Protein AF-0000000078282775 (afdb_homodimer)

Solvent-accessible surface area (backbone atoms only — not comparable to full-atom values): 37667 Å² total; per-residue (Å²): 130,81,78,76,65,41,61,59,53,50,8,62,72,64,71,45,52,48,65,56,40,49,23,42,75,59,72,38,80,89,58,60,68,70,57,31,50,51,43,51,50,50,29,57,73,66,53,46,66,74,51,34,40,56,46,22,54,73,64,72,47,57,50,21,30,36,29,44,58,39,61,58,73,47,66,60,50,30,30,17,48,50,21,25,38,54,47,23,46,78,71,66,27,41,47,30,62,33,58,57,61,77,54,62,69,51,58,63,60,43,70,53,56,28,39,37,23,70,30,51,65,57,40,41,52,44,59,71,65,48,51,86,80,67,63,55,57,50,23,22,32,27,59,51,87,78,67,81,56,95,53,93,58,30,29,34,25,41,55,35,59,60,54,42,51,51,53,51,49,53,39,42,73,24,51,47,79,46,67,17,41,35,35,62,40,53,78,50,87,83,42,58,55,56,55,43,45,49,55,52,36,36,72,73,59,36,78,61,47,67,58,26,57,33,66,55,50,37,50,70,82,63,28,54,50,69,70,71,58,88,58,84,67,58,65,51,91,32,49,65,84,61,63,73,55,41,31,61,45,12,28,50,30,30,54,48,51,71,68,40,92,51,69,38,52,27,33,41,26,71,22,42,52,21,32,53,20,20,52,55,37,28,47,74,73,70,47,46,62,19,85,67,31,15,45,30,22,30,44,28,56,51,66,38,78,76,43,88,57,32,53,18,20,38,22,49,40,43,30,57,45,25,23,47,34,40,53,47,39,50,23,59,74,70,70,44,86,71,68,51,77,35,79,51,67,68,48,77,42,84,51,46,14,64,55,65,52,57,84,103,130,80,80,77,66,40,61,59,53,49,8,61,72,63,72,46,53,48,65,55,42,48,23,41,75,60,72,38,79,92,58,62,66,71,56,31,50,52,44,51,50,49,29,57,73,66,52,46,69,75,52,34,40,58,47,23,54,73,64,71,47,57,47,22,31,36,30,43,58,39,60,57,75,46,66,61,49,29,32,18,48,50,22,25,37,53,46,25,46,78,70,69,28,40,45,31,64,32,58,57,60,77,54,62,71,52,58,62,60,44,70,52,56,27,38,37,24,71,30,52,66,57,40,41,51,44,58,72,65,48,53,85,81,67,64,57,57,51,23,22,31,26,59,50,87,78,66,80,57,93,52,92,57,30,30,35,25,38,54,36,56,59,54,42,51,50,51,51,50,55,40,42,71,25,49,46,78,46,67,17,39,34,37,61,44,56,71,36,84,77,33,58,57,53,49,42,44,48,55,52,37,36,73,75,59,37,80,61,48,66,58,25,56,33,68,53,51,37,51,65,81,64,30,58,49,71,70,70,57,89,58,85,65,56,66,52,91,31,48,66,82,59,69,74,56,42,33,61,45,12,29,50,30,31,53,49,49,71,69,42,91,51,70,37,51,28,33,42,26,71,23,41,51,21,32,52,20,21,52,55,37,29,48,75,72,69,46,47,62,18,84,65,31,16,45,30,22,30,43,30,56,50,66,38,78,78,42,86,58,31,53,17,20,38,22,48,41,42,29,59,46,23,22,49,36,40,53,46,39,50,23,58,74,69,69,44,88,70,68,52,77,37,78,50,69,68,48,77,43,84,51,47,13,63,55,65,52,57,85,105

Foldseek 3Di:
DDDQCDLCNLCVVLVHDSVLLLCLLLVHDDDPPVSSVSSVVSCVVSVPDPDLVVSCVVVVANLEEEELPLDCPDQLVVLLVLLQQVLSVVVVHGYDYDNHLQPLVCLVVDRHQEYEYAELVSVQSNQVPPDPVRHHQYEYEYADPPDDHPDQHAYAYEPLLCLLVVVVVVQVQLVFLQEAEEAQADPPPPQVNSVSNCVVNCVRPNPCRVLRYQHLNHPLVPQCPVPPPPPPCCVPPHRDDDSRQLLCSLLSSLVVQVVGPDHGLEYEYAADSSQNSVQVNCVVVPHDFNPRHFYEGEAPGPCLVVDPQRHWYKHQRSSNSSNVRNVQSVCVSVVHDHDRYHYTDIDIDDTRRRHRPVVD/DPDQCDLCNLCVVLVHDSVLLLCLLLVHDDDPPVSSVSSVVSCVVVVPDDDLVVSCVVVVANLEEEELQLDCPDLLVVLLVLLQQVLSVVVVHGYDYDNHLQPLVCLVVDRHQEYEYAELVSVQSNQVPPDPVRHHQYEYEYADPPRDHPDQHAYAYEPLLVLLVVVVVVQVQLVFLQEAEEAQADVQVVQPNNVSNCVVNCVRPNPCRVLRYQYLNHPLVPQCPVPPPPPPCCVPPHRDDDSDQLLCSLLSSLVVQVVGPDHGLEYEYAADSSQNSVQVNCVVVPHDFNVRHFYEGEAPGPCLVVDPQRHWYKHQRSSVSSNVRNVQSVCVSVVHDHDRYHYTDIDIDDTRRRHRPVVD

InterPro domains:
  IPR000843 LacI-type HTH domain [PF00356] (8-51)
  IPR000843 LacI-type HTH domain [PS50932] (5-59)
  IPR000843 LacI-type HTH domain [SM00354] (4-74)
  IPR000843 LacI-type HTH domain [cd01392] (8-57)
  IPR010982 Lambda repressor-like, DNA-binding domain superfamily [G3DSA:1.10.260.40] (4-62)
  IPR010982 Lambda repressor-like, DNA-binding domain superfamily [SSF47413] (4-62)
  IPR028082 Periplasmic binding protein-like I [SSF53822] (60-354)
  IPR046335 Transcriptional regulator LacI/GalR-like, sensor domain [PF13377] (168-338)

Organism: NCBI:txid1796616

Secondary structure (DSSP, 8-state):
------HHHHHHHHTS-HHHHHHHHTT-S---HHHHHHHHHHHHHTT----HHHHHHHHT---EEEEE-S---SHHHHHHHHHHHHHHHHTT-EEEEES-TT-GGGGGTS--SEEEESSHHHHHHHHHHS-GGGPPPEEEEES-TT---SS---EEE--HHHHHHHHHHHHHHTT---EEEEEEE---TT-HHHHHHHHHHHHHHGGGGGGGEEEEEE-TTTS------SS----SSSB---TT-HHHHHHHHHHHHHH-SS--SEEEESSHHHHHHHHHHHHHTT--TTTT-EEEEEE-BGGGGGSSSPPEEEE--HHHHHHHHHHHHHHHHHT----SEEEPP-EEE--SS----TT-/------HHHHHHHHTS-HHHHHHHHTT-S---HHHHHHHHHHHHHTT----HHHHHHHHT---EEEE--S---SHHHHHHHHHHHHHHHHTT-EEEE-S-TT-GGGGGTS--SEEEESSHHHHHHHHHHS-GGGPPPEEEEES-TT---SS---EEE--HHHHHHHHHHHHHHTT---EEEEEEESGGGG-HHHHHHHHHHHHHHGGGGGGGEEEEEE-SSSS------SS----SSSB---SS-HHHHHHHHHHHHHH-SS--SEEEESSHHHHHHHHHHHHHTT--TTTT-EEEEEE-BGGGGGSSSPPEEEE--HHHHHHHHHHHHHHHHHT----SEEEPP-EEE--SS----TT-

Radius of gyration: 28.0 Å; Cα contacts (8 Å, |Δi|>4): 1431; chains: 2; bounding box: 78×87×64 Å

Nearest PDB structures (foldseek):
  1efa-assembly1_B  TM=8.026E-01  e=5.519E-19  Escherichia coli
  3c3k-assembly1_B  TM=8.299E-01  e=4.449E-16  Actinobacillus succinogenes 130Z
  4o5a-assembly1_A-2  TM=8.146E-01  e=4.063E-15  Bifidobacterium animalis subsp. lactis DSM 10140
  1tlf-assembly1_A  TM=7.974E-01  e=8.210E-14  Escherichia coli
  4rzt-assembly1_A  TM=7.959E-01  e=9.196E-14  Escherichia coli DH1

pLDDT: mean 82.23, std 17.47, range [27.3, 98.88]

Sequence (720 aa):
MGKNVTRKDIAKEAGVSVSVVSRALNNSGYVDNEKKKRILEIANRVGYMPNPVAMALQQKKTYQLLFFCGDLTGTYYNQMYHGMAREAEKKGYHVLAIMNERDFEMVKKTLADGALFPTESVAQAYAESIGKNYYLPTVTASFDPSAVFAKPMPAVIIDNRKVINTAIDYLWKKGHRKIGMALPFNEGYANLRYRYWKERMMLEIGKEYRKYILDVQGDLEKTETPKNSSQKDFSCEAEGFVYLDLFFIGRRAARMYQASAHKPTAIICFNDDMAFGMMEELKSLGFRVPEDVSVIGIDGLFTRERYEPKLTTMAIYPERQGAECVDVLINVLEGNKYKYMNYSPFKILEGETVKNMASVMGKNVTRKDIAKEAGVSVSVVSRALNNSGYVDNEKKKRILEIANRVGYMPNPVAMALQQKKTYQLLFFCGDLTGTYYNQMYHGMAREAEKKGYHVLAIMNERDFEMVKKTLADGALFPTESVAQAYAESIGKNYYLPTVTASFDPSAVFAKPMPAVIIDNRKVINTAIDYLWKKGHRKIGMALPFNEGYANLRYRYWKERMMLEIGKEYRKYILDVQGDLEKTETPKNSSQKDFSCEAEGFVYLDLFFIGRRAARMYQASAHKPTAIICFNDDMAFGMMEELKSLGFRVPEDVSVIGIDGLFTRERYEPKLTTMAIYPERQGAECVDVLINVLEGNKYKYMNYSPFKILEGETVKNMASV

Structure (mmCIF, N/CA/C/O backbone):
data_AF-0000000078282775-model_v1
#
loop_
_entity.id
_entity.type
_entity.pdbx_description
1 polymer 'LacI family transcriptional regulator'
#
loop_
_atom_site.group_PDB
_atom_site.id
_atom_site.type_symbol
_atom_site.label_atom_id
_atom_site.label_alt_id
_atom_site.label_comp_id
_atom_site.label_asym_id
_atom_site.label_entity_id
_atom_site.label_seq_id
_atom_site.pdbx_PDB_ins_code
_atom_site.Cartn_x
_atom_site.Cartn_y
_atom_site.Cartn_z
_atom_site.occupancy
_atom_site.B_iso_or_equiv
_atom_site.auth_seq_id
_atom_site.auth_comp_id
_atom_site.auth_asym_id
_atom_site.auth_atom_id
_atom_site.pdbx_PDB_model_num
ATOM 1 N N . MET A 1 1 ? 6.871 -40.094 -20.266 1 27.78 1 MET A N 1
ATOM 2 C CA . MET A 1 1 ? 6.008 -39.094 -19.672 1 27.78 1 MET A CA 1
ATOM 3 C C . MET A 1 1 ? 5.098 -39.688 -18.609 1 27.78 1 MET A C 1
ATOM 5 O O . MET A 1 1 ? 4.262 -40.531 -18.906 1 27.78 1 MET A O 1
ATOM 9 N N . GLY A 1 2 ? 5.473 -39.875 -17.391 1 39.88 2 GLY A N 1
ATOM 10 C CA . GLY A 1 2 ? 4.812 -40.781 -16.469 1 39.88 2 GLY A CA 1
ATOM 11 C C . GLY A 1 2 ? 3.35 -40.438 -16.234 1 39.88 2 GLY A C 1
ATOM 12 O O . GLY A 1 2 ? 2.941 -39.281 -16.375 1 39.88 2 GLY A O 1
ATOM 13 N N . LYS A 1 3 ? 2.467 -41.344 -16.453 1 47.44 3 LYS A N 1
ATOM 14 C CA . LYS A 1 3 ? 1.014 -41.25 -16.344 1 47.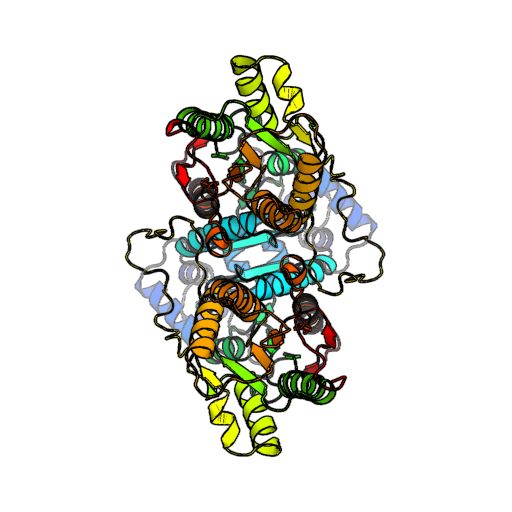44 3 LYS A CA 1
ATOM 15 C C . LYS A 1 3 ? 0.608 -40.5 -15.078 1 47.44 3 LYS A C 1
ATOM 17 O O . LYS A 1 3 ? 1.087 -40.812 -13.992 1 47.44 3 LYS A O 1
ATOM 22 N N . ASN A 1 4 ? 0.165 -39.188 -15.109 1 56.69 4 ASN A N 1
ATOM 23 C CA . ASN A 1 4 ? -0.337 -38.438 -13.961 1 56.69 4 ASN A CA 1
ATOM 24 C C . ASN A 1 4 ? -1.316 -39.281 -13.133 1 56.69 4 ASN A C 1
ATOM 26 O O . ASN A 1 4 ? -2.258 -39.844 -13.68 1 56.69 4 ASN A O 1
ATOM 30 N N . VAL A 1 5 ? -0.93 -39.688 -11.961 1 65.56 5 VAL A N 1
ATOM 31 C CA . VAL A 1 5 ? -1.76 -40.438 -11.031 1 65.56 5 VAL A CA 1
ATOM 32 C C . VAL A 1 5 ? -3.105 -39.75 -10.852 1 65.56 5 VAL A C 1
ATOM 34 O O . VAL A 1 5 ? -3.16 -38.531 -10.664 1 65.56 5 VAL A O 1
ATOM 37 N N . THR A 1 6 ? -4.156 -40.438 -11.289 1 72.31 6 THR A N 1
ATOM 38 C CA . THR A 1 6 ? -5.512 -39.906 -11.148 1 72.31 6 THR A CA 1
ATOM 39 C C . THR A 1 6 ? -6.18 -40.469 -9.898 1 72.31 6 THR A C 1
ATOM 41 O O . THR A 1 6 ? -5.641 -41.375 -9.266 1 72.31 6 THR A O 1
ATOM 44 N N . ARG A 1 7 ? -7.258 -39.75 -9.633 1 79.25 7 ARG A N 1
ATOM 45 C CA . ARG A 1 7 ? -8.047 -40.281 -8.531 1 79.25 7 ARG A CA 1
ATOM 46 C C . ARG A 1 7 ? -8.43 -41.75 -8.781 1 79.25 7 ARG A C 1
ATOM 48 O O . ARG A 1 7 ? -8.555 -42.531 -7.84 1 79.25 7 ARG A O 1
ATOM 55 N N . LYS A 1 8 ? -8.586 -42.094 -10.055 1 81.44 8 LYS A N 1
ATOM 56 C CA . LYS A 1 8 ? -8.922 -43.469 -10.422 1 81.44 8 LYS A CA 1
ATOM 57 C C . LYS A 1 8 ? -7.785 -44.406 -10.078 1 81.44 8 LYS A C 1
ATOM 59 O O . LYS A 1 8 ? -8.023 -45.531 -9.617 1 81.44 8 LYS A O 1
ATOM 64 N N . ASP A 1 9 ? -6.652 -43.938 -10.266 1 82.81 9 ASP A N 1
ATOM 65 C CA . ASP A 1 9 ? -5.488 -44.75 -9.953 1 82.81 9 ASP A CA 1
ATOM 66 C C . ASP A 1 9 ? -5.391 -45 -8.445 1 82.81 9 ASP A C 1
ATOM 68 O O . ASP A 1 9 ? -5.09 -46.125 -8.023 1 82.81 9 ASP A O 1
ATOM 72 N N . ILE A 1 10 ? -5.652 -43.938 -7.762 1 84.81 10 ILE A N 1
ATOM 73 C CA . ILE A 1 10 ? -5.617 -44.062 -6.305 1 84.81 10 ILE A CA 1
ATOM 74 C C . ILE A 1 10 ? -6.73 -45 -5.832 1 84.81 10 ILE A C 1
ATOM 76 O O . ILE A 1 10 ? -6.52 -45.812 -4.938 1 84.81 10 ILE A O 1
ATOM 80 N N . ALA A 1 11 ? -7.793 -44.844 -6.426 1 87.69 11 ALA A N 1
ATOM 81 C CA . ALA A 1 11 ? -8.938 -45.688 -6.094 1 87.69 11 ALA A CA 1
ATOM 82 C C . ALA A 1 11 ? -8.617 -47.188 -6.324 1 87.69 11 ALA A C 1
ATOM 84 O O . ALA A 1 11 ? -8.914 -48.031 -5.48 1 87.69 11 ALA A O 1
ATOM 85 N N . LYS A 1 12 ? -8.031 -47.438 -7.371 1 87.88 12 LYS A N 1
ATOM 86 C CA . LYS A 1 12 ? -7.641 -48.812 -7.723 1 87.88 12 LYS A CA 1
ATOM 87 C C . LYS A 1 12 ? -6.652 -49.375 -6.703 1 87.88 12 LYS A C 1
ATOM 89 O O . LYS A 1 12 ? -6.812 -50.5 -6.242 1 87.88 12 LYS A O 1
ATOM 94 N N . GLU A 1 13 ? -5.789 -48.594 -6.406 1 88.19 13 GLU A N 1
ATOM 95 C CA . GLU A 1 13 ? -4.77 -49.031 -5.469 1 88.19 13 GLU A CA 1
ATOM 96 C C . GLU A 1 13 ? -5.344 -49.188 -4.062 1 88.19 13 GLU A C 1
ATOM 98 O O . GLU A 1 13 ? -4.965 -50.125 -3.332 1 88.19 13 GLU A O 1
ATOM 103 N N . ALA A 1 14 ? -6.117 -48.281 -3.701 1 87.94 14 ALA A N 1
ATOM 104 C CA . ALA A 1 14 ? -6.699 -48.281 -2.361 1 87.94 14 ALA A CA 1
ATOM 105 C C . ALA A 1 14 ? -7.84 -49.281 -2.254 1 87.94 14 ALA A C 1
ATOM 107 O O . ALA A 1 14 ? -8.289 -49.594 -1.152 1 87.94 14 ALA A O 1
ATOM 108 N N . GLY A 1 15 ? -8.344 -49.844 -3.371 1 89.5 15 GLY A N 1
ATOM 109 C CA . GLY A 1 15 ? -9.445 -50.781 -3.379 1 89.5 15 GLY A CA 1
ATOM 110 C C . GLY A 1 15 ? -10.773 -50.156 -3.031 1 89.5 15 GLY A C 1
ATOM 111 O O . GLY A 1 15 ? -11.594 -50.75 -2.324 1 89.5 15 GLY A O 1
ATOM 112 N N . VAL A 1 16 ? -10.828 -48.906 -3.318 1 87.94 16 VAL A N 1
ATOM 113 C CA . VAL A 1 16 ? -12.07 -48.188 -3.047 1 87.94 16 VAL A CA 1
ATOM 114 C C . VAL A 1 16 ? -12.555 -47.5 -4.32 1 87.94 16 VAL A C 1
ATOM 116 O O . VAL A 1 16 ? -11.875 -47.531 -5.348 1 87.94 16 VAL A O 1
ATOM 119 N N . SER A 1 17 ? -13.773 -47.031 -4.281 1 84.81 17 SER A N 1
ATOM 120 C CA . SER A 1 17 ? -14.312 -46.281 -5.418 1 84.81 17 SER A CA 1
ATOM 121 C C . SER A 1 17 ? -13.648 -44.906 -5.551 1 84.81 17 SER A C 1
ATOM 123 O O . SER A 1 17 ? -13.094 -44.406 -4.582 1 84.81 17 SER A O 1
ATOM 125 N N . VAL A 1 18 ? -13.758 -44.312 -6.758 1 84.94 18 VAL A N 1
ATOM 126 C CA . VAL A 1 18 ? -13.219 -43 -7.023 1 84.94 18 VAL A CA 1
ATOM 127 C C . VAL A 1 18 ? -13.906 -41.969 -6.125 1 84.94 18 VAL A C 1
ATOM 129 O O . VAL A 1 18 ? -13.273 -41 -5.652 1 84.94 18 VAL A O 1
ATOM 132 N N . SER A 1 19 ? -15.125 -42.25 -5.801 1 79.44 19 SER A N 1
ATOM 133 C CA . SER A 1 19 ? -15.891 -41.344 -4.945 1 79.44 19 SER A CA 1
ATOM 134 C C . SER A 1 19 ? -15.328 -41.312 -3.527 1 79.44 19 SER A C 1
ATOM 136 O O . SER A 1 19 ? -15.266 -40.281 -2.895 1 79.44 19 SER A O 1
ATOM 138 N N . VAL A 1 20 ? -14.945 -42.5 -3.098 1 80.44 20 VAL A N 1
ATOM 139 C CA . VAL A 1 20 ? -14.383 -42.594 -1.755 1 80.44 20 VAL A CA 1
ATOM 140 C C . VAL A 1 20 ? -13.039 -41.875 -1.702 1 80.44 20 VAL A C 1
ATOM 142 O O . VAL A 1 20 ? -12.734 -41.188 -0.725 1 80.44 20 VAL A O 1
ATOM 145 N N . VAL A 1 21 ? -12.266 -41.969 -2.805 1 82.19 21 VAL A N 1
ATOM 146 C CA . VAL A 1 21 ? -10.992 -41.281 -2.895 1 82.19 21 VAL A CA 1
ATOM 147 C C . VAL A 1 21 ? -11.227 -39.75 -2.883 1 82.19 21 VAL A C 1
ATOM 149 O O . VAL A 1 21 ? -10.539 -39.031 -2.172 1 82.19 21 VAL A O 1
ATOM 152 N N . SER A 1 22 ? -12.211 -39.375 -3.564 1 74.88 22 SER A N 1
ATOM 153 C CA . SER A 1 22 ? -12.539 -37.938 -3.645 1 74.88 22 SER A CA 1
ATOM 154 C C . SER A 1 22 ? -12.938 -37.406 -2.279 1 74.88 22 SER A C 1
ATOM 156 O O . SER A 1 22 ? -12.453 -36.344 -1.865 1 74.88 22 SER A O 1
ATOM 158 N N . ARG A 1 23 ? -13.742 -38.188 -1.659 1 69.94 23 ARG A N 1
ATOM 159 C CA . ARG A 1 23 ? -14.195 -37.75 -0.338 1 69.94 23 ARG A CA 1
ATOM 160 C C . ARG A 1 23 ? -13.023 -37.688 0.644 1 69.94 23 ARG A C 1
ATOM 162 O O . ARG A 1 23 ? -12.93 -36.75 1.444 1 69.94 23 ARG A O 1
ATOM 169 N N . ALA A 1 24 ? -12.18 -38.656 0.548 1 70.56 24 ALA A N 1
ATOM 170 C CA . ALA A 1 24 ? -11.047 -38.75 1.466 1 70.56 24 ALA A CA 1
ATOM 171 C C . ALA A 1 24 ? -10.062 -37.594 1.236 1 70.56 24 ALA A C 1
ATOM 173 O O . ALA A 1 24 ? -9.57 -37 2.191 1 70.56 24 ALA A O 1
ATOM 174 N N . LEU A 1 25 ? -9.852 -37.281 -0.001 1 70.5 25 LEU A N 1
ATOM 175 C CA . LEU A 1 25 ? -8.852 -36.312 -0.361 1 70.5 25 LEU A CA 1
ATOM 176 C C . LEU A 1 25 ? -9.375 -34.875 -0.133 1 70.5 25 LEU A C 1
ATOM 178 O O . LEU A 1 25 ? -8.609 -33.969 0.18 1 70.5 25 LEU A O 1
ATOM 182 N N . ASN A 1 26 ? -10.672 -34.812 -0.249 1 63 26 ASN A N 1
ATOM 183 C CA . ASN A 1 26 ? -11.289 -33.5 -0.132 1 63 26 ASN A CA 1
ATOM 184 C C . ASN A 1 26 ? -11.906 -33.281 1.246 1 63 26 ASN A C 1
ATOM 186 O O . ASN A 1 26 ? -12.539 -32.25 1.5 1 63 26 ASN A O 1
ATOM 190 N N . ASN A 1 27 ? -11.648 -34.219 2.029 1 57.28 27 ASN A N 1
ATOM 191 C CA . ASN A 1 27 ? -12.258 -34.188 3.357 1 57.28 27 ASN A CA 1
ATOM 192 C C . ASN A 1 27 ? -13.742 -33.875 3.291 1 57.28 27 ASN A C 1
ATOM 194 O O . ASN A 1 27 ? -14.219 -33 4.035 1 57.28 27 ASN A O 1
ATOM 198 N N . SER A 1 28 ? -14.258 -34.375 2.27 1 56.53 28 SER A N 1
ATOM 199 C CA . SER A 1 28 ? -15.695 -34.188 2.094 1 56.53 28 SER A CA 1
ATOM 200 C C . SER A 1 28 ? -16.453 -35.5 2.244 1 56.53 28 SER A C 1
ATOM 202 O O . SER A 1 28 ? -15.969 -36.562 1.806 1 56.53 28 SER A O 1
ATOM 204 N N . GLY A 1 29 ? -17.562 -35.469 2.982 1 57.53 29 GLY A N 1
ATOM 205 C CA . GLY A 1 29 ? -18.359 -36.656 3.215 1 57.53 29 GLY A CA 1
ATOM 206 C C . GLY A 1 29 ? -17.734 -37.625 4.223 1 57.53 29 GLY A C 1
ATOM 207 O O . GLY A 1 29 ? -16.719 -37.281 4.836 1 57.53 29 GLY A O 1
ATOM 208 N N . TYR A 1 30 ? -18.359 -38.688 4.492 1 68 30 TYR A N 1
ATOM 209 C CA . TYR A 1 30 ? -17.875 -39.656 5.453 1 68 30 TYR A CA 1
ATOM 210 C C . TYR A 1 30 ? -16.953 -40.688 4.785 1 68 30 TYR A C 1
ATOM 212 O O . TYR A 1 30 ? -17.25 -41.188 3.717 1 68 30 TYR A O 1
ATOM 220 N N . VAL A 1 31 ? -15.742 -40.719 5.262 1 74.12 31 VAL A N 1
ATOM 221 C CA . VAL A 1 31 ? -14.812 -41.812 4.934 1 74.12 31 VAL A CA 1
ATOM 222 C C . VAL A 1 31 ? -14.211 -42.375 6.215 1 74.12 31 VAL A C 1
ATOM 224 O O . VAL A 1 31 ? -13.828 -41.625 7.113 1 74.12 31 VAL A O 1
ATOM 227 N N . ASP A 1 32 ? -14.391 -43.75 6.352 1 77.5 32 ASP A N 1
ATOM 228 C CA . ASP A 1 32 ? -13.805 -44.406 7.512 1 77.5 32 ASP A CA 1
ATOM 229 C C . ASP A 1 32 ? -12.344 -44 7.699 1 77.5 32 ASP A C 1
ATOM 231 O O . ASP A 1 32 ? -11.602 -43.844 6.727 1 77.5 32 ASP A O 1
ATOM 235 N N . ASN A 1 33 ? -11.969 -43.812 8.914 1 77.06 33 ASN A N 1
ATOM 236 C CA . ASN A 1 33 ? -10.648 -43.312 9.266 1 77.06 33 ASN A CA 1
ATOM 237 C C . ASN A 1 33 ? -9.531 -44.156 8.664 1 77.06 33 ASN A C 1
ATOM 239 O O . ASN A 1 33 ? -8.523 -43.625 8.195 1 77.06 33 ASN A O 1
ATOM 243 N N . GLU A 1 34 ? -9.688 -45.406 8.773 1 81.06 34 GLU A N 1
ATOM 244 C CA . GLU A 1 34 ? -8.664 -46.312 8.258 1 81.06 34 GLU A CA 1
ATOM 245 C C . GLU A 1 34 ? -8.5 -46.156 6.746 1 81.06 34 GLU A C 1
ATOM 247 O O . GLU A 1 34 ? -7.379 -46.125 6.238 1 81.06 34 GLU A O 1
ATOM 252 N N . LYS A 1 35 ? -9.586 -46.031 6.047 1 83.69 35 LYS A N 1
ATOM 253 C CA . LYS A 1 35 ? -9.57 -45.844 4.594 1 83.69 35 LYS A CA 1
ATOM 254 C C . LYS A 1 35 ? -8.992 -44.5 4.211 1 83.69 35 LYS A C 1
ATOM 256 O O . LYS A 1 35 ? -8.203 -44.375 3.268 1 83.69 35 LYS A O 1
ATOM 261 N N . LYS A 1 36 ? -9.414 -43.5 4.91 1 81.81 36 LYS A N 1
ATOM 262 C CA . LYS A 1 36 ? -8.906 -42.156 4.656 1 81.81 36 LYS A CA 1
ATOM 263 C C . LYS A 1 36 ? -7.391 -42.094 4.773 1 81.81 36 LYS A C 1
ATOM 265 O O . LYS A 1 36 ? -6.715 -41.531 3.908 1 81.81 36 LYS A O 1
ATOM 270 N N . LYS A 1 37 ? -6.941 -42.688 5.824 1 80.5 37 LYS A N 1
ATOM 271 C CA . LYS A 1 37 ? -5.496 -42.719 6.027 1 80.5 37 LYS A CA 1
ATOM 272 C C . LYS A 1 37 ? -4.793 -43.406 4.871 1 80.5 37 LYS A C 1
ATOM 274 O O . LYS A 1 37 ? -3.771 -42.938 4.375 1 80.5 37 LYS A O 1
ATOM 279 N N . ARG A 1 38 ? -5.266 -44.594 4.539 1 83.12 38 ARG A N 1
ATOM 280 C CA . ARG A 1 38 ? -4.688 -45.375 3.453 1 83.12 38 ARG A CA 1
ATOM 281 C C . ARG A 1 38 ? -4.676 -44.562 2.152 1 83.12 38 ARG A C 1
ATOM 283 O O . ARG A 1 38 ? -3.682 -44.562 1.424 1 83.12 38 ARG A O 1
ATOM 290 N N . ILE A 1 39 ? -5.773 -43.906 1.889 1 83.44 39 ILE A N 1
ATOM 291 C CA . ILE A 1 39 ? -5.914 -43.125 0.671 1 83.44 39 ILE A CA 1
ATOM 292 C C . ILE A 1 39 ? -4.906 -41.969 0.679 1 83.44 39 ILE A C 1
ATOM 294 O O . ILE A 1 39 ? -4.223 -41.75 -0.319 1 83.44 39 ILE A O 1
ATOM 298 N N . LEU A 1 40 ? -4.82 -41.312 1.745 1 77.75 40 LEU A N 1
ATOM 299 C CA . LEU A 1 40 ? -3.889 -40.188 1.869 1 77.75 40 LEU A CA 1
ATOM 300 C C . LEU A 1 40 ? -2.447 -40.656 1.724 1 77.75 40 LEU A C 1
ATOM 302 O O . LEU A 1 40 ? -1.624 -40 1.106 1 77.75 40 LEU A O 1
ATOM 306 N N . GLU A 1 41 ? -2.164 -41.812 2.312 1 77.31 41 GLU A N 1
ATOM 307 C CA . GLU A 1 41 ? -0.835 -42.406 2.191 1 77.31 41 GLU A CA 1
ATOM 308 C C . GLU A 1 41 ? -0.498 -42.719 0.735 1 77.31 41 GLU A C 1
ATOM 310 O O . GLU A 1 41 ? 0.615 -42.438 0.28 1 77.31 41 GLU A O 1
ATOM 315 N N . ILE A 1 42 ? -1.39 -43.312 0.063 1 80.5 42 ILE A N 1
ATOM 316 C CA . ILE A 1 42 ? -1.19 -43.656 -1.344 1 80.5 42 ILE A CA 1
ATOM 317 C C . ILE A 1 42 ? -1.004 -42.375 -2.154 1 80.5 42 ILE A C 1
ATOM 319 O O . ILE A 1 42 ? -0.087 -42.281 -2.975 1 80.5 42 ILE A O 1
ATOM 323 N N . ALA A 1 43 ? -1.914 -41.406 -1.888 1 75.38 43 ALA A N 1
ATOM 324 C CA . ALA A 1 43 ? -1.857 -40.156 -2.613 1 75.38 43 ALA A CA 1
ATOM 325 C C . ALA A 1 43 ? -0.501 -39.469 -2.432 1 75.38 43 ALA A C 1
ATOM 327 O O . ALA A 1 43 ? 0.089 -38.969 -3.396 1 75.38 43 ALA A O 1
ATOM 328 N N . ASN A 1 44 ? -0.094 -39.531 -1.236 1 66.75 44 ASN A N 1
ATOM 329 C CA . ASN A 1 44 ? 1.208 -38.938 -0.92 1 66.75 44 ASN A CA 1
ATOM 330 C C . ASN A 1 44 ? 2.34 -39.719 -1.607 1 66.75 44 ASN A C 1
ATOM 332 O O . ASN A 1 44 ? 3.258 -39.094 -2.156 1 66.75 44 ASN A O 1
ATOM 336 N N . ARG A 1 45 ? 2.221 -41 -1.447 1 70 45 ARG A N 1
ATOM 337 C CA . ARG A 1 45 ? 3.26 -41.844 -2.004 1 70 45 ARG A CA 1
ATOM 338 C C . ARG A 1 45 ? 3.375 -41.656 -3.514 1 70 45 ARG A C 1
ATOM 340 O O . ARG A 1 45 ? 4.48 -41.594 -4.055 1 70 45 ARG A O 1
ATOM 347 N N . VAL A 1 46 ? 2.186 -41.531 -4.102 1 68.62 46 VAL A N 1
ATOM 348 C CA . VAL A 1 46 ? 2.211 -41.469 -5.559 1 68.62 46 VAL A CA 1
ATOM 349 C C . VAL A 1 46 ? 2.291 -40 -6 1 68.62 46 VAL A C 1
ATOM 351 O O . VAL A 1 46 ? 2.293 -39.719 -7.199 1 68.62 46 VAL A O 1
ATOM 354 N N . GLY A 1 47 ? 2.238 -39.188 -5.031 1 62.62 47 GLY A N 1
ATOM 355 C CA . GLY A 1 47 ? 2.365 -37.781 -5.312 1 62.62 47 GLY A CA 1
ATOM 356 C C . GLY A 1 47 ? 1.119 -37.188 -5.934 1 62.62 47 GLY A C 1
ATOM 357 O O . GLY A 1 47 ? 1.21 -36.312 -6.797 1 62.62 47 GLY A O 1
ATOM 358 N N . TYR A 1 48 ? -0.03 -37.875 -5.605 1 60.94 48 TYR A N 1
ATOM 359 C CA . TYR A 1 48 ? -1.277 -37.344 -6.16 1 60.94 48 TYR A CA 1
ATOM 360 C C . TYR A 1 48 ? -1.664 -36.031 -5.5 1 60.94 48 TYR A C 1
ATOM 362 O O . TYR A 1 48 ? -1.676 -35.938 -4.273 1 60.94 48 TYR A O 1
ATOM 370 N N . MET A 1 49 ? -1.858 -35.062 -6.344 1 56.12 49 MET A N 1
ATOM 371 C CA . MET A 1 49 ? -2.406 -33.781 -5.879 1 56.12 49 MET A CA 1
ATOM 372 C C . MET A 1 49 ? -3.809 -33.562 -6.434 1 56.12 49 MET A C 1
ATOM 374 O O . MET A 1 49 ? -4.016 -33.625 -7.648 1 56.12 49 MET A O 1
ATOM 378 N N . PRO A 1 50 ? -4.758 -33.531 -5.336 1 56.81 50 PRO A N 1
ATOM 379 C CA . PRO A 1 50 ? -6.082 -33.188 -5.863 1 56.81 50 PRO A CA 1
ATOM 380 C C . PRO A 1 50 ? -6.082 -31.891 -6.664 1 56.81 50 PRO A C 1
ATOM 382 O O . PRO A 1 50 ? -5.336 -30.969 -6.348 1 56.81 50 PRO A O 1
ATOM 385 N N . ASN A 1 51 ? -6.562 -31.953 -7.879 1 59.62 51 ASN A N 1
ATOM 386 C CA . ASN A 1 51 ? -6.738 -30.734 -8.664 1 59.62 51 ASN A CA 1
ATOM 387 C C . ASN A 1 51 ? -7.652 -29.734 -7.957 1 59.62 51 ASN A C 1
ATOM 389 O O . ASN A 1 51 ? -8.82 -30.031 -7.691 1 59.62 51 ASN A O 1
ATOM 393 N N . PRO A 1 52 ? -7.07 -28.641 -7.441 1 59.28 52 PRO A N 1
ATOM 394 C CA . PRO A 1 52 ? -7.891 -27.688 -6.703 1 59.28 52 PRO A CA 1
ATOM 395 C C . PRO A 1 52 ? -9.18 -27.328 -7.438 1 59.28 52 PRO A C 1
ATOM 397 O O . PRO A 1 52 ? -10.211 -27.078 -6.805 1 59.28 52 PRO A O 1
ATOM 400 N N . VAL A 1 53 ? -9.141 -27.344 -8.648 1 60.03 53 VAL A N 1
ATOM 401 C CA . VAL A 1 53 ? -10.328 -27.016 -9.43 1 60.03 53 VAL A CA 1
ATOM 402 C C . VAL A 1 53 ? -11.367 -28.125 -9.258 1 60.03 53 VAL A C 1
ATOM 404 O O . VAL A 1 53 ? -12.555 -27.844 -9.078 1 60.03 53 VAL A O 1
ATOM 407 N N . ALA A 1 54 ? -10.891 -29.281 -9.289 1 57.97 54 ALA A N 1
ATOM 408 C CA . ALA A 1 54 ? -11.805 -30.406 -9.109 1 57.97 54 ALA A CA 1
ATOM 409 C C . ALA A 1 54 ? -12.398 -30.406 -7.699 1 57.97 54 ALA A C 1
ATOM 411 O O . ALA A 1 54 ? -13.578 -30.703 -7.52 1 57.97 54 ALA A O 1
ATOM 412 N N . MET A 1 55 ? -11.555 -30.047 -6.848 1 56.5 55 MET A N 1
ATOM 413 C CA . MET A 1 55 ? -12.008 -29.969 -5.461 1 56.5 55 MET A CA 1
ATOM 414 C C . MET A 1 55 ? -13.07 -28.891 -5.293 1 56.5 55 MET A C 1
ATOM 416 O O . MET A 1 55 ? -14.062 -29.094 -4.594 1 56.5 55 MET A O 1
ATOM 420 N N . ALA A 1 56 ? -12.719 -27.797 -5.844 1 61.25 56 ALA A N 1
ATOM 421 C CA . ALA A 1 56 ? -13.664 -26.688 -5.758 1 61.25 56 ALA A CA 1
ATOM 422 C C . ALA A 1 56 ? -15.016 -27.062 -6.359 1 61.25 56 ALA A C 1
ATOM 424 O O . ALA A 1 56 ? -16.062 -26.672 -5.844 1 61.25 56 ALA A O 1
ATOM 425 N N . LEU A 1 57 ? -15.008 -27.859 -7.309 1 58.03 57 LEU A N 1
ATOM 426 C CA . LEU A 1 57 ? -16.234 -28.312 -7.961 1 58.03 57 LEU A CA 1
ATOM 427 C C . LEU A 1 57 ? -17.016 -29.25 -7.051 1 58.03 57 LEU A C 1
ATOM 429 O O . LEU A 1 57 ? -18.25 -29.156 -6.977 1 58.03 57 LEU A O 1
ATOM 433 N N . GLN A 1 58 ? -16.219 -30.047 -6.469 1 53.66 58 GLN A N 1
ATOM 434 C CA . GLN A 1 58 ? -16.875 -31.031 -5.609 1 53.66 58 GLN A CA 1
ATOM 435 C C . GLN A 1 58 ? -17.438 -30.375 -4.352 1 53.66 58 GLN A C 1
ATOM 437 O O . GLN A 1 58 ? -18.531 -30.719 -3.902 1 53.66 58 GLN A O 1
ATOM 442 N N . GLN A 1 59 ? -16.625 -29.5 -3.871 1 57.84 59 GLN A N 1
ATOM 443 C CA . GLN A 1 59 ? -16.984 -28.859 -2.607 1 57.84 59 GLN A CA 1
ATOM 444 C C . GLN A 1 59 ? -17.859 -27.641 -2.838 1 57.84 59 GLN A C 1
ATOM 446 O O . GLN A 1 59 ? -18.469 -27.125 -1.903 1 57.84 59 GLN A O 1
ATOM 451 N N . LYS A 1 60 ? -17.953 -27.219 -3.996 1 61.66 60 LYS A N 1
ATOM 452 C CA . LYS A 1 60 ? -18.688 -26.016 -4.352 1 61.66 60 LYS A CA 1
ATOM 453 C C . LYS A 1 60 ? -18.141 -24.812 -3.582 1 61.66 60 LYS A C 1
ATOM 455 O O . LYS A 1 60 ? -18.922 -23.953 -3.129 1 61.66 60 LYS A O 1
ATOM 460 N N . LYS A 1 61 ? -16.891 -24.969 -3.131 1 75.5 61 LYS A N 1
ATOM 461 C CA . LYS A 1 61 ? -16.219 -23.906 -2.387 1 75.5 61 LYS A CA 1
ATOM 462 C C . LYS A 1 61 ? -14.836 -23.625 -2.955 1 75.5 61 LYS A C 1
ATOM 464 O O . LYS A 1 61 ? -14.086 -24.547 -3.27 1 75.5 61 LYS A O 1
ATOM 469 N N . THR A 1 62 ? -14.555 -22.328 -3.152 1 77.94 62 THR A N 1
ATOM 470 C CA . THR A 1 62 ? -13.258 -21.953 -3.709 1 77.94 62 THR A CA 1
ATOM 471 C C . THR A 1 62 ? -12.344 -21.391 -2.623 1 77.94 62 THR A C 1
ATOM 473 O O . THR A 1 62 ? -11.133 -21.281 -2.812 1 77.94 62 THR A O 1
ATOM 476 N N . TYR A 1 63 ? -12.883 -20.922 -1.465 1 84.19 63 TYR A N 1
ATOM 477 C CA . TYR A 1 63 ? -12.18 -20.281 -0.366 1 84.19 63 TYR A CA 1
ATOM 478 C C . TYR A 1 63 ? -11.508 -19 -0.838 1 84.19 63 TYR A C 1
ATOM 480 O O . TYR A 1 63 ? -10.461 -18.609 -0.306 1 84.19 63 TYR A O 1
ATOM 488 N N . GLN A 1 64 ? -12.125 -18.406 -1.853 1 86 64 GLN A N 1
ATOM 489 C CA . GLN A 1 64 ? -11.633 -17.141 -2.396 1 86 64 GLN A CA 1
ATOM 490 C C . GLN A 1 64 ? -12.68 -16.047 -2.266 1 86 64 GLN A C 1
ATOM 492 O O . GLN A 1 64 ? -13.859 -16.266 -2.531 1 86 64 GLN A O 1
ATOM 497 N N . LEU A 1 65 ? -12.188 -14.938 -1.762 1 91.38 65 LEU A N 1
ATOM 498 C CA . LEU A 1 65 ? -13.023 -13.742 -1.655 1 91.38 65 LEU A CA 1
ATOM 499 C C . LEU A 1 65 ? -12.508 -12.633 -2.562 1 91.38 65 LEU A C 1
ATOM 501 O O . LEU A 1 65 ? -11.289 -12.453 -2.697 1 91.38 65 LEU A O 1
ATOM 505 N N . LEU A 1 66 ? -13.43 -11.891 -3.156 1 89 66 LEU A N 1
ATOM 506 C CA . LEU A 1 66 ? -13.055 -10.758 -4.004 1 89 66 LEU A CA 1
ATOM 507 C C . LEU A 1 66 ? -13.148 -9.445 -3.232 1 89 66 LEU A C 1
ATOM 509 O O . LEU A 1 66 ? -14.109 -9.227 -2.49 1 89 66 LEU A O 1
ATOM 513 N N . PHE A 1 67 ? -12.117 -8.656 -3.387 1 91.44 67 PHE A N 1
ATOM 514 C CA . PHE A 1 67 ? -12.156 -7.301 -2.859 1 91.44 67 PHE A CA 1
ATOM 515 C C . PHE A 1 67 ? -12.016 -6.277 -3.98 1 91.44 67 PHE A C 1
ATOM 517 O O . PHE A 1 67 ? -10.938 -6.129 -4.559 1 91.44 67 PHE A O 1
ATOM 524 N N . PHE A 1 68 ? -13.094 -5.5 -4.223 1 86.25 68 PHE A N 1
ATOM 525 C CA . PHE A 1 68 ? -13.102 -4.508 -5.293 1 86.25 68 PHE A CA 1
ATOM 526 C C . PHE A 1 68 ? -12.539 -3.18 -4.801 1 86.25 68 PHE A C 1
ATOM 528 O O . PHE A 1 68 ? -13.281 -2.225 -4.582 1 86.25 68 PHE A O 1
ATOM 535 N N . CYS A 1 69 ? -11.25 -3.068 -4.68 1 79 69 CYS A N 1
ATOM 536 C CA . CYS A 1 69 ? -10.609 -1.923 -4.039 1 79 69 CYS A CA 1
ATOM 537 C C . CYS A 1 69 ? -10.234 -0.866 -5.07 1 79 69 CYS A C 1
ATOM 539 O O . CYS A 1 69 ? -10.125 0.317 -4.742 1 79 69 CYS A O 1
ATOM 541 N N . GLY A 1 70 ? -10.008 -1.16 -6.309 1 71.56 70 GLY A N 1
ATOM 542 C CA . GLY A 1 70 ? -9.602 -0.2 -7.324 1 71.56 70 GLY A CA 1
ATOM 543 C C . GLY A 1 70 ? -8.148 0.209 -7.215 1 71.56 70 GLY A C 1
ATOM 544 O O . GLY A 1 70 ? -7.387 0.084 -8.18 1 71.56 70 GLY A O 1
ATOM 545 N N . ASP A 1 71 ? -7.711 0.816 -5.977 1 73.31 71 ASP A N 1
ATOM 546 C CA . ASP A 1 71 ? -6.355 1.319 -5.77 1 73.31 71 ASP A CA 1
ATOM 547 C C . ASP A 1 71 ? -5.879 1.054 -4.344 1 73.31 71 ASP A C 1
ATOM 549 O O . ASP A 1 71 ? -6.52 1.479 -3.381 1 73.31 71 ASP A O 1
ATOM 553 N N . LEU A 1 72 ? -4.723 0.36 -4.316 1 79 72 LEU A N 1
ATOM 554 C CA . LEU A 1 72 ? -4.199 0.009 -3 1 79 72 LEU A CA 1
ATOM 555 C C . LEU A 1 72 ? -2.973 0.851 -2.662 1 79 72 LEU A C 1
ATOM 557 O O . LEU A 1 72 ? -2.283 0.582 -1.676 1 79 72 LEU A O 1
ATOM 561 N N . THR A 1 73 ? -2.705 1.89 -3.428 1 74.25 73 THR A N 1
ATOM 562 C CA . THR A 1 73 ? -1.488 2.662 -3.205 1 74.25 73 THR A CA 1
ATOM 563 C C . THR A 1 73 ? -1.629 3.551 -1.971 1 74.25 73 THR A C 1
ATOM 565 O O . THR A 1 73 ? -0.638 3.865 -1.31 1 74.25 73 THR A O 1
ATOM 568 N N . GLY A 1 74 ? -2.863 3.873 -1.689 1 80.25 74 GLY A N 1
ATOM 569 C CA . GLY A 1 74 ? -3.082 4.633 -0.469 1 80.25 74 GLY A CA 1
ATOM 570 C C . GLY A 1 74 ? -3.027 3.781 0.784 1 80.25 74 GLY A C 1
ATOM 571 O O . GLY A 1 74 ? -3.416 2.611 0.762 1 80.25 74 GLY A O 1
ATOM 572 N N . THR A 1 75 ? -2.572 4.398 1.836 1 84.12 75 THR A N 1
ATOM 573 C CA . THR A 1 75 ? -2.348 3.672 3.08 1 84.12 75 THR A CA 1
ATOM 574 C C . THR A 1 75 ? -3.664 3.148 3.648 1 84.12 75 THR A C 1
ATOM 576 O O . THR A 1 75 ? -3.707 2.064 4.23 1 84.12 75 THR A O 1
ATOM 579 N N . TYR A 1 76 ? -4.762 3.896 3.467 1 87.12 76 TYR A N 1
ATOM 580 C CA . TYR A 1 76 ? -6.035 3.521 4.066 1 87.12 76 TYR A CA 1
ATOM 581 C C . TYR A 1 76 ? -6.504 2.168 3.551 1 87.12 76 TYR A C 1
ATOM 583 O O . TYR A 1 76 ? -6.672 1.224 4.324 1 87.12 76 TYR A O 1
ATOM 591 N N . TYR A 1 77 ? -6.594 2.064 2.295 1 86.12 77 TYR A N 1
ATOM 592 C CA . TYR A 1 77 ? -7.113 0.834 1.706 1 86.12 77 TYR A CA 1
ATOM 593 C C . TYR A 1 77 ? -6.09 -0.291 1.802 1 86.12 77 TYR A C 1
ATOM 595 O O . TYR A 1 77 ? -6.457 -1.465 1.896 1 86.12 77 TYR A O 1
ATOM 603 N N . ASN A 1 78 ? -4.902 0.095 1.781 1 85.19 78 ASN A N 1
ATOM 604 C CA . ASN A 1 78 ? -3.879 -0.918 2.018 1 85.19 78 ASN A CA 1
ATOM 605 C C . ASN A 1 78 ? -4.051 -1.58 3.383 1 85.19 78 ASN A C 1
ATOM 607 O O . ASN A 1 78 ? -3.982 -2.805 3.496 1 85.19 78 ASN A O 1
ATOM 611 N N . GLN A 1 79 ? -4.254 -0.765 4.41 1 87.88 79 GLN A N 1
ATOM 612 C CA . GLN A 1 79 ? -4.477 -1.294 5.75 1 87.88 79 GLN A CA 1
ATOM 613 C C . GLN A 1 79 ? -5.77 -2.1 5.816 1 87.88 79 GLN A C 1
ATOM 615 O O . GLN A 1 79 ? -5.836 -3.125 6.496 1 87.88 79 GLN A O 1
ATOM 620 N N . MET A 1 80 ? -6.773 -1.576 5.164 1 90.56 80 MET A N 1
ATOM 621 C CA . MET A 1 80 ? -8.031 -2.316 5.113 1 90.56 80 MET A CA 1
ATOM 622 C C . MET A 1 80 ? -7.82 -3.695 4.496 1 90.56 80 MET A C 1
ATOM 624 O O . MET A 1 80 ? -8.266 -4.703 5.051 1 90.56 80 MET A O 1
ATOM 628 N N . TYR A 1 81 ? -7.117 -3.73 3.381 1 89.06 81 TYR A N 1
ATOM 629 C CA . TYR A 1 81 ? -6.84 -4.984 2.689 1 89.06 81 TYR A CA 1
ATOM 630 C C . TYR A 1 81 ? -6.023 -5.926 3.568 1 89.06 81 TYR A C 1
ATOM 632 O O . TYR A 1 81 ? -6.266 -7.133 3.588 1 89.06 81 TYR A O 1
ATOM 640 N N . HIS A 1 82 ? -5.066 -5.418 4.23 1 85.25 82 HIS A N 1
ATOM 641 C CA . HIS A 1 82 ? -4.25 -6.234 5.117 1 85.25 82 HIS A CA 1
ATOM 642 C C . HIS A 1 82 ? -5.098 -6.895 6.199 1 85.25 82 HIS A C 1
ATOM 644 O O . HIS A 1 82 ? -4.898 -8.07 6.523 1 85.25 82 HIS A O 1
ATOM 650 N N . GLY A 1 83 ? -5.977 -6.117 6.758 1 88.25 83 GLY A N 1
ATOM 651 C CA . GLY A 1 83 ? -6.898 -6.684 7.727 1 88.25 83 GLY A CA 1
ATOM 652 C C . GLY A 1 83 ? -7.762 -7.789 7.152 1 88.25 83 GLY A C 1
ATOM 653 O O . GLY A 1 83 ? -7.977 -8.82 7.801 1 88.25 83 GLY A O 1
ATOM 654 N N . MET A 1 84 ? -8.211 -7.57 5.922 1 92.5 84 MET A N 1
ATOM 655 C CA . MET A 1 84 ? -9.016 -8.586 5.246 1 92.5 84 MET A CA 1
ATOM 656 C C . MET A 1 84 ? -8.203 -9.859 5.016 1 92.5 84 MET A C 1
ATOM 658 O O . MET A 1 84 ? -8.656 -10.953 5.34 1 92.5 84 MET A O 1
ATOM 662 N N . ALA A 1 85 ? -7.035 -9.664 4.488 1 86.75 85 ALA A N 1
ATOM 663 C CA . ALA A 1 85 ? -6.191 -10.789 4.102 1 86.75 85 ALA A CA 1
ATOM 664 C C . ALA A 1 85 ? -5.812 -11.633 5.316 1 86.75 85 ALA A C 1
ATOM 666 O O . ALA A 1 85 ? -5.918 -12.859 5.285 1 86.75 85 ALA A O 1
ATOM 667 N N . ARG A 1 86 ? -5.453 -11 6.367 1 84.56 86 ARG A N 1
ATOM 668 C CA . ARG A 1 86 ? -5.043 -11.719 7.57 1 84.56 86 ARG A CA 1
ATOM 669 C C . ARG A 1 86 ? -6.215 -12.484 8.18 1 84.56 86 ARG A C 1
ATOM 671 O O . ARG A 1 86 ? -6.066 -13.648 8.562 1 84.56 86 ARG A O 1
ATOM 678 N N . GLU A 1 87 ? -7.328 -11.82 8.25 1 91.19 87 GLU A N 1
ATOM 679 C CA . GLU A 1 87 ? -8.508 -12.477 8.797 1 91.19 87 GLU A CA 1
ATOM 680 C C . GLU A 1 87 ? -8.938 -13.656 7.934 1 91.19 87 GLU A C 1
ATOM 682 O O . GLU A 1 87 ? -9.312 -14.711 8.453 1 91.19 87 GLU A O 1
ATOM 687 N N . ALA A 1 88 ? -8.898 -13.5 6.625 1 91.44 88 ALA A N 1
ATOM 688 C CA . ALA A 1 88 ? -9.25 -14.57 5.699 1 91.44 88 ALA A CA 1
ATOM 689 C C . ALA A 1 88 ? -8.305 -15.758 5.852 1 91.44 88 ALA A C 1
ATOM 691 O O . ALA A 1 88 ? -8.742 -16.906 5.922 1 91.44 88 ALA A O 1
ATOM 692 N N . GLU A 1 89 ? -7.066 -15.469 5.891 1 83.62 89 GLU A N 1
ATOM 693 C CA . GLU A 1 89 ? -6.066 -16.531 5.996 1 83.62 89 GLU A CA 1
ATOM 694 C C . GLU A 1 89 ? -6.266 -17.344 7.266 1 83.62 89 GLU A C 1
ATOM 696 O O . GLU A 1 89 ? -6.113 -18.578 7.25 1 83.62 89 GLU A O 1
ATOM 701 N N . LYS A 1 90 ? -6.605 -16.672 8.375 1 84.44 90 LYS A N 1
ATOM 702 C CA . LYS A 1 90 ? -6.875 -17.359 9.633 1 84.44 90 LYS A CA 1
ATOM 703 C C . LYS A 1 90 ? -7.992 -18.391 9.477 1 84.44 90 LYS A C 1
ATOM 705 O O . LYS A 1 90 ? -8.031 -19.391 10.195 1 84.44 90 LYS A O 1
ATOM 710 N N . LYS A 1 91 ? -8.805 -18.156 8.5 1 89.12 91 LYS A N 1
ATOM 711 C CA . LYS A 1 91 ? -9.992 -18.984 8.336 1 89.12 91 LYS A CA 1
ATOM 712 C C . LYS A 1 91 ? -9.883 -19.859 7.086 1 89.12 91 LYS A C 1
ATOM 714 O O . LYS A 1 91 ? -10.875 -20.438 6.637 1 89.12 91 LYS A O 1
ATOM 719 N N . GLY A 1 92 ? -8.719 -19.859 6.512 1 83.56 92 GLY A N 1
ATOM 720 C CA . GLY A 1 92 ? -8.453 -20.719 5.375 1 83.56 92 GLY A CA 1
ATOM 721 C C . GLY A 1 92 ? -8.906 -20.125 4.055 1 83.56 92 GLY A C 1
ATOM 722 O O . GLY A 1 92 ? -8.938 -20.812 3.033 1 83.56 92 GLY A O 1
ATOM 723 N N . TYR A 1 93 ? -9.352 -18.844 4.082 1 88.19 93 TYR A N 1
ATOM 724 C CA . TYR A 1 93 ? -9.742 -18.125 2.873 1 88.19 93 TYR A CA 1
ATOM 725 C C . TYR A 1 93 ? -8.602 -17.234 2.375 1 88.19 93 TYR A C 1
ATOM 727 O O . TYR A 1 93 ? -7.594 -17.062 3.066 1 88.19 93 TYR A O 1
ATOM 735 N N . HIS A 1 94 ? -8.812 -16.766 1.143 1 85.38 94 HIS A N 1
ATOM 736 C CA . HIS A 1 94 ? -7.902 -15.797 0.549 1 85.38 94 HIS A CA 1
ATOM 737 C C . HIS A 1 94 ? -8.664 -14.664 -0.12 1 85.38 94 HIS A C 1
ATOM 739 O O . HIS A 1 94 ? -9.742 -14.875 -0.683 1 85.38 94 HIS A O 1
ATOM 745 N N . VAL A 1 95 ? -8.07 -13.477 -0.016 1 88.94 95 VAL A N 1
ATOM 746 C CA . VAL A 1 95 ? -8.734 -12.312 -0.588 1 88.94 95 VAL A CA 1
ATOM 747 C C . VAL A 1 95 ? -8 -11.867 -1.854 1 88.94 95 VAL A C 1
ATOM 749 O O . VAL A 1 95 ? -6.809 -11.57 -1.814 1 88.94 95 VAL A O 1
ATOM 752 N N . LEU A 1 96 ? -8.758 -11.828 -2.922 1 83.69 96 LEU A N 1
ATOM 753 C CA . LEU A 1 96 ? -8.25 -11.328 -4.195 1 83.69 96 LEU A CA 1
ATOM 754 C C . LEU A 1 96 ? -8.625 -9.867 -4.398 1 83.69 96 LEU A C 1
ATOM 756 O O . LEU A 1 96 ? -9.812 -9.523 -4.418 1 83.69 96 LEU A O 1
ATOM 760 N N . ALA A 1 97 ? -7.57 -9.055 -4.531 1 83.06 97 ALA A N 1
ATOM 761 C CA . ALA A 1 97 ? -7.82 -7.637 -4.805 1 83.06 97 ALA A CA 1
ATOM 762 C C . ALA A 1 97 ? -8.086 -7.402 -6.285 1 83.06 97 ALA A C 1
ATOM 764 O O . ALA A 1 97 ? -7.301 -7.82 -7.141 1 83.06 97 ALA A O 1
ATOM 765 N N . ILE A 1 98 ? -9.164 -6.75 -6.551 1 78.69 98 ILE A N 1
ATOM 766 C CA . ILE A 1 98 ? -9.523 -6.387 -7.918 1 78.69 98 ILE A CA 1
ATOM 767 C C . ILE A 1 98 ? -9.258 -4.898 -8.141 1 78.69 98 ILE A C 1
ATOM 769 O O . ILE A 1 98 ? -9.852 -4.051 -7.461 1 78.69 98 ILE A O 1
ATOM 773 N N . MET A 1 99 ? -8.359 -4.613 -9.086 1 73.25 99 MET A N 1
ATOM 774 C CA . MET A 1 99 ? -7.895 -3.242 -9.273 1 73.25 99 MET A CA 1
ATOM 775 C C . MET A 1 99 ? -8.875 -2.449 -10.133 1 73.25 99 MET A C 1
ATOM 777 O O . MET A 1 99 ? -8.852 -1.217 -10.133 1 73.25 99 MET A O 1
ATOM 781 N N . ASN A 1 100 ? -9.68 -3.109 -10.867 1 68.88 100 ASN A N 1
ATOM 782 C CA . ASN A 1 100 ? -10.734 -2.416 -11.594 1 68.88 100 ASN A CA 1
ATOM 783 C C . ASN A 1 100 ? -12.078 -2.52 -10.883 1 68.88 100 ASN A C 1
ATOM 785 O O . ASN A 1 100 ? -12.766 -3.535 -10.992 1 68.88 100 ASN A O 1
ATOM 789 N N . GLU A 1 101 ? -12.391 -1.503 -10.266 1 61.78 101 GLU A N 1
ATOM 790 C CA . GLU A 1 101 ? -13.547 -1.519 -9.383 1 61.78 101 GLU A CA 1
ATOM 791 C C . GLU A 1 101 ? -14.852 -1.58 -10.172 1 61.78 101 GLU A C 1
ATOM 793 O O . GLU A 1 101 ? -15.914 -1.826 -9.609 1 61.78 101 GLU A O 1
ATOM 798 N N . ARG A 1 102 ? -14.719 -1.425 -11.445 1 64.44 102 ARG A N 1
ATOM 799 C CA . ARG A 1 102 ? -15.969 -1.377 -12.195 1 64.44 102 ARG A CA 1
ATOM 800 C C . ARG A 1 102 ? -16.094 -2.574 -13.133 1 64.44 102 ARG A C 1
ATOM 802 O O . ARG A 1 102 ? -17.094 -2.715 -13.844 1 64.44 102 ARG A O 1
ATOM 809 N N . ASP A 1 103 ? -15.133 -3.328 -13.07 1 70.5 103 ASP A N 1
ATOM 810 C CA . ASP A 1 103 ? -15.219 -4.512 -13.914 1 70.5 103 ASP A CA 1
ATOM 811 C C . ASP A 1 103 ? -15.891 -5.668 -13.18 1 70.5 103 ASP A C 1
ATOM 813 O O . ASP A 1 103 ? -15.258 -6.688 -12.906 1 70.5 103 ASP A O 1
ATOM 817 N N . PHE A 1 104 ? -17.203 -5.465 -13.008 1 74.19 104 PHE A N 1
ATOM 818 C CA . PHE A 1 104 ? -17.938 -6.469 -12.258 1 74.19 104 PHE A CA 1
ATOM 819 C C . PHE A 1 104 ? -18.141 -7.734 -13.078 1 74.19 104 PHE A C 1
ATOM 821 O O . PHE A 1 104 ? -18.375 -8.812 -12.523 1 74.19 104 PHE A O 1
ATOM 828 N N . GLU A 1 105 ? -17.938 -7.609 -14.352 1 70.06 105 GLU A N 1
ATOM 829 C CA . GLU A 1 105 ? -18.141 -8.758 -15.234 1 70.06 105 GLU A CA 1
ATOM 830 C C . GLU A 1 105 ? -17.109 -9.844 -14.984 1 70.06 105 GLU A C 1
ATOM 832 O O . GLU A 1 105 ? -17.359 -11.023 -15.25 1 70.06 105 GLU A O 1
ATOM 837 N N . MET A 1 106 ? -16.062 -9.383 -14.391 1 71.5 106 MET A N 1
ATOM 838 C CA . MET A 1 106 ? -15 -10.352 -14.125 1 71.5 106 MET A CA 1
ATOM 839 C C . MET A 1 106 ? -15.461 -11.391 -13.109 1 71.5 106 MET A C 1
ATOM 841 O O . MET A 1 106 ? -14.953 -12.516 -13.086 1 71.5 106 MET A O 1
ATOM 845 N N . VAL A 1 107 ? -16.469 -11.047 -12.32 1 72.12 107 VAL A N 1
ATOM 846 C CA . VAL A 1 107 ? -16.969 -11.93 -11.266 1 72.12 107 VAL A CA 1
ATOM 847 C C . VAL A 1 107 ? -17.547 -13.195 -11.883 1 72.12 107 VAL A C 1
ATOM 849 O O . VAL A 1 107 ? -17.516 -14.266 -11.273 1 72.12 107 VAL A O 1
ATOM 852 N N . LYS A 1 108 ? -17.984 -12.992 -13.07 1 66.88 108 LYS A N 1
ATOM 853 C CA . LYS A 1 108 ? -18.609 -14.117 -13.766 1 66.88 108 LYS A CA 1
ATOM 854 C C . LYS A 1 108 ? -17.562 -15.148 -14.188 1 66.88 108 LYS A C 1
ATOM 856 O O . LYS A 1 108 ? -17.906 -16.297 -14.5 1 66.88 108 LYS A O 1
ATOM 861 N N . LYS A 1 109 ? -16.422 -14.688 -14.148 1 66.31 109 LYS A N 1
ATOM 862 C CA . LYS A 1 109 ? -15.359 -15.539 -14.664 1 66.31 109 LYS A CA 1
ATOM 863 C C . LYS A 1 109 ? -14.375 -15.914 -13.555 1 66.31 109 LYS A C 1
ATOM 865 O O . LYS A 1 109 ? -13.438 -16.672 -13.789 1 66.31 109 LYS A O 1
ATOM 870 N N . THR A 1 110 ? -14.578 -15.375 -12.445 1 71.19 110 THR A N 1
ATOM 871 C CA . THR A 1 110 ? -13.625 -15.594 -11.367 1 71.19 110 THR A CA 1
ATOM 872 C C . THR A 1 110 ? -14.18 -16.594 -10.352 1 71.19 110 THR A C 1
ATOM 874 O O . THR A 1 110 ? -15.367 -16.547 -10.023 1 71.19 110 THR A O 1
ATOM 877 N N . LEU A 1 111 ? -13.359 -17.5 -9.945 1 72.25 111 LEU A N 1
ATOM 878 C CA . LEU A 1 111 ? -13.711 -18.438 -8.898 1 72.25 111 LEU A CA 1
ATOM 879 C C . LEU A 1 111 ? -13.656 -17.781 -7.527 1 72.25 111 LEU A C 1
ATOM 881 O O . LEU A 1 111 ? -12.57 -17.562 -6.984 1 72.25 111 LEU A O 1
ATOM 885 N N . ALA A 1 112 ? -14.836 -17.438 -7.02 1 83.5 112 ALA A N 1
ATOM 886 C CA . ALA A 1 112 ? -14.875 -16.797 -5.699 1 83.5 112 ALA A CA 1
ATOM 887 C C . ALA A 1 112 ? -16.172 -17.156 -4.965 1 83.5 112 ALA A C 1
ATOM 889 O O . ALA A 1 112 ? -17.188 -17.453 -5.594 1 83.5 112 ALA A O 1
ATOM 890 N N . ASP A 1 113 ? -16.031 -17.203 -3.678 1 87.5 113 ASP A N 1
ATOM 891 C CA . ASP A 1 113 ? -17.188 -17.547 -2.846 1 87.5 113 ASP A CA 1
ATOM 892 C C . ASP A 1 113 ? -17.953 -16.297 -2.426 1 87.5 113 ASP A C 1
ATOM 894 O O . ASP A 1 113 ? -19.141 -16.391 -2.076 1 87.5 113 ASP A O 1
ATOM 898 N N . GLY A 1 114 ? -17.328 -15.203 -2.406 1 91.56 114 GLY A N 1
ATOM 899 C CA . GLY A 1 114 ? -17.953 -13.977 -1.939 1 91.56 114 GLY A CA 1
ATOM 900 C C . GLY A 1 114 ? -17.188 -12.727 -2.352 1 91.56 114 GLY A C 1
ATOM 901 O O . GLY A 1 114 ? -16.094 -12.812 -2.904 1 91.56 114 GLY A O 1
ATOM 902 N N . ALA A 1 115 ? -17.891 -11.555 -2.076 1 91.69 115 ALA A N 1
ATOM 903 C CA . ALA A 1 115 ? -17.297 -10.289 -2.49 1 91.69 115 ALA A CA 1
ATOM 904 C C . ALA A 1 115 ? -17.344 -9.266 -1.357 1 91.69 115 ALA A C 1
ATOM 906 O O . ALA A 1 115 ? -18.312 -9.234 -0.583 1 91.69 115 ALA A O 1
ATOM 907 N N . LEU A 1 116 ? -16.281 -8.555 -1.319 1 94.31 116 LEU A N 1
ATOM 908 C CA . LEU A 1 116 ? -16.109 -7.453 -0.376 1 94.31 116 LEU A CA 1
ATOM 909 C C . LEU A 1 116 ? -15.992 -6.121 -1.11 1 94.31 116 LEU A C 1
ATOM 911 O O . LEU A 1 116 ? -15.359 -6.039 -2.162 1 94.31 116 LEU A O 1
ATOM 915 N N . PHE A 1 117 ? -16.625 -5.098 -0.528 1 91.12 117 PHE A N 1
ATOM 916 C CA . PHE A 1 117 ? -16.609 -3.787 -1.166 1 91.12 117 PHE A CA 1
ATOM 917 C C . PHE A 1 117 ? -16.062 -2.73 -0.211 1 91.12 117 PHE A C 1
ATOM 919 O O . PHE A 1 117 ? -16.359 -2.754 0.984 1 91.12 117 PHE A O 1
ATOM 926 N N . PRO A 1 118 ? -15.273 -1.758 -0.804 1 90.06 118 PRO A N 1
ATOM 927 C CA . PRO A 1 118 ? -14.641 -0.739 0.037 1 90.06 118 PRO A CA 1
ATOM 928 C C . PRO A 1 118 ? -15.625 0.337 0.497 1 90.06 118 PRO A C 1
ATOM 930 O O . PRO A 1 118 ? -15.352 1.047 1.47 1 90.06 118 PRO A O 1
ATOM 933 N N . THR A 1 119 ? -16.672 0.548 -0.248 1 88.5 119 THR A N 1
ATOM 934 C CA . THR A 1 119 ? -17.672 1.552 0.088 1 88.5 119 THR A CA 1
ATOM 935 C C . THR A 1 119 ? -19.078 1.075 -0.307 1 88.5 119 THR A C 1
ATOM 937 O O . THR A 1 119 ? -19.219 0.188 -1.152 1 88.5 119 THR A O 1
ATOM 940 N N . GLU A 1 120 ? -20.062 1.665 0.255 1 87 120 GLU A N 1
ATOM 941 C CA . GLU A 1 120 ? -21.453 1.366 -0.086 1 87 120 GLU A CA 1
ATOM 942 C C . GLU A 1 120 ? -21.75 1.714 -1.542 1 87 120 GLU A C 1
ATOM 944 O O . GLU A 1 120 ? -22.578 1.056 -2.188 1 87 120 GLU A O 1
ATOM 949 N N . SER A 1 121 ? -21.062 2.697 -2.049 1 84.31 121 SER A N 1
ATOM 950 C CA . SER A 1 121 ? -21.297 3.105 -3.43 1 84.31 121 SER A CA 1
ATOM 951 C C . SER A 1 121 ? -20.844 2.029 -4.41 1 84.31 121 SER A C 1
ATOM 953 O O . SER A 1 121 ? -21.531 1.743 -5.391 1 84.31 121 SER A O 1
ATOM 955 N N . VAL A 1 122 ? -19.688 1.436 -4.16 1 84.19 122 VAL A N 1
ATOM 956 C CA . VAL A 1 122 ? -19.188 0.364 -5.012 1 84.19 122 VAL A CA 1
ATOM 957 C C . VAL A 1 122 ? -20.094 -0.853 -4.906 1 84.19 122 VAL A C 1
ATOM 959 O O . VAL A 1 122 ? -20.406 -1.495 -5.914 1 84.19 122 VAL A O 1
ATOM 962 N N . ALA A 1 123 ? -20.531 -1.078 -3.697 1 87.19 123 ALA A N 1
ATOM 963 C CA . ALA A 1 123 ? -21.438 -2.197 -3.467 1 87.19 123 ALA A CA 1
ATOM 964 C C . ALA A 1 123 ? -22.75 -2.006 -4.227 1 87.19 123 ALA A C 1
ATOM 966 O O . ALA A 1 123 ? -23.266 -2.947 -4.832 1 87.19 123 ALA A O 1
ATOM 967 N N . GLN A 1 124 ? -23.266 -0.831 -4.18 1 85.5 124 GLN A N 1
ATOM 968 C CA . GLN A 1 124 ? -24.5 -0.52 -4.887 1 85.5 124 GLN A CA 1
ATOM 969 C C . GLN A 1 124 ? -24.328 -0.693 -6.395 1 85.5 124 GLN A C 1
ATOM 971 O O . GLN A 1 124 ? -25.203 -1.243 -7.062 1 85.5 124 GLN A O 1
ATOM 976 N N . ALA A 1 125 ? -23.234 -0.195 -6.891 1 84 125 ALA A N 1
ATOM 977 C CA . ALA A 1 125 ? -22.953 -0.334 -8.32 1 84 125 ALA A CA 1
ATOM 978 C C . ALA A 1 125 ? -22.906 -1.804 -8.727 1 84 125 ALA A C 1
ATOM 980 O O . ALA A 1 125 ? -23.422 -2.182 -9.781 1 84 125 ALA A O 1
ATOM 981 N N . TYR A 1 126 ? -22.266 -2.555 -7.875 1 83.94 126 TYR A N 1
ATOM 982 C CA . TYR A 1 126 ? -22.203 -3.992 -8.109 1 83.94 126 TYR A CA 1
ATOM 983 C C . TYR A 1 126 ? -23.594 -4.605 -8.133 1 83.94 126 TYR A C 1
ATOM 985 O O . TYR A 1 126 ? -23.938 -5.352 -9.055 1 83.94 126 TYR A O 1
ATOM 993 N N . ALA A 1 127 ? -24.406 -4.312 -7.133 1 83.19 127 ALA A N 1
ATOM 994 C CA . ALA A 1 127 ? -25.75 -4.871 -7.004 1 83.19 127 ALA A CA 1
ATOM 995 C C . ALA A 1 127 ? -26.625 -4.492 -8.195 1 83.19 127 ALA A C 1
ATOM 997 O O . ALA A 1 127 ? -27.469 -5.273 -8.625 1 83.19 127 ALA A O 1
ATOM 998 N N . GLU A 1 128 ? -26.344 -3.377 -8.711 1 82.06 128 GLU A N 1
ATOM 999 C CA . GLU A 1 128 ? -27.141 -2.875 -9.828 1 82.06 128 GLU A CA 1
ATOM 1000 C C . GLU A 1 128 ? -26.672 -3.475 -11.156 1 82.06 128 GLU A C 1
ATOM 1002 O O . GLU A 1 128 ? -27.438 -3.51 -12.125 1 82.06 128 GLU A O 1
ATOM 1007 N N . SER A 1 129 ? -25.453 -3.787 -11.148 1 77.56 129 SER A N 1
ATOM 1008 C CA . SER A 1 129 ? -24.859 -4.207 -12.414 1 77.56 129 SER A CA 1
ATOM 1009 C C . SER A 1 129 ? -24.969 -5.715 -12.609 1 77.56 129 SER A C 1
ATOM 1011 O O . SER A 1 129 ? -25.219 -6.188 -13.719 1 77.56 129 SER A O 1
ATOM 1013 N N . ILE A 1 130 ? -24.703 -6.328 -11.422 1 72.56 130 ILE A N 1
ATOM 1014 C CA . ILE A 1 130 ? -24.562 -7.773 -11.562 1 72.56 130 ILE A CA 1
ATOM 1015 C C . ILE A 1 130 ? -25.938 -8.43 -11.516 1 72.56 130 ILE A C 1
ATOM 1017 O O . ILE A 1 130 ? -26.797 -8.047 -10.711 1 72.56 130 ILE A O 1
ATOM 1021 N N . GLY A 1 131 ? -26.422 -8.953 -12.438 1 60.78 131 GLY A N 1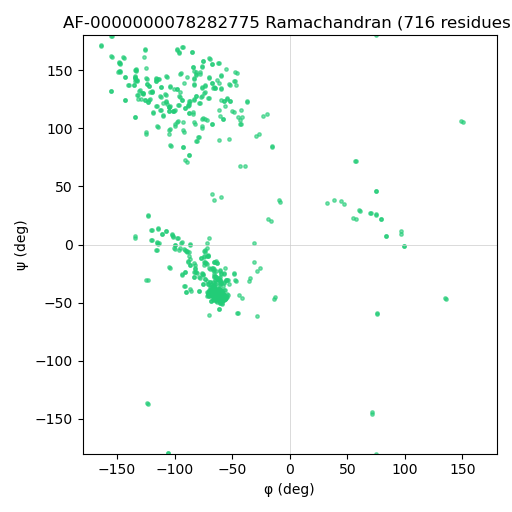
ATOM 1022 C CA . GLY A 1 131 ? -27.688 -9.656 -12.516 1 60.78 131 GLY A CA 1
ATOM 1023 C C . GLY A 1 131 ? -27.922 -10.617 -11.367 1 60.78 131 GLY A C 1
ATOM 1024 O O . GLY A 1 131 ? -26.969 -11.008 -10.688 1 60.78 131 GLY A O 1
ATOM 1025 N N . LYS A 1 132 ? -29.172 -10.812 -10.945 1 55.69 132 LYS A N 1
ATOM 1026 C CA . LYS A 1 132 ? -29.609 -11.617 -9.812 1 55.69 132 LYS A CA 1
ATOM 1027 C C . LYS A 1 132 ? -28.953 -13 -9.828 1 55.69 132 LYS A C 1
ATOM 1029 O O . LYS A 1 132 ? -28.688 -13.578 -8.773 1 55.69 132 LYS A O 1
ATOM 1034 N N . ASN A 1 133 ? -28.578 -13.398 -10.961 1 51.62 133 ASN A N 1
ATOM 1035 C CA . ASN A 1 133 ? -28.125 -14.781 -11.102 1 51.62 133 ASN A CA 1
ATOM 1036 C C . ASN A 1 133 ? -26.625 -14.898 -10.828 1 51.62 133 ASN A C 1
ATOM 1038 O O . ASN A 1 133 ? -26.094 -16 -10.695 1 51.62 133 ASN A O 1
ATOM 1042 N N . TYR A 1 134 ? -25.953 -13.781 -10.641 1 57.66 134 TYR A N 1
ATOM 1043 C CA . TYR A 1 134 ? -24.5 -13.836 -10.484 1 57.66 134 TYR A CA 1
ATOM 1044 C C . TYR A 1 134 ? -24.078 -13.195 -9.172 1 57.66 134 TYR A C 1
ATOM 1046 O O . TYR A 1 134 ? -22.875 -13.008 -8.938 1 57.66 134 TYR A O 1
ATOM 1054 N N . TYR A 1 135 ? -25.031 -13.281 -8.414 1 66.5 135 TYR A N 1
ATOM 1055 C CA . TYR A 1 135 ? -24.719 -12.523 -7.211 1 66.5 135 TYR A CA 1
ATOM 1056 C C . TYR A 1 135 ? -24 -13.391 -6.188 1 66.5 135 TYR A C 1
ATOM 1058 O O . TYR A 1 135 ? -24.438 -14.508 -5.891 1 66.5 135 TYR A O 1
ATOM 1066 N N . LEU A 1 136 ? -22.859 -13.047 -5.84 1 82.25 136 LEU A N 1
ATOM 1067 C CA . LEU A 1 136 ? -22.125 -13.641 -4.73 1 82.25 136 LEU A CA 1
ATOM 1068 C C . LEU A 1 136 ? -22.562 -13.039 -3.4 1 82.25 136 LEU A C 1
ATOM 1070 O O . LEU A 1 136 ? -23.062 -11.906 -3.359 1 82.25 136 LEU A O 1
ATOM 1074 N N . PRO A 1 137 ? -22.5 -13.914 -2.328 1 90.31 137 PRO A N 1
ATOM 1075 C CA . PRO A 1 137 ? -22.641 -13.266 -1.021 1 90.31 137 PRO A CA 1
ATOM 1076 C C . PRO A 1 137 ? -21.672 -12.086 -0.836 1 90.31 137 PRO A C 1
ATOM 1078 O O . PRO A 1 137 ? -20.516 -12.156 -1.259 1 90.31 137 PRO A O 1
ATOM 1081 N N . THR A 1 138 ? -22.25 -11 -0.256 1 92.5 138 THR A N 1
ATOM 1082 C CA . THR A 1 138 ? -21.469 -9.773 -0.238 1 92.5 138 THR A CA 1
ATOM 1083 C C . THR A 1 138 ? -21.5 -9.133 1.145 1 92.5 138 THR A C 1
ATOM 1085 O O . THR A 1 138 ? -22.438 -9.344 1.914 1 92.5 138 THR A O 1
ATOM 1088 N N . VAL A 1 139 ? -20.422 -8.438 1.521 1 95.56 139 VAL A N 1
ATOM 1089 C CA . VAL A 1 139 ? -20.328 -7.52 2.65 1 95.56 139 VAL A CA 1
ATOM 1090 C C . VAL A 1 139 ? -19.641 -6.227 2.211 1 95.56 139 VAL A C 1
ATOM 1092 O O . VAL A 1 139 ? -18.734 -6.25 1.378 1 95.56 139 VAL A O 1
ATOM 1095 N N . THR A 1 140 ? -20.109 -5.094 2.709 1 94.19 140 THR A N 1
ATOM 1096 C CA . THR A 1 140 ? -19.5 -3.826 2.336 1 94.19 140 THR A CA 1
ATOM 1097 C C . THR A 1 140 ? -19.016 -3.076 3.576 1 94.19 140 THR A C 1
ATOM 1099 O O . THR A 1 140 ? -19.672 -3.111 4.621 1 94.19 140 THR A O 1
ATOM 1102 N N . ALA A 1 141 ? -17.797 -2.541 3.406 1 93.75 141 ALA A N 1
ATOM 1103 C CA . ALA A 1 141 ? -17.469 -1.416 4.281 1 93.75 141 ALA A CA 1
ATOM 1104 C C . ALA A 1 141 ? -18.344 -0.208 3.971 1 93.75 141 ALA A C 1
ATOM 1106 O O . ALA A 1 141 ? -18.625 0.089 2.803 1 93.75 141 ALA A O 1
ATOM 1107 N N . SER A 1 142 ? -18.859 0.423 5 1 89.19 142 SER A N 1
ATOM 1108 C CA . SER A 1 142 ? -19.75 1.559 4.805 1 89.19 142 SER A CA 1
ATOM 1109 C C . SER A 1 142 ? -19.375 2.721 5.719 1 89.19 142 SER A C 1
ATOM 1111 O O . SER A 1 142 ? -18.766 2.518 6.77 1 89.19 142 SER A O 1
ATOM 1113 N N . PHE A 1 143 ? -19.719 3.898 5.168 1 87.06 143 PHE A N 1
ATOM 1114 C CA . PHE A 1 143 ? -19.422 5.113 5.922 1 87.06 143 PHE A CA 1
ATOM 1115 C C . PHE A 1 143 ? -20.703 5.895 6.219 1 87.06 143 PHE A C 1
ATOM 1117 O O . PHE A 1 143 ? -20.641 7.008 6.742 1 87.06 143 PHE A O 1
ATOM 1124 N N . ASP A 1 144 ? -21.812 5.227 5.777 1 81 144 ASP A N 1
ATOM 1125 C CA . ASP A 1 144 ? -23.125 5.816 5.973 1 81 144 ASP A CA 1
ATOM 1126 C C . ASP A 1 144 ? -24.125 4.781 6.5 1 81 144 ASP A C 1
ATOM 1128 O O . ASP A 1 144 ? -24.609 3.932 5.742 1 81 144 ASP A O 1
ATOM 1132 N N . PRO A 1 145 ? -24.516 4.953 7.77 1 78.25 145 PRO A N 1
ATOM 1133 C CA . PRO A 1 145 ? -25.453 3.982 8.312 1 78.25 145 PRO A CA 1
ATOM 1134 C C . PRO A 1 145 ? -26.812 4.02 7.605 1 78.25 145 PRO A C 1
ATOM 1136 O O . PRO A 1 145 ? -27.609 3.08 7.73 1 78.25 145 PRO A O 1
ATOM 1139 N N . SER A 1 146 ? -27.047 5.082 6.867 1 76.88 146 SER A N 1
ATOM 1140 C CA . SER A 1 146 ? -28.359 5.23 6.234 1 76.88 146 SER A CA 1
ATOM 1141 C C . SER A 1 146 ? -28.328 4.758 4.785 1 76.88 146 SER A C 1
ATOM 1143 O O . SER A 1 146 ? -29.328 4.859 4.07 1 76.88 146 SER A O 1
ATOM 1145 N N . ALA A 1 147 ? -27.219 4.23 4.453 1 77.44 147 ALA A N 1
ATOM 1146 C CA . ALA A 1 147 ? -27.109 3.766 3.072 1 77.44 147 ALA A CA 1
ATOM 1147 C C . ALA A 1 147 ? -28.156 2.707 2.764 1 77.44 147 ALA A C 1
ATOM 1149 O O . ALA A 1 147 ? -28.406 1.809 3.572 1 77.44 147 ALA A O 1
ATOM 1150 N N . VAL A 1 148 ? -28.812 2.875 1.606 1 75.69 148 VAL A N 1
ATOM 1151 C CA . VAL A 1 148 ? -29.828 1.921 1.167 1 75.69 148 VAL A CA 1
ATOM 1152 C C . VAL A 1 148 ? -29.281 1.101 -0.004 1 75.69 148 VAL A C 1
ATOM 1154 O O . VAL A 1 148 ? -28.719 1.654 -0.951 1 75.69 148 VAL A O 1
ATOM 1157 N N . PHE A 1 149 ? -29.422 -0.172 0.18 1 76.88 149 PHE A N 1
ATOM 1158 C CA . PHE A 1 149 ? -28.922 -1.065 -0.858 1 76.88 149 PHE A CA 1
ATOM 1159 C C . PHE A 1 149 ? -30.078 -1.669 -1.654 1 76.88 149 PHE A C 1
ATOM 1161 O O . PHE A 1 149 ? -31.141 -1.934 -1.104 1 76.88 149 PHE A O 1
ATOM 1168 N N . ALA A 1 150 ? -29.828 -1.83 -2.945 1 74 150 ALA A N 1
ATOM 1169 C CA . ALA A 1 150 ? -30.797 -2.5 -3.801 1 74 150 ALA A CA 1
ATOM 1170 C C . ALA A 1 150 ? -31.062 -3.924 -3.322 1 74 150 ALA A C 1
ATOM 1172 O O . ALA A 1 150 ? -32.188 -4.43 -3.445 1 74 150 ALA A O 1
ATOM 1173 N N . LYS A 1 151 ? -30.031 -4.504 -2.787 1 74.5 151 LYS A N 1
ATOM 1174 C CA . LYS A 1 151 ? -30.109 -5.812 -2.141 1 74.5 151 LYS A CA 1
ATOM 1175 C C . LYS A 1 151 ? -29.516 -5.762 -0.732 1 74.5 151 LYS A C 1
ATOM 1177 O O . LYS A 1 151 ? -28.484 -5.133 -0.507 1 74.5 151 LYS A O 1
ATOM 1182 N N . PRO A 1 152 ? -30.391 -6.293 0.114 1 78.38 152 PRO A N 1
ATOM 1183 C CA . PRO A 1 152 ? -29.859 -6.293 1.48 1 78.38 152 PRO A CA 1
ATOM 1184 C C . PRO A 1 152 ? -28.469 -6.926 1.577 1 78.38 152 PRO A C 1
ATOM 1186 O O . PRO A 1 152 ? -28.266 -8.031 1.074 1 78.38 152 PRO A O 1
ATOM 1189 N N . MET A 1 153 ? -27.531 -6.207 2.078 1 88.31 153 MET A N 1
ATOM 1190 C CA . MET A 1 153 ? -26.203 -6.75 2.299 1 88.31 153 MET A CA 1
ATOM 1191 C C . MET A 1 153 ? -25.625 -6.258 3.627 1 88.31 153 MET A C 1
ATOM 1193 O O . MET A 1 153 ? -25.844 -5.109 4.012 1 88.31 153 MET A O 1
ATOM 1197 N N . PRO A 1 154 ? -25 -7.191 4.34 1 94.31 154 PRO A N 1
ATOM 1198 C CA . PRO A 1 154 ? -24.344 -6.781 5.59 1 94.31 154 PRO A CA 1
ATOM 1199 C C . PRO A 1 154 ? -23.266 -5.727 5.371 1 94.31 154 PRO A C 1
ATOM 1201 O O . PRO A 1 154 ? -22.641 -5.691 4.309 1 94.31 154 PRO A O 1
ATOM 1204 N N . ALA A 1 155 ? -23.188 -4.867 6.359 1 95.62 155 ALA A N 1
ATOM 1205 C CA . ALA A 1 155 ? -22.203 -3.783 6.27 1 95.62 155 ALA A CA 1
ATOM 1206 C C . ALA A 1 155 ? -21.438 -3.619 7.582 1 95.62 155 ALA A C 1
ATOM 1208 O O . ALA A 1 155 ? -21.969 -3.932 8.656 1 95.62 155 ALA A O 1
ATOM 1209 N N . VAL A 1 156 ? -20.188 -3.305 7.48 1 96.94 156 VAL A N 1
ATOM 1210 C CA . VAL A 1 156 ? -19.391 -2.822 8.602 1 96.94 156 VAL A CA 1
ATOM 1211 C C . VAL A 1 156 ? -19.234 -1.306 8.508 1 96.94 156 VAL A C 1
ATOM 1213 O O . VAL A 1 156 ? -18.562 -0.801 7.602 1 96.94 156 VAL A O 1
ATOM 1216 N N . ILE A 1 157 ? -19.812 -0.605 9.484 1 95.44 157 ILE A N 1
ATOM 1217 C CA . ILE A 1 157 ? -20.109 0.808 9.289 1 95.44 157 ILE A CA 1
ATOM 1218 C C . ILE A 1 157 ? -19.234 1.657 10.195 1 95.44 157 ILE A C 1
ATOM 1220 O O . ILE A 1 157 ? -19.094 1.374 11.391 1 95.44 157 ILE A O 1
ATOM 1224 N N . ILE A 1 158 ? -18.578 2.602 9.602 1 95 158 ILE A N 1
ATOM 1225 C CA . ILE A 1 158 ? -18.016 3.732 10.328 1 95 158 ILE A CA 1
ATOM 1226 C C . ILE A 1 158 ? -19.031 4.875 10.375 1 95 158 ILE A C 1
ATOM 1228 O O . ILE A 1 158 ? -19.406 5.41 9.336 1 95 158 ILE A O 1
ATOM 1232 N N . ASP A 1 159 ? -19.469 5.25 11.539 1 94.19 159 ASP A N 1
ATOM 1233 C CA . ASP A 1 159 ? -20.469 6.309 11.703 1 94.19 159 ASP A CA 1
ATOM 1234 C C . ASP A 1 159 ? -19.828 7.688 11.586 1 94.19 159 ASP A C 1
ATOM 1236 O O . ASP A 1 159 ? -19.438 8.297 12.586 1 94.19 159 ASP A O 1
ATOM 1240 N N . ASN A 1 160 ? -19.844 8.203 10.359 1 93.88 160 ASN A N 1
ATOM 1241 C CA . ASN A 1 160 ? -19.172 9.469 10.086 1 93.88 160 ASN A CA 1
ATOM 1242 C C . ASN A 1 160 ? -19.812 10.625 10.859 1 93.88 160 ASN A C 1
ATOM 1244 O O . ASN A 1 160 ? -19.141 11.602 11.188 1 93.88 160 ASN A O 1
ATOM 1248 N N . ARG A 1 161 ? -21.062 10.531 11.109 1 94.38 161 ARG A N 1
ATOM 1249 C CA . ARG A 1 161 ? -21.703 11.57 11.914 1 94.38 161 ARG A CA 1
ATOM 1250 C C . ARG A 1 161 ? -21.078 11.656 13.297 1 94.38 161 ARG A C 1
ATOM 1252 O O . ARG A 1 161 ? -20.703 12.742 13.758 1 94.38 161 ARG A O 1
ATOM 1259 N N . LYS A 1 162 ? -20.938 10.523 13.914 1 96.62 162 LYS A N 1
ATOM 1260 C CA . LYS A 1 162 ? -20.328 10.484 15.242 1 96.62 162 LYS A CA 1
ATOM 1261 C C . LYS A 1 162 ? -18.859 10.875 15.188 1 96.62 162 LYS A C 1
ATOM 1263 O O . LYS A 1 162 ? -18.359 11.578 16.078 1 96.62 162 LYS A O 1
ATOM 1268 N N . VAL A 1 163 ? -18.172 10.438 14.141 1 96.94 163 VAL A N 1
ATOM 1269 C CA . VAL A 1 163 ? -16.75 10.727 13.992 1 96.94 163 VAL A CA 1
ATOM 1270 C C . VAL A 1 163 ? -16.531 12.234 13.891 1 96.94 163 VAL A C 1
ATOM 1272 O O . VAL A 1 163 ? -15.711 12.797 14.617 1 96.94 163 VAL A O 1
ATOM 1275 N N . ILE A 1 164 ? -17.328 12.867 13.047 1 97 164 ILE A N 1
ATOM 1276 C CA . ILE A 1 164 ? -17.156 14.297 12.805 1 97 164 ILE A CA 1
ATOM 1277 C C . ILE A 1 164 ? -17.578 15.086 14.047 1 97 164 ILE A C 1
ATOM 1279 O O . ILE A 1 164 ? -16.875 16.016 14.469 1 97 164 ILE A O 1
ATOM 1283 N N . ASN A 1 165 ? -18.672 14.727 14.664 1 98.06 165 ASN A N 1
ATOM 1284 C CA . ASN A 1 165 ? -19.125 15.422 15.867 1 98.06 165 ASN A CA 1
ATOM 1285 C C . ASN A 1 165 ? -18.125 15.281 17 1 98.06 165 ASN A C 1
ATOM 1287 O O . ASN A 1 165 ? -17.891 16.234 17.75 1 98.06 165 ASN A O 1
ATOM 1291 N N . THR A 1 166 ? -17.547 14.125 17.141 1 98.44 166 THR A N 1
ATOM 1292 C CA . THR A 1 166 ? -16.531 13.906 18.172 1 98.44 166 THR A CA 1
ATOM 1293 C C . THR A 1 166 ? -15.312 14.781 17.922 1 98.44 166 THR A C 1
ATOM 1295 O O . THR A 1 166 ? -14.742 15.344 18.859 1 98.44 166 THR A O 1
ATOM 1298 N N . ALA A 1 167 ? -14.93 14.914 16.656 1 98.56 167 ALA A N 1
ATOM 1299 C CA . ALA A 1 167 ? -13.805 15.781 16.297 1 98.56 167 ALA A CA 1
ATOM 1300 C C . ALA A 1 167 ? -14.102 17.234 16.672 1 98.56 167 ALA A C 1
ATOM 1302 O O . ALA A 1 167 ? -13.258 17.922 17.25 1 98.56 167 ALA A O 1
ATOM 1303 N N . ILE A 1 168 ? -15.289 17.688 16.359 1 98.56 168 ILE A N 1
ATOM 1304 C CA . ILE A 1 168 ? -15.688 19.062 16.656 1 98.56 168 ILE A CA 1
ATOM 1305 C C . ILE A 1 168 ? -15.758 19.281 18.172 1 98.56 168 ILE A C 1
ATOM 1307 O O . ILE A 1 168 ? -15.273 20.281 18.688 1 98.56 168 ILE A O 1
ATOM 1311 N N . ASP A 1 169 ? -16.344 18.297 18.891 1 98.56 169 ASP A N 1
ATOM 1312 C CA . ASP A 1 169 ? -16.422 18.391 20.344 1 98.56 169 ASP A CA 1
ATOM 1313 C C . ASP A 1 169 ? -15.039 18.5 20.984 1 98.56 169 ASP A C 1
ATOM 1315 O O . ASP A 1 169 ? -14.836 19.281 21.906 1 98.56 169 ASP A O 1
ATOM 1319 N N . TYR A 1 170 ? -14.141 17.672 20.5 1 98.44 170 TYR A N 1
ATOM 1320 C CA . TYR A 1 170 ? -12.766 17.703 20.969 1 98.44 170 TYR A CA 1
ATOM 1321 C C . TYR A 1 170 ? -12.148 19.094 20.797 1 98.44 170 TYR A C 1
ATOM 1323 O O . TYR A 1 170 ? -11.539 19.625 21.719 1 98.44 170 TYR A O 1
ATOM 1331 N N . LEU A 1 171 ? -12.352 19.688 19.625 1 98.5 171 LEU A N 1
ATOM 1332 C CA . LEU A 1 171 ? -11.797 21 19.328 1 98.5 171 LEU A CA 1
ATOM 1333 C C . LEU A 1 171 ? -12.484 22.078 20.156 1 98.5 171 LEU A C 1
ATOM 1335 O O . LEU A 1 171 ? -11.828 23.031 20.609 1 98.5 171 LEU A O 1
ATOM 1339 N N . TRP A 1 172 ? -13.758 21.922 20.375 1 97.62 172 TRP A N 1
ATOM 1340 C CA . TRP A 1 172 ? -14.492 22.859 21.234 1 97.62 172 TRP A CA 1
ATOM 1341 C C . TRP A 1 172 ? -13.969 22.828 22.656 1 97.62 172 TRP A C 1
ATOM 1343 O O . TRP A 1 172 ? -13.812 23.875 23.297 1 97.62 172 TRP A O 1
ATOM 1353 N N . LYS A 1 173 ? -13.734 21.594 23.125 1 97.44 173 LYS A N 1
ATOM 1354 C CA . LYS A 1 173 ? -13.188 21.422 24.484 1 97.44 173 LYS A CA 1
ATOM 1355 C C . LYS A 1 173 ? -11.82 22.094 24.594 1 97.44 173 LYS A C 1
ATOM 1357 O O . LYS A 1 173 ? -11.461 22.594 25.672 1 97.44 173 LYS A O 1
ATOM 1362 N N . LYS A 1 174 ? -11.102 22.172 23.5 1 97.75 174 LYS A N 1
ATOM 1363 C CA . LYS A 1 174 ? -9.773 22.797 23.469 1 97.75 174 LYS A CA 1
ATOM 1364 C C . LYS A 1 174 ? -9.883 24.297 23.234 1 97.75 174 LYS A C 1
ATOM 1366 O O . LYS A 1 174 ? -8.859 24.984 23.141 1 97.75 174 LYS A O 1
ATOM 1371 N N . GLY A 1 175 ? -11.117 24.859 23.094 1 97.5 175 GLY A N 1
ATOM 1372 C CA . GLY A 1 175 ? -11.336 26.297 23.016 1 97.5 175 GLY A CA 1
ATOM 1373 C C . GLY A 1 175 ? -11.508 26.797 21.594 1 97.5 175 GLY A C 1
ATOM 1374 O O . GLY A 1 175 ? -11.688 28 21.375 1 97.5 175 GLY A O 1
ATOM 1375 N N . HIS A 1 176 ? -11.422 25.906 20.609 1 98.12 176 HIS A N 1
ATOM 1376 C CA . HIS A 1 176 ? -11.602 26.328 19.219 1 98.12 176 HIS A CA 1
ATOM 1377 C C . HIS A 1 176 ? -13.078 26.562 18.906 1 98.12 176 HIS A C 1
ATOM 1379 O O . HIS A 1 176 ? -13.922 25.734 19.234 1 98.12 176 HIS A O 1
ATOM 1385 N N . ARG A 1 177 ? -13.328 27.656 18.25 1 96.62 177 ARG A N 1
ATOM 1386 C CA . ARG A 1 177 ? -14.695 27.969 17.859 1 96.62 177 ARG A CA 1
ATOM 1387 C C . ARG A 1 177 ? -14.797 28.172 16.344 1 96.62 177 ARG A C 1
ATOM 1389 O O . ARG A 1 177 ? -15.852 27.938 15.75 1 96.62 177 ARG A O 1
ATOM 1396 N N . LYS A 1 178 ? -13.742 28.656 15.719 1 97.44 178 LYS A N 1
ATOM 1397 C CA . LYS A 1 178 ? -13.633 28.766 14.266 1 97.44 178 LYS A CA 1
ATOM 1398 C C . LYS A 1 178 ? -12.977 27.531 13.672 1 97.44 178 LYS A C 1
ATOM 1400 O O . LYS A 1 178 ? -11.766 27.5 13.445 1 97.44 178 LYS A O 1
ATOM 1405 N N . ILE A 1 179 ? -13.859 26.562 13.477 1 98.44 179 ILE A N 1
ATOM 1406 C CA . ILE A 1 179 ? -13.359 25.266 13.023 1 98.44 179 ILE A CA 1
ATOM 1407 C C . ILE A 1 179 ? -13.672 25.078 11.539 1 98.44 179 ILE A C 1
ATOM 1409 O O . ILE A 1 179 ? -14.844 25.078 11.148 1 98.44 179 ILE A O 1
ATOM 1413 N N . GLY A 1 180 ? -12.641 25.016 10.734 1 98.06 180 GLY A N 1
ATOM 1414 C CA . GLY A 1 180 ? -12.812 24.797 9.305 1 98.06 180 GLY A CA 1
ATOM 1415 C C . GLY A 1 180 ? -12.734 23.328 8.906 1 98.06 180 GLY A C 1
ATOM 1416 O O . GLY A 1 180 ? -12.398 22.484 9.727 1 98.06 180 GLY A O 1
ATOM 1417 N N . MET A 1 181 ? -13.109 23.109 7.637 1 96.38 181 MET A N 1
ATOM 1418 C CA . MET A 1 181 ? -12.961 21.781 7.035 1 96.38 181 MET A CA 1
ATOM 1419 C C . MET A 1 181 ? -12.305 21.875 5.66 1 96.38 181 MET A C 1
ATOM 1421 O O . MET A 1 181 ? -12.68 22.719 4.848 1 96.38 181 MET A O 1
ATOM 1425 N N . ALA A 1 182 ? -11.258 21.062 5.488 1 94.75 182 ALA A N 1
ATOM 1426 C CA . ALA A 1 182 ? -10.617 20.938 4.18 1 94.75 182 ALA A CA 1
ATOM 1427 C C . ALA A 1 182 ? -11.203 19.766 3.389 1 94.75 182 ALA A C 1
ATOM 1429 O O . ALA A 1 182 ? -11.164 18.625 3.846 1 94.75 182 ALA A O 1
ATOM 1430 N N . LEU A 1 183 ? -11.711 20.047 2.16 1 89.81 183 LEU A N 1
ATOM 1431 C CA . LEU A 1 183 ? -12.414 19.062 1.344 1 89.81 183 LEU A CA 1
ATOM 1432 C C . LEU A 1 183 ? -11.695 18.844 0.018 1 89.81 183 LEU A C 1
ATOM 1434 O O . LEU A 1 183 ? -11.234 19.797 -0.609 1 89.81 183 LEU A O 1
ATOM 1438 N N . PRO A 1 184 ? -11.469 17.5 -0.354 1 82.81 184 PRO A N 1
ATOM 1439 C CA . PRO A 1 184 ? -10.766 17.219 -1.61 1 82.81 184 PRO A CA 1
ATOM 1440 C C . PRO A 1 184 ? -11.625 17.516 -2.84 1 82.81 184 PRO A C 1
ATOM 1442 O O . PRO A 1 184 ? -11.086 17.797 -3.918 1 82.81 184 PRO A O 1
ATOM 1445 N N . PHE A 1 185 ? -12.703 17.234 -2.973 1 69.69 185 PHE A N 1
ATOM 1446 C CA . PHE A 1 185 ? -13.555 17.438 -4.137 1 69.69 185 PHE A CA 1
ATOM 1447 C C . PHE A 1 185 ? -14.836 18.156 -3.746 1 69.69 185 PHE A C 1
ATOM 1449 O O . PHE A 1 185 ? -15.125 18.328 -2.559 1 69.69 185 PHE A O 1
ATOM 1456 N N . ASN A 1 186 ? -15.297 18.656 -4.977 1 54.09 186 ASN A N 1
ATOM 1457 C CA . ASN A 1 186 ? -16.438 19.547 -4.832 1 54.09 186 ASN A CA 1
ATOM 1458 C C . ASN A 1 186 ? -17.5 18.953 -3.898 1 54.09 186 ASN A C 1
ATOM 1460 O O . ASN A 1 186 ? -17.578 17.734 -3.746 1 54.09 186 ASN A O 1
ATOM 1464 N N . GLU A 1 187 ? -17.984 19.906 -3.047 1 50.44 187 GLU A N 1
ATOM 1465 C CA . GLU A 1 187 ? -19.031 19.812 -2.023 1 50.44 187 GLU A CA 1
ATOM 1466 C C . GLU A 1 187 ? -20.094 18.781 -2.414 1 50.44 187 GLU A C 1
ATOM 1468 O O . GLU A 1 187 ? -21.078 18.609 -1.692 1 50.44 187 GLU A O 1
ATOM 1473 N N . GLY A 1 188 ? -19.781 18.297 -3.461 1 41.44 188 GLY A N 1
ATOM 1474 C CA . GLY A 1 188 ? -21.031 17.562 -3.688 1 41.44 188 GLY A CA 1
ATOM 1475 C C . GLY A 1 188 ? -21.391 16.641 -2.541 1 41.44 188 GLY A C 1
ATOM 1476 O O . GLY A 1 188 ? -20.594 16.438 -1.63 1 41.44 188 GLY A O 1
ATOM 1477 N N . TYR A 1 189 ? -22.797 16.453 -2.402 1 41.12 189 TYR A N 1
ATOM 1478 C CA . TYR A 1 189 ? -23.641 15.625 -1.548 1 41.12 189 TYR A CA 1
ATOM 1479 C C . TYR A 1 189 ? -22.938 14.328 -1.188 1 41.12 189 TYR A C 1
ATOM 1481 O O . TYR A 1 189 ? -23.25 13.703 -0.172 1 41.12 189 TYR A O 1
ATOM 1489 N N . ALA A 1 190 ? -21.922 14.016 -1.881 1 50.97 190 ALA A N 1
ATOM 1490 C CA . ALA A 1 190 ? -21.516 12.625 -1.745 1 50.97 190 ALA A CA 1
ATOM 1491 C C . ALA A 1 190 ? -20.438 12.461 -0.667 1 50.97 190 ALA A C 1
ATOM 1493 O O . ALA A 1 190 ? -20.141 11.344 -0.251 1 50.97 190 ALA A O 1
ATOM 1494 N N . ASN A 1 191 ? -20.062 13.742 0.044 1 76.75 191 ASN A N 1
ATOM 1495 C CA . ASN A 1 191 ? -19.078 13.562 1.108 1 76.75 191 ASN A CA 1
ATOM 1496 C C . ASN A 1 191 ? -19.719 13.648 2.488 1 76.75 191 ASN A C 1
ATOM 1498 O O . ASN A 1 191 ? -20.062 14.742 2.951 1 76.75 191 ASN A O 1
ATOM 1502 N N . LEU A 1 192 ? -20.078 12.648 3.098 1 84.62 192 LEU A N 1
ATOM 1503 C CA . LEU A 1 192 ? -20.766 12.531 4.371 1 84.62 192 LEU A CA 1
ATOM 1504 C C . LEU A 1 192 ? -20.031 13.289 5.473 1 84.62 192 LEU A C 1
ATOM 1506 O O . LEU A 1 192 ? -20.656 13.867 6.359 1 84.62 192 LEU A O 1
ATOM 1510 N N . ARG A 1 193 ? -18.812 13.383 5.398 1 91.44 193 ARG A N 1
ATOM 1511 C CA . ARG A 1 193 ? -18.047 14.109 6.41 1 91.44 193 ARG A CA 1
ATOM 1512 C C . ARG A 1 193 ? -18.328 15.602 6.332 1 91.44 193 ARG A C 1
ATOM 1514 O O . ARG A 1 193 ? -18.5 16.266 7.359 1 91.44 193 ARG A O 1
ATOM 1521 N N . TYR A 1 194 ? -18.438 16.094 5.109 1 91.12 194 TYR A N 1
ATOM 1522 C CA . TYR A 1 194 ? -18.76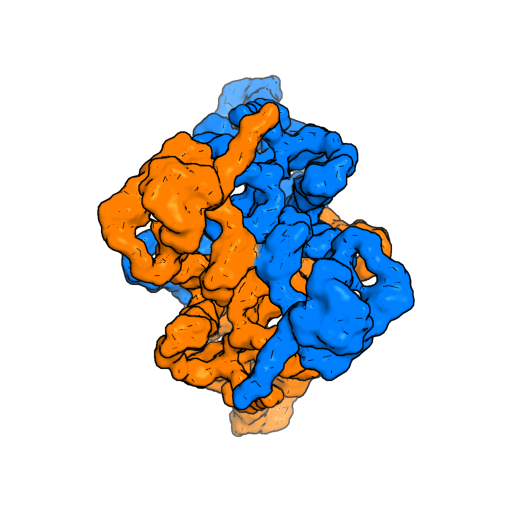6 17.5 4.918 1 91.12 194 TYR A CA 1
ATOM 1523 C C . TYR A 1 194 ? -20.172 17.781 5.426 1 91.12 194 TYR A C 1
ATOM 1525 O O . TYR A 1 194 ? -20.406 18.781 6.113 1 91.12 194 TYR A O 1
ATOM 1533 N N . ARG A 1 195 ? -21.078 16.906 5.047 1 90.5 195 ARG A N 1
ATOM 1534 C CA . ARG A 1 195 ? -22.469 17.094 5.438 1 90.5 195 ARG A CA 1
ATOM 1535 C C . ARG A 1 195 ? -22.594 17.219 6.953 1 90.5 195 ARG A C 1
ATOM 1537 O O . ARG A 1 195 ? -23.281 18.109 7.457 1 90.5 195 ARG A O 1
ATOM 1544 N N . TYR A 1 196 ? -21.953 16.375 7.672 1 94.06 196 TYR A N 1
ATOM 1545 C CA . TYR A 1 196 ? -22.109 16.344 9.117 1 94.06 196 TYR A CA 1
ATOM 1546 C C . TYR A 1 196 ? -21.359 17.5 9.781 1 94.06 196 TYR A C 1
ATOM 1548 O O . TYR A 1 196 ? -21.797 18.031 10.789 1 94.06 196 TYR A O 1
ATOM 1556 N N . TRP A 1 197 ? -20.219 17.859 9.172 1 95.81 197 TRP A N 1
ATOM 1557 C CA . TRP A 1 197 ? -19.516 19.047 9.633 1 95.81 197 TRP A CA 1
ATOM 1558 C C . TRP A 1 197 ? -20.375 20.297 9.469 1 95.81 197 TRP A C 1
ATOM 1560 O O . TRP A 1 197 ? -20.531 21.078 10.406 1 95.81 197 TRP A O 1
ATOM 1570 N N . LYS A 1 198 ? -20.984 20.422 8.305 1 94.88 198 LYS A N 1
ATOM 1571 C CA . LYS A 1 198 ? -21.828 21.562 7.988 1 94.88 198 LYS A CA 1
ATOM 1572 C C . LYS A 1 198 ? -23.016 21.641 8.945 1 94.88 198 LYS A C 1
ATOM 1574 O O . LYS A 1 198 ? -23.328 22.703 9.477 1 94.88 198 LYS A O 1
ATOM 1579 N N . GLU A 1 199 ? -23.625 20.516 9.109 1 95.56 199 GLU A N 1
ATOM 1580 C CA . GLU A 1 199 ? -24.781 20.453 10 1 95.56 199 GLU A CA 1
ATOM 1581 C C . GLU A 1 199 ? -24.422 20.938 11.398 1 95.56 199 GLU A C 1
ATOM 1583 O O . GLU A 1 199 ? -25.141 21.75 11.977 1 95.56 199 GLU A O 1
ATOM 1588 N N . ARG A 1 200 ? -23.312 20.484 11.938 1 97.5 200 ARG A N 1
ATOM 1589 C CA . ARG A 1 200 ? -22.891 20.828 13.297 1 97.5 200 ARG A CA 1
ATOM 1590 C C . ARG A 1 200 ? -22.453 22.281 13.383 1 97.5 200 ARG A C 1
ATOM 1592 O O . ARG A 1 200 ? -22.844 23 14.312 1 97.5 200 ARG A O 1
ATOM 1599 N N . MET A 1 201 ? -21.703 22.75 12.422 1 97.38 201 MET A N 1
ATOM 1600 C CA . MET A 1 201 ? -21.188 24.109 12.453 1 97.38 201 MET A CA 1
ATOM 1601 C C . MET A 1 201 ? -22.297 25.125 12.227 1 97.38 201 MET A C 1
ATOM 1603 O O . MET A 1 201 ? -22.266 26.219 12.797 1 97.38 201 MET A O 1
ATOM 1607 N N . MET A 1 202 ? -23.266 24.75 11.406 1 97.31 202 MET A N 1
ATOM 1608 C CA . MET A 1 202 ? -24.422 25.609 11.219 1 97.31 202 MET A CA 1
ATOM 1609 C C . MET A 1 202 ? -25.172 25.812 12.531 1 97.31 202 MET A C 1
ATOM 1611 O O . MET A 1 202 ? -25.656 26.906 12.812 1 97.31 202 MET A O 1
ATOM 1615 N N . LEU A 1 203 ? -25.266 24.766 13.258 1 97.44 203 LEU A N 1
ATOM 1616 C CA . LEU A 1 203 ? -25.938 24.828 14.555 1 97.44 203 LEU A CA 1
ATOM 1617 C C . LEU A 1 203 ? -25.156 25.703 15.523 1 97.44 203 LEU A C 1
ATOM 1619 O O . LEU A 1 203 ? -25.75 26.438 16.312 1 97.44 203 LEU A O 1
ATOM 1623 N N . GLU A 1 204 ? -23.844 25.688 15.461 1 96.69 204 GLU A N 1
ATOM 1624 C CA . GLU A 1 204 ? -23 26.344 16.453 1 96.69 204 GLU A CA 1
ATOM 1625 C C . GLU A 1 204 ? -22.781 27.812 16.109 1 96.69 204 GLU A C 1
ATOM 1627 O O . GLU A 1 204 ? -22.734 28.672 17 1 96.69 204 GLU A O 1
ATOM 1632 N N . ILE A 1 205 ? -22.578 28.125 14.773 1 96.38 205 ILE A N 1
ATOM 1633 C CA . ILE A 1 205 ? -22.156 29.484 14.469 1 96.38 205 ILE A CA 1
ATOM 1634 C C . ILE A 1 205 ? -22.984 30.031 13.297 1 96.38 205 ILE A C 1
ATOM 1636 O O . ILE A 1 205 ? -22.641 31.062 12.719 1 96.38 205 ILE A O 1
ATOM 1640 N N . GLY A 1 206 ? -23.969 29.312 12.875 1 96.31 206 GLY A N 1
ATOM 1641 C CA . GLY A 1 206 ? -24.828 29.766 11.789 1 96.31 206 GLY A CA 1
ATOM 1642 C C . GLY A 1 206 ? -24.156 29.75 10.438 1 96.31 206 GLY A C 1
ATOM 1643 O O . GLY A 1 206 ? -23.375 28.828 10.141 1 96.31 206 GLY A O 1
ATOM 1644 N N . LYS A 1 207 ? -24.453 30.672 9.562 1 96.31 207 LYS A N 1
ATOM 1645 C CA . LYS A 1 207 ? -23.984 30.688 8.172 1 96.31 207 LYS A CA 1
ATOM 1646 C C . LYS A 1 207 ? -22.516 31.078 8.094 1 96.31 207 LYS A C 1
ATOM 1648 O O . LYS A 1 207 ? -21.875 30.922 7.043 1 96.31 207 LYS A O 1
ATOM 1653 N N . GLU A 1 208 ? -21.938 31.531 9.203 1 96.38 208 GLU A N 1
ATOM 1654 C CA . GLU A 1 208 ? -20.547 31.938 9.227 1 96.38 208 GLU A CA 1
ATOM 1655 C C . GLU A 1 208 ? -19.609 30.766 8.938 1 96.38 208 GLU A C 1
ATOM 1657 O O . GLU A 1 208 ? -18.453 30.953 8.586 1 96.38 208 GLU A O 1
ATOM 1662 N N . TYR A 1 209 ? -20.234 29.531 9.031 1 95.81 209 TYR A N 1
ATOM 1663 C CA . TYR A 1 209 ? -19.422 28.344 8.789 1 95.81 209 TYR A CA 1
ATOM 1664 C C . TYR A 1 209 ? -18.828 28.359 7.383 1 95.81 209 TYR A C 1
ATOM 1666 O O . TYR A 1 209 ? -17.766 27.812 7.141 1 95.81 209 TYR A O 1
ATOM 1674 N N . ARG A 1 210 ? -19.469 29.047 6.461 1 95 210 ARG A N 1
ATOM 1675 C CA . ARG A 1 210 ? -19.062 29.078 5.059 1 95 210 ARG A CA 1
ATOM 1676 C C . ARG A 1 210 ? -17.688 29.734 4.895 1 95 210 ARG A C 1
ATOM 1678 O O . ARG A 1 210 ? -16.953 29.406 3.959 1 95 210 ARG A O 1
ATOM 1685 N N . LYS A 1 211 ? -17.328 30.562 5.902 1 96.31 211 LYS A N 1
ATOM 1686 C CA . LYS A 1 211 ? -16.078 31.297 5.852 1 96.31 211 LYS A CA 1
ATOM 1687 C C . LYS A 1 211 ? -14.883 30.375 6.102 1 96.31 211 LYS A C 1
ATOM 1689 O O . LYS A 1 211 ? -13.742 30.734 5.797 1 96.31 211 LYS A O 1
ATOM 1694 N N . TYR A 1 212 ? -15.203 29.156 6.637 1 96.38 212 TYR A N 1
ATOM 1695 C CA . TYR A 1 212 ? -14.109 28.328 7.137 1 96.38 212 TYR A CA 1
ATOM 1696 C C . TYR A 1 212 ? -13.961 27.062 6.301 1 96.38 212 TYR A C 1
ATOM 1698 O O . TYR A 1 212 ? -13.234 26.141 6.684 1 96.38 212 TYR A O 1
ATOM 1706 N N . ILE A 1 213 ? -14.633 27.062 5.082 1 94.31 213 ILE A N 1
ATOM 1707 C CA . ILE A 1 213 ? -14.531 25.922 4.172 1 94.31 213 ILE A CA 1
ATOM 1708 C C . ILE A 1 213 ? -13.32 26.094 3.26 1 94.31 213 ILE A C 1
ATOM 1710 O O . ILE A 1 213 ? -13.156 27.141 2.633 1 94.31 213 ILE A O 1
ATOM 1714 N N . LEU A 1 214 ? -12.438 25.094 3.307 1 93.88 214 LEU A N 1
ATOM 1715 C CA . LEU A 1 214 ? -11.375 25.016 2.312 1 93.88 214 LEU A CA 1
ATOM 1716 C C . LEU A 1 214 ? -11.688 23.938 1.271 1 93.88 214 LEU A C 1
ATOM 1718 O O . LEU A 1 214 ? -11.234 22.797 1.388 1 93.88 214 LEU A O 1
ATOM 1722 N N . ASP A 1 215 ? -12.438 24.281 0.256 1 90.38 215 ASP A N 1
ATOM 1723 C CA . ASP A 1 215 ? -12.875 23.375 -0.801 1 90.38 215 ASP A CA 1
ATOM 1724 C C . ASP A 1 215 ? -11.906 23.406 -1.978 1 90.38 215 ASP A C 1
ATOM 1726 O O . ASP A 1 215 ? -11.953 24.297 -2.814 1 90.38 215 ASP A O 1
ATOM 1730 N N . VAL A 1 216 ? -11.016 22.453 -2.057 1 86 216 VAL A N 1
ATOM 1731 C CA . VAL A 1 216 ? -9.969 22.422 -3.078 1 86 216 VAL A CA 1
ATOM 1732 C C . VAL A 1 216 ? -10.586 22.094 -4.438 1 86 216 VAL A C 1
ATOM 1734 O O . VAL A 1 216 ? -10 22.391 -5.477 1 86 216 VAL A O 1
ATOM 1737 N N . GLN A 1 217 ? -11.961 21.906 -4.52 1 69.19 217 GLN A N 1
ATOM 1738 C CA . GLN A 1 217 ? -12.695 21.641 -5.75 1 69.19 217 GLN A CA 1
ATOM 1739 C C . GLN A 1 217 ? -11.898 20.719 -6.672 1 69.19 217 GLN A C 1
ATOM 1741 O O . GLN A 1 217 ? -11.672 21.031 -7.836 1 69.19 217 GLN A O 1
ATOM 1746 N N . GLY A 1 218 ? -11.242 19.797 -6.141 1 58.25 218 GLY A N 1
ATOM 1747 C CA . GLY A 1 218 ? -10.5 18.875 -6.992 1 58.25 218 GLY A CA 1
ATOM 1748 C C . GLY A 1 218 ? -11.391 18.094 -7.934 1 58.25 218 GLY A C 1
ATOM 1749 O O . GLY A 1 218 ? -12.57 17.875 -7.652 1 58.25 218 GLY A O 1
ATOM 1750 N N . ASP A 1 219 ? -11.281 18.266 -9.289 1 51.53 219 ASP A N 1
ATOM 1751 C CA . ASP A 1 219 ? -12.008 17.453 -10.258 1 51.53 219 ASP A CA 1
ATOM 1752 C C . ASP A 1 219 ? -11.617 15.977 -10.125 1 51.53 219 ASP A C 1
ATOM 1754 O O . ASP A 1 219 ? -10.492 15.594 -10.461 1 51.53 219 ASP A O 1
ATOM 1758 N N . LEU A 1 220 ? -12.398 15.375 -9.281 1 49.75 220 LEU A N 1
ATOM 1759 C CA . LEU A 1 220 ? -12.172 13.938 -9.172 1 49.75 220 LEU A CA 1
ATOM 1760 C C . LEU A 1 220 ? -12 13.312 -10.547 1 49.75 220 LEU A C 1
ATOM 1762 O O . LEU A 1 220 ? -11.266 12.328 -10.703 1 49.75 220 LEU A O 1
ATOM 1766 N N . GLU A 1 221 ? -12.922 13.789 -11.461 1 45.78 221 GLU A N 1
ATOM 1767 C CA . GLU A 1 221 ? -12.812 13.242 -12.812 1 45.78 221 GLU A CA 1
ATOM 1768 C C . GLU A 1 221 ? -11.461 13.586 -13.438 1 45.78 221 GLU A C 1
ATOM 1770 O O . GLU A 1 221 ? -10.992 12.898 -14.344 1 45.78 221 GLU A O 1
ATOM 1775 N N . LYS A 1 222 ? -11.078 14.711 -13.148 1 41.38 222 LYS A N 1
ATOM 1776 C CA . LYS A 1 222 ? -9.773 15.086 -13.68 1 41.38 222 LYS A CA 1
ATOM 1777 C C . LYS A 1 222 ? -8.641 14.508 -12.836 1 41.38 222 LYS A C 1
ATOM 1779 O O . LYS A 1 222 ? -7.473 14.828 -13.055 1 41.38 222 LYS A O 1
ATOM 1784 N N . THR A 1 223 ? -9.047 14.305 -11.727 1 39.69 223 THR A N 1
ATOM 1785 C CA . THR A 1 223 ? -8.016 13.508 -11.07 1 39.69 223 THR A CA 1
ATOM 1786 C C . THR A 1 223 ? -7.48 12.43 -12.008 1 39.69 223 THR A C 1
ATOM 1788 O O . THR A 1 223 ? -8.25 11.805 -12.742 1 39.69 223 THR A O 1
ATOM 1791 N N . GLU A 1 224 ? -6.215 12.562 -12.32 1 35.69 224 GLU A N 1
ATOM 1792 C CA . GLU A 1 224 ? -5.445 12.039 -13.445 1 35.69 224 GLU A CA 1
ATOM 1793 C C . GLU A 1 224 ? -5.797 10.586 -13.734 1 35.69 224 GLU A C 1
ATOM 1795 O O . GLU A 1 224 ? -5.609 9.719 -12.875 1 35.69 224 GLU A O 1
ATOM 1800 N N . THR A 1 225 ? -7.121 10.32 -14.242 1 35.41 225 THR A N 1
ATOM 1801 C CA . THR A 1 225 ? -6.957 9.062 -14.961 1 35.41 225 THR A CA 1
ATOM 1802 C C . THR A 1 225 ? -5.5 8.859 -15.367 1 35.41 225 THR A C 1
ATOM 1804 O O . THR A 1 225 ? -4.84 9.789 -15.82 1 35.41 225 THR A O 1
ATOM 1807 N N . PRO A 1 226 ? -4.891 7.926 -14.75 1 35.16 226 PRO A N 1
ATOM 1808 C CA . PRO A 1 226 ? -3.707 7.844 -15.609 1 35.16 226 PRO A CA 1
ATOM 1809 C C . PRO A 1 226 ? -3.988 8.297 -17.047 1 35.16 226 PRO A C 1
ATOM 1811 O O . PRO A 1 226 ? -5.062 8.016 -17.578 1 35.16 226 PRO A O 1
ATOM 1814 N N . LYS A 1 227 ? -3.73 9.562 -17.406 1 31.08 227 LYS A N 1
ATOM 1815 C CA . LYS A 1 227 ? -3.854 9.719 -18.844 1 31.08 227 LYS A CA 1
ATOM 1816 C C . LYS A 1 227 ? -3.852 8.359 -19.547 1 31.08 227 LYS A C 1
ATOM 1818 O O . LYS A 1 227 ? -2.916 7.574 -19.391 1 31.08 227 LYS A O 1
ATOM 1823 N N . ASN A 1 228 ? -4.918 7.707 -19.656 1 31.02 228 ASN A N 1
ATOM 1824 C CA . ASN A 1 228 ? -5.086 6.652 -20.656 1 31.02 228 ASN A CA 1
ATOM 1825 C C . ASN A 1 228 ? -4.188 6.871 -21.859 1 31.02 228 ASN A C 1
ATOM 1827 O O . ASN A 1 228 ? -4.535 6.48 -22.984 1 31.02 228 ASN A O 1
ATOM 1831 N N . SER A 1 229 ? -3.604 8.141 -22.203 1 31.3 229 SER A N 1
ATOM 1832 C CA . SER A 1 229 ? -2.891 7.906 -23.453 1 31.3 229 SER A CA 1
ATOM 1833 C C . SER A 1 229 ? -2.23 6.531 -23.469 1 31.3 229 SER A C 1
ATOM 1835 O O . SER A 1 229 ? -1.796 6.039 -22.422 1 31.3 229 SER A O 1
ATOM 1837 N N . SER A 1 230 ? -2.572 5.727 -24.438 1 30.92 230 SER A N 1
ATOM 1838 C CA . SER A 1 230 ? -1.837 4.539 -24.859 1 30.92 230 SER A CA 1
ATOM 1839 C C . SER A 1 230 ? -0.438 4.512 -24.25 1 30.92 230 SER A C 1
ATOM 1841 O O . SER A 1 230 ? 0.252 3.492 -24.328 1 30.92 230 SER A O 1
ATOM 1843 N N . GLN A 1 231 ? 0.238 5.707 -24.359 1 30.27 231 GLN A N 1
ATOM 1844 C CA . GLN A 1 231 ? 1.647 5.695 -23.984 1 30.27 231 GLN A CA 1
ATOM 1845 C C . GLN A 1 231 ? 1.814 5.613 -22.484 1 30.27 231 GLN A C 1
ATOM 1847 O O . GLN A 1 231 ? 1.124 6.312 -21.734 1 30.27 231 GLN A O 1
ATOM 1852 N N . LYS A 1 232 ? 2.238 4.543 -21.875 1 31.64 232 LYS A N 1
ATOM 1853 C CA . LYS A 1 232 ? 2.922 4.207 -20.625 1 31.64 232 LYS A CA 1
ATOM 1854 C C . LYS A 1 232 ? 3.43 5.461 -19.922 1 31.64 232 LYS A C 1
ATOM 1856 O O . LYS A 1 232 ? 4.609 5.809 -20.031 1 31.64 232 LYS A O 1
ATOM 1861 N N . ASP A 1 233 ? 2.617 6.652 -19.953 1 29.77 233 ASP A N 1
ATOM 1862 C CA . ASP A 1 233 ? 3.291 7.828 -19.406 1 29.77 233 ASP A CA 1
ATOM 1863 C C . ASP A 1 233 ? 3.52 7.676 -17.891 1 29.77 233 ASP A C 1
ATOM 1865 O O . ASP A 1 233 ? 2.617 7.938 -17.094 1 29.77 233 ASP A O 1
ATOM 1869 N N . PHE A 1 234 ? 3.863 6.797 -17.406 1 34.25 234 PHE A N 1
ATOM 1870 C CA . PHE A 1 234 ? 4.691 6.711 -16.219 1 34.25 234 PHE A CA 1
ATOM 1871 C C . PHE A 1 234 ? 5.43 8.016 -15.969 1 34.25 234 PHE A C 1
ATOM 1873 O O . PHE A 1 234 ? 6.484 8.031 -15.336 1 34.25 234 PHE A O 1
ATOM 1880 N N . SER A 1 235 ? 4.914 9.156 -16.531 1 34.53 235 SER A N 1
ATOM 1881 C CA . SER A 1 235 ? 5.707 10.375 -16.609 1 34.53 235 SER A CA 1
ATOM 1882 C C . SER A 1 235 ? 6 10.938 -15.227 1 34.53 235 SER A C 1
ATOM 1884 O O . SER A 1 235 ? 6.594 12.008 -15.094 1 34.53 235 SER A O 1
ATOM 1886 N N . CYS A 1 236 ? 5.09 10.633 -14.133 1 42.59 236 CYS A N 1
ATOM 1887 C CA . CYS A 1 236 ? 5.867 11.156 -13.023 1 42.59 236 CYS A CA 1
ATOM 1888 C C . CYS A 1 236 ? 7.238 10.492 -12.953 1 42.59 236 CYS A C 1
ATOM 1890 O O . CYS A 1 236 ? 7.402 9.352 -13.375 1 42.59 236 CYS A O 1
ATOM 1892 N N . GLU A 1 237 ? 8.188 11.32 -13 1 50.84 237 GLU A N 1
ATOM 1893 C CA . GLU A 1 237 ? 9.547 10.797 -12.961 1 50.84 237 GLU A CA 1
ATOM 1894 C C . GLU A 1 237 ? 9.633 9.57 -12.055 1 50.84 237 GLU A C 1
ATOM 1896 O O . GLU A 1 237 ? 10.367 8.625 -12.352 1 50.84 237 GLU A O 1
ATOM 1901 N N . ALA A 1 238 ? 8.727 9.641 -11.008 1 51.81 238 ALA A N 1
ATOM 1902 C CA . ALA A 1 238 ? 8.609 8.469 -10.141 1 51.81 238 ALA A CA 1
ATOM 1903 C C . ALA A 1 238 ? 7.336 7.688 -10.438 1 51.81 238 ALA A C 1
ATOM 1905 O O . ALA A 1 238 ? 6.301 8.281 -10.75 1 51.81 238 ALA A O 1
ATOM 1906 N N . GLU A 1 239 ? 7.43 6.43 -10.852 1 57.97 239 GLU A N 1
ATOM 1907 C CA . GLU A 1 239 ? 6.309 5.566 -11.211 1 57.97 239 GLU A CA 1
ATOM 1908 C C . GLU A 1 239 ? 5.395 5.32 -10.016 1 57.97 239 GLU A C 1
ATOM 1910 O O . GLU A 1 239 ? 5.836 5.383 -8.867 1 57.97 239 GLU A O 1
ATOM 1915 N N . GLY A 1 240 ? 4.172 5.27 -10.117 1 55.41 240 GLY A N 1
ATOM 1916 C CA . GLY A 1 240 ? 3.143 4.898 -9.164 1 55.41 240 GLY A CA 1
ATOM 1917 C C . GLY A 1 240 ? 1.836 5.641 -9.375 1 55.41 240 GLY A C 1
ATOM 1918 O O . GLY A 1 240 ? 1.831 6.859 -9.555 1 55.41 240 GLY A O 1
ATOM 1919 N N . PHE A 1 241 ? 0.793 4.988 -9.898 1 49.91 241 PHE A N 1
ATOM 1920 C CA . PHE A 1 241 ? -0.529 5.57 -10.102 1 49.91 241 PHE A CA 1
ATOM 1921 C C . PHE A 1 241 ? -1.202 5.867 -8.766 1 49.91 241 PHE A C 1
ATOM 1923 O O . PHE A 1 241 ? -1.226 5.016 -7.875 1 49.91 241 PHE A O 1
ATOM 1930 N N . VAL A 1 242 ? -1.195 7.176 -8.43 1 56.84 242 VAL A N 1
ATOM 1931 C CA . VAL A 1 242 ? -2.043 7.473 -7.277 1 56.84 242 VAL A CA 1
ATOM 1932 C C . VAL A 1 242 ? -3.326 8.156 -7.742 1 56.84 242 VAL A C 1
ATOM 1934 O O . VAL A 1 242 ? -3.297 9.312 -8.18 1 56.84 242 VAL A O 1
ATOM 1937 N N . TYR A 1 243 ? -4.426 7.449 -7.895 1 54.94 243 TYR A N 1
ATOM 1938 C CA . TYR A 1 243 ? -5.699 7.965 -8.383 1 54.94 243 TYR A CA 1
ATOM 1939 C C . TYR A 1 243 ? -6.047 9.289 -7.715 1 54.94 243 TYR A C 1
ATOM 1941 O O . TYR A 1 243 ? -6.406 10.258 -8.383 1 54.94 243 TYR A O 1
ATOM 1949 N N . LEU A 1 244 ? -6.164 9.383 -6.574 1 63.62 244 LEU A N 1
ATOM 1950 C CA . LEU A 1 244 ? -6.449 10.609 -5.844 1 63.62 244 LEU A CA 1
ATOM 1951 C C . LEU A 1 244 ? -5.398 10.867 -4.77 1 63.62 244 LEU A C 1
ATOM 1953 O O . LEU A 1 244 ? -5.48 10.32 -3.668 1 63.62 244 LEU A O 1
ATOM 1957 N N . ASP A 1 245 ? -4.441 11.695 -5.242 1 78.12 245 ASP A N 1
ATOM 1958 C CA . ASP A 1 245 ? -3.377 11.961 -4.281 1 78.12 245 ASP A CA 1
ATOM 1959 C C . ASP A 1 245 ? -3.805 13.031 -3.273 1 78.12 245 ASP A C 1
ATOM 1961 O O . ASP A 1 245 ? -3.615 14.227 -3.506 1 78.12 245 ASP A O 1
ATOM 1965 N N . LEU A 1 246 ? -4.406 12.641 -2.191 1 87.75 246 LEU A N 1
ATOM 1966 C CA . LEU A 1 246 ? -4.977 13.508 -1.167 1 87.75 246 LEU A CA 1
ATOM 1967 C C . LEU A 1 246 ? -3.885 14.297 -0.45 1 87.75 246 LEU A C 1
ATOM 1969 O O . LEU A 1 246 ? -4.152 15.352 0.126 1 87.75 246 LEU A O 1
ATOM 1973 N N . PHE A 1 247 ? -2.668 13.875 -0.627 1 90.38 247 PHE A N 1
ATOM 1974 C CA . PHE A 1 247 ? -1.561 14.641 -0.074 1 90.38 247 PHE A CA 1
ATOM 1975 C C . PHE A 1 247 ? -1.411 15.977 -0.803 1 90.38 247 PHE A C 1
ATOM 1977 O O . PHE A 1 247 ? -1.359 17.031 -0.172 1 90.38 247 PHE A O 1
ATOM 1984 N N . PHE A 1 248 ? -1.413 15.953 -2.043 1 88.06 248 PHE A N 1
ATOM 1985 C CA . PHE A 1 248 ? -1.248 17.156 -2.842 1 88.06 248 PHE A CA 1
ATOM 1986 C C . PHE A 1 248 ? -2.467 18.062 -2.715 1 88.06 248 PHE A C 1
ATOM 1988 O O . PHE A 1 248 ? -2.344 19.281 -2.746 1 88.06 248 PHE A O 1
ATOM 1995 N N . ILE A 1 249 ? -3.57 17.406 -2.537 1 89 249 ILE A N 1
ATOM 1996 C CA . ILE A 1 249 ? -4.785 18.188 -2.314 1 89 249 ILE A CA 1
ATOM 1997 C C . ILE A 1 249 ? -4.691 18.922 -0.979 1 89 249 ILE A C 1
ATOM 1999 O O . ILE A 1 249 ? -5.172 20.047 -0.849 1 89 249 ILE A O 1
ATOM 2003 N N . GLY A 1 250 ? -4.059 18.281 -0.024 1 94.06 250 GLY A N 1
ATOM 2004 C CA . GLY A 1 250 ? -3.803 18.922 1.253 1 94.06 250 GLY A CA 1
ATOM 2005 C C . GLY A 1 250 ? -2.908 20.141 1.135 1 94.06 250 GLY A C 1
ATOM 2006 O O . GLY A 1 250 ? -3.135 21.156 1.806 1 94.06 250 GLY A O 1
ATOM 2007 N N . ARG A 1 251 ? -1.921 20.078 0.244 1 94 251 ARG A N 1
ATOM 2008 C CA . ARG A 1 251 ? -1.053 21.219 0.001 1 94 251 ARG A CA 1
ATOM 2009 C C . ARG A 1 251 ? -1.843 22.391 -0.566 1 94 251 ARG A C 1
ATOM 2011 O O . ARG A 1 251 ? -1.633 23.547 -0.167 1 94 251 ARG A O 1
ATOM 2018 N N . ARG A 1 252 ? -2.736 22.062 -1.422 1 93.12 252 ARG A N 1
ATOM 2019 C CA . ARG A 1 252 ? -3.572 23.094 -2.012 1 93.12 252 ARG A CA 1
ATOM 2020 C C . ARG A 1 252 ? -4.473 23.734 -0.962 1 93.12 252 ARG A C 1
ATOM 2022 O O . ARG A 1 252 ? -4.695 24.953 -0.982 1 93.12 252 ARG A O 1
ATOM 2029 N N . ALA A 1 253 ? -4.973 22.922 -0.087 1 95 253 ALA A N 1
ATOM 2030 C CA . ALA A 1 253 ? -5.805 23.438 0.997 1 95 253 ALA A CA 1
ATOM 2031 C C . ALA A 1 253 ? -5.023 24.422 1.861 1 95 253 ALA A C 1
ATOM 2033 O O . ALA A 1 253 ? -5.57 25.438 2.311 1 95 253 ALA A O 1
ATOM 2034 N N . ALA A 1 254 ? -3.768 24.156 2.105 1 97.69 254 ALA A N 1
ATOM 2035 C CA . ALA A 1 254 ? -2.914 25.047 2.881 1 97.69 254 ALA A CA 1
ATOM 2036 C C . ALA A 1 254 ? -2.773 26.406 2.197 1 97.69 254 ALA A C 1
ATOM 2038 O O . ALA A 1 254 ? -2.811 27.453 2.855 1 97.69 254 ALA A O 1
ATOM 2039 N N . ARG A 1 255 ? -2.631 26.391 0.923 1 97 255 ARG A N 1
ATOM 2040 C CA . ARG A 1 255 ? -2.521 27.625 0.164 1 97 255 ARG A CA 1
ATOM 2041 C C . ARG A 1 255 ? -3.82 28.422 0.227 1 97 255 ARG A C 1
ATOM 2043 O O . ARG A 1 255 ? -3.797 29.656 0.288 1 97 255 ARG A O 1
ATOM 2050 N N . MET A 1 256 ? -4.91 27.703 0.197 1 95.88 256 MET A N 1
ATOM 2051 C CA . MET A 1 256 ? -6.203 28.359 0.356 1 95.88 256 MET A CA 1
ATOM 2052 C C . MET A 1 256 ? -6.316 29.016 1.729 1 95.88 256 MET A C 1
ATOM 2054 O O . MET A 1 256 ? -6.832 30.141 1.852 1 95.88 256 MET A O 1
ATOM 2058 N N . TYR A 1 257 ? -5.879 28.359 2.738 1 97.75 257 TYR A N 1
ATOM 2059 C CA . TYR A 1 257 ? -5.867 28.906 4.09 1 97.75 257 TYR A CA 1
ATOM 2060 C C . TYR A 1 257 ? -5.055 30.188 4.145 1 97.75 257 TYR A C 1
ATOM 2062 O O . TYR A 1 257 ? -5.504 31.188 4.707 1 97.75 257 TYR A O 1
ATOM 2070 N N . GLN A 1 258 ? -3.873 30.109 3.551 1 98.06 258 GLN A N 1
ATOM 2071 C CA . GLN A 1 258 ? -3.008 31.281 3.531 1 98.06 258 GLN A CA 1
ATOM 2072 C C . GLN A 1 258 ? -3.711 32.469 2.889 1 98.06 258 GLN A C 1
ATOM 2074 O O . GLN A 1 258 ? -3.602 33.594 3.371 1 98.06 258 GLN A O 1
ATOM 2079 N N . ALA A 1 259 ? -4.445 32.219 1.857 1 96.88 259 ALA A N 1
ATOM 2080 C CA . ALA A 1 259 ? -5.055 33.25 1.053 1 96.88 259 ALA A CA 1
ATOM 2081 C C . ALA A 1 259 ? -6.355 33.75 1.685 1 96.88 259 ALA A C 1
ATOM 2083 O O . ALA A 1 259 ? -6.863 34.812 1.328 1 96.88 259 ALA A O 1
ATOM 2084 N N . SER A 1 260 ? -6.867 32.969 2.59 1 96.19 260 SER A N 1
ATOM 2085 C CA . SER A 1 260 ? -8.188 33.281 3.141 1 96.19 260 SER A CA 1
ATOM 2086 C C . SER A 1 260 ? -8.156 34.531 4.023 1 96.19 260 SER A C 1
ATOM 2088 O O . SER A 1 260 ? -7.203 34.719 4.777 1 96.19 260 SER A O 1
ATOM 2090 N N . ALA A 1 261 ? -9.266 35.281 3.934 1 95.75 261 ALA A N 1
ATOM 2091 C CA . ALA A 1 261 ? -9.445 36.438 4.82 1 95.75 261 ALA A CA 1
ATOM 2092 C C . ALA A 1 261 ? -9.969 36 6.184 1 95.75 261 ALA A C 1
ATOM 2094 O O . ALA A 1 261 ? -9.805 36.719 7.176 1 95.75 261 ALA A O 1
ATOM 2095 N N . HIS A 1 262 ? -10.594 34.906 6.238 1 96.25 262 HIS A N 1
ATOM 2096 C CA . HIS A 1 262 ? -11.133 34.312 7.461 1 96.25 262 HIS A CA 1
ATOM 2097 C C . HIS A 1 262 ? -10.422 33 7.801 1 96.25 262 HIS A C 1
ATOM 2099 O O . HIS A 1 262 ? -10.781 31.953 7.281 1 96.25 262 HIS A O 1
ATOM 2105 N N . LYS A 1 263 ? -9.516 33.094 8.75 1 97.06 263 LYS A N 1
ATOM 2106 C CA . LYS A 1 263 ? -8.703 31.906 9.062 1 97.06 263 LYS A CA 1
ATOM 2107 C C . LYS A 1 263 ? -9.234 31.188 10.297 1 97.06 263 LYS A C 1
ATOM 2109 O O . LYS A 1 263 ? -9.289 31.766 11.383 1 97.06 263 LYS A O 1
ATOM 2114 N N . PRO A 1 264 ? -9.68 30.016 10.086 1 98.12 264 PRO A N 1
ATOM 2115 C CA . PRO A 1 264 ? -10.031 29.219 11.266 1 98.12 264 PRO A CA 1
ATOM 2116 C C . PRO A 1 264 ? -8.836 28.938 12.172 1 98.12 264 PRO A C 1
ATOM 2118 O O . PRO A 1 264 ? -7.688 29.016 11.734 1 98.12 264 PRO A O 1
ATOM 2121 N N . THR A 1 265 ? -9.141 28.688 13.398 1 98.25 265 THR A N 1
ATOM 2122 C CA . THR A 1 265 ? -8.078 28.359 14.336 1 98.25 265 THR A CA 1
ATOM 2123 C C . THR A 1 265 ? -7.773 26.875 14.312 1 98.25 265 THR A C 1
ATOM 2125 O O . THR A 1 265 ? -6.738 26.438 14.82 1 98.25 265 THR A O 1
ATOM 2128 N N . ALA A 1 266 ? -8.703 26.062 13.766 1 98.81 266 ALA A N 1
ATOM 2129 C CA . ALA A 1 266 ? -8.516 24.625 13.586 1 98.81 266 ALA A CA 1
ATOM 2130 C C . ALA A 1 266 ? -9.156 24.141 12.289 1 98.81 266 ALA A C 1
ATOM 2132 O O . ALA A 1 266 ? -10.195 24.656 11.875 1 98.81 266 ALA A O 1
ATOM 2133 N N . ILE A 1 267 ? -8.508 23.203 11.688 1 98.75 267 ILE A N 1
ATOM 2134 C CA . ILE A 1 267 ? -9.016 22.641 10.438 1 98.75 267 ILE A CA 1
ATOM 2135 C C . ILE A 1 267 ? -9.133 21.125 10.555 1 98.75 267 ILE A C 1
ATOM 2137 O O . ILE A 1 267 ? -8.164 20.453 10.906 1 98.75 267 ILE A O 1
ATOM 2141 N N . ILE A 1 268 ? -10.328 20.625 10.305 1 98.5 268 ILE A N 1
ATOM 2142 C CA . ILE A 1 268 ? -10.531 19.188 10.125 1 98.5 268 ILE A CA 1
ATOM 2143 C C . ILE A 1 268 ? -10.312 18.812 8.656 1 98.5 268 ILE A C 1
ATOM 2145 O O . ILE A 1 268 ? -11.07 19.234 7.781 1 98.5 268 ILE A O 1
ATOM 2149 N N . CYS A 1 269 ? -9.242 18.031 8.414 1 97.19 269 CYS A N 1
ATOM 2150 C CA . CYS A 1 269 ? -8.977 17.562 7.059 1 97.19 269 CYS A CA 1
ATOM 2151 C C . CYS A 1 269 ? -9.781 16.312 6.734 1 97.19 269 CYS A C 1
ATOM 2153 O O . CYS A 1 269 ? -10.086 15.516 7.625 1 97.19 269 CYS A O 1
ATOM 2155 N N . PHE A 1 270 ? -10.078 16.109 5.473 1 93.12 270 PHE A N 1
ATOM 2156 C CA . PHE A 1 270 ? -10.867 14.977 5 1 93.12 270 PHE A CA 1
ATOM 2157 C C . PHE A 1 270 ? -10.281 13.656 5.5 1 93.12 270 PHE A C 1
ATOM 2159 O O . PHE A 1 270 ? -11.023 12.75 5.883 1 93.12 270 PHE A O 1
ATOM 2166 N N . ASN A 1 271 ? -9.016 13.516 5.441 1 94 271 ASN A N 1
ATOM 2167 C CA . ASN A 1 271 ? -8.336 12.336 5.961 1 94 271 ASN A CA 1
ATOM 2168 C C . ASN A 1 271 ? -6.895 12.641 6.34 1 94 271 ASN A C 1
ATOM 2170 O O . ASN A 1 271 ? -6.445 13.781 6.238 1 94 271 ASN A O 1
ATOM 2174 N N . ASP A 1 272 ? -6.188 11.664 6.82 1 95.31 272 ASP A N 1
ATOM 2175 C CA . ASP A 1 272 ? -4.82 11.836 7.305 1 95.31 272 ASP A CA 1
ATOM 2176 C C . ASP A 1 272 ? -3.893 12.281 6.18 1 95.31 272 ASP A C 1
ATOM 2178 O O . ASP A 1 272 ? -3.045 13.156 6.379 1 95.31 272 ASP A O 1
ATOM 2182 N N . ASP A 1 273 ? -4.008 11.734 4.977 1 92.38 273 ASP A N 1
ATOM 2183 C CA . ASP A 1 273 ? -3.123 12.094 3.871 1 92.38 273 ASP A CA 1
ATOM 2184 C C . ASP A 1 273 ? -3.246 13.57 3.525 1 92.38 273 ASP A C 1
ATOM 2186 O O . ASP A 1 273 ? -2.24 14.25 3.295 1 92.38 273 ASP A O 1
ATOM 2190 N N . MET A 1 274 ? -4.465 14.016 3.477 1 92.94 274 MET A N 1
ATOM 2191 C CA . MET A 1 274 ? -4.684 15.438 3.234 1 92.94 274 MET A CA 1
ATOM 2192 C C . MET A 1 274 ? -4.082 16.281 4.355 1 92.94 274 MET A C 1
ATOM 2194 O O . MET A 1 274 ? -3.498 17.328 4.102 1 92.94 274 MET A O 1
ATOM 2198 N N . ALA A 1 275 ? -4.234 15.82 5.59 1 98.06 275 ALA A N 1
ATOM 2199 C CA . ALA A 1 275 ? -3.674 16.531 6.738 1 98.06 275 ALA A CA 1
ATOM 2200 C C . ALA A 1 275 ? -2.152 16.609 6.641 1 98.06 275 ALA A C 1
ATOM 2202 O O . ALA A 1 275 ? -1.562 17.656 6.91 1 98.06 275 ALA A O 1
ATOM 2203 N N . PHE A 1 276 ? -1.546 15.508 6.223 1 96.31 276 PHE A N 1
ATOM 2204 C CA . PHE A 1 276 ? -0.097 15.492 6.062 1 96.31 276 PHE A CA 1
ATOM 2205 C C . PHE A 1 276 ? 0.344 16.531 5.031 1 96.31 276 PHE A C 1
ATOM 2207 O O . PHE A 1 276 ? 1.276 17.297 5.273 1 96.31 276 PHE A O 1
ATOM 2214 N N . GLY A 1 277 ? -0.358 16.5 3.896 1 95.44 277 GLY A N 1
ATOM 2215 C CA . GLY A 1 277 ? -0.051 17.469 2.861 1 95.44 277 GLY A CA 1
ATOM 2216 C C . GLY A 1 277 ? -0.222 18.906 3.322 1 95.44 277 GLY A C 1
ATOM 2217 O O . GLY A 1 277 ? 0.613 19.766 3.025 1 95.44 277 GLY A O 1
ATOM 2218 N N . MET A 1 278 ? -1.275 19.125 4.039 1 97.75 278 MET A N 1
ATOM 2219 C CA . MET A 1 278 ? -1.539 20.469 4.555 1 97.75 278 MET A CA 1
ATOM 2220 C C . MET A 1 278 ? -0.445 20.906 5.523 1 97.75 278 MET A C 1
ATOM 2222 O O . MET A 1 278 ? 0.063 22.031 5.434 1 97.75 278 MET A O 1
ATOM 2226 N N . MET A 1 279 ? -0.071 20.031 6.426 1 97.81 279 MET A N 1
ATOM 2227 C CA . MET A 1 279 ? 0.959 20.344 7.41 1 97.81 279 MET A CA 1
ATOM 2228 C C . MET A 1 279 ? 2.273 20.703 6.73 1 97.81 279 MET A C 1
ATOM 2230 O O . MET A 1 279 ? 2.912 21.703 7.094 1 97.81 279 MET A O 1
ATOM 2234 N N . GLU A 1 280 ? 2.637 19.938 5.762 1 94.69 280 GLU A N 1
ATOM 2235 C CA . GLU A 1 280 ? 3.902 20.172 5.07 1 94.69 280 GLU A CA 1
ATOM 2236 C C . GLU A 1 280 ? 3.887 21.516 4.336 1 94.69 280 GLU A C 1
ATOM 2238 O O . GLU A 1 280 ? 4.875 22.25 4.359 1 94.69 280 GLU A O 1
ATOM 2243 N N . GLU A 1 281 ? 2.803 21.766 3.686 1 96.38 281 GLU A N 1
ATOM 2244 C CA . GLU A 1 281 ? 2.709 23 2.928 1 96.38 281 GLU A CA 1
ATOM 2245 C C . GLU A 1 281 ? 2.623 24.203 3.857 1 96.38 281 GLU A C 1
ATOM 2247 O O . GLU A 1 281 ? 3.213 25.25 3.58 1 96.38 281 GLU A O 1
ATOM 2252 N N . LEU A 1 282 ? 1.891 24.125 4.957 1 97.94 282 LEU A N 1
ATOM 2253 C CA . LEU A 1 282 ? 1.834 25.203 5.941 1 97.94 282 LEU A CA 1
ATOM 2254 C C . LEU A 1 282 ? 3.23 25.547 6.441 1 97.94 282 LEU A C 1
ATOM 2256 O O . LEU A 1 282 ? 3.584 26.719 6.535 1 97.94 282 LEU A O 1
ATOM 2260 N N . LYS A 1 283 ? 3.986 24.516 6.727 1 93.94 283 LYS A N 1
ATOM 2261 C CA . LYS A 1 283 ? 5.367 24.719 7.152 1 93.94 283 LYS A CA 1
ATOM 2262 C C . LYS A 1 283 ? 6.164 25.484 6.098 1 93.94 283 LYS A C 1
ATOM 2264 O O . LYS A 1 283 ? 6.883 26.422 6.426 1 93.94 283 LYS A O 1
ATOM 2269 N N . SER A 1 284 ? 5.969 25.094 4.891 1 92.19 284 SER A N 1
ATOM 2270 C CA . SER A 1 284 ? 6.684 25.734 3.791 1 92.19 284 SER A CA 1
ATOM 2271 C C . SER A 1 284 ? 6.27 27.188 3.635 1 92.19 284 SER A C 1
ATOM 2273 O O . SER A 1 284 ? 7.062 28.016 3.186 1 92.19 284 SER A O 1
ATOM 2275 N N . LEU A 1 285 ? 5.066 27.5 4.031 1 96.56 285 LEU A N 1
ATOM 2276 C CA . LEU A 1 285 ? 4.504 28.828 3.896 1 96.56 285 LEU A CA 1
ATOM 2277 C C . LEU A 1 285 ? 4.805 29.672 5.133 1 96.56 285 LEU A C 1
ATOM 2279 O O . LEU A 1 285 ? 4.438 30.844 5.195 1 96.56 285 LEU A O 1
ATOM 2283 N N . GLY A 1 286 ? 5.406 29.047 6.137 1 96.12 286 GLY A N 1
ATOM 2284 C CA . GLY A 1 286 ? 5.852 29.781 7.312 1 96.12 286 GLY A CA 1
ATOM 2285 C C . GLY A 1 286 ? 4.859 29.734 8.461 1 96.12 286 GLY A C 1
ATOM 2286 O O . GLY A 1 286 ? 5.02 30.438 9.461 1 96.12 286 GLY A O 1
ATOM 2287 N N . PHE A 1 287 ? 3.828 28.844 8.344 1 97.94 287 PHE A N 1
ATOM 2288 C CA . PHE A 1 287 ? 2.869 28.688 9.43 1 97.94 287 PHE A CA 1
ATOM 2289 C C . PHE A 1 287 ? 3.316 27.578 10.391 1 97.94 287 PHE A C 1
ATOM 2291 O O . PHE A 1 287 ? 3.949 26.609 9.977 1 97.94 287 PHE A O 1
ATOM 2298 N N . ARG A 1 288 ? 3.107 27.922 11.68 1 97.06 288 ARG A N 1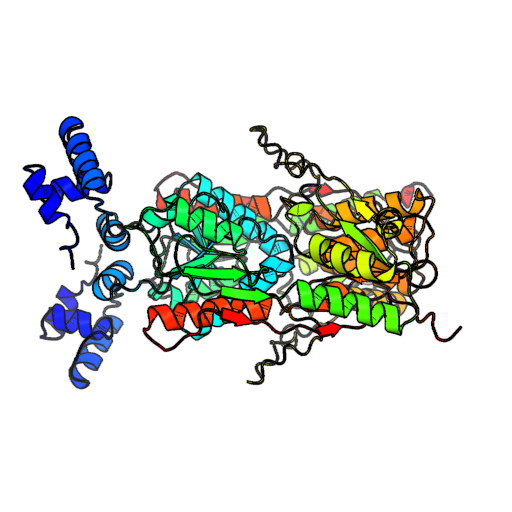
ATOM 2299 C CA . ARG A 1 288 ? 3.408 26.922 12.695 1 97.06 288 ARG A CA 1
ATOM 2300 C C . ARG A 1 288 ? 2.156 26.141 13.078 1 97.06 288 ARG A C 1
ATOM 2302 O O . ARG A 1 288 ? 1.094 26.719 13.297 1 97.06 288 ARG A O 1
ATOM 2309 N N . VAL A 1 289 ? 2.236 24.766 13.102 1 98.5 289 VAL A N 1
ATOM 2310 C CA . VAL A 1 289 ? 1.218 23.859 13.625 1 98.5 289 VAL A CA 1
ATOM 2311 C C . VAL A 1 289 ? 1.683 23.281 14.953 1 98.5 289 VAL A C 1
ATOM 2313 O O . VAL A 1 289 ? 2.734 22.641 15.023 1 98.5 289 VAL A O 1
ATOM 2316 N N . PRO A 1 290 ? 0.962 23.484 16 1 98.25 290 PRO A N 1
ATOM 2317 C CA . PRO A 1 290 ? -0.422 23.953 16.078 1 98.25 290 PRO A CA 1
ATOM 2318 C C . PRO A 1 290 ? -0.519 25.438 16.406 1 98.25 290 PRO A C 1
ATOM 2320 O O . PRO A 1 290 ? -1.622 25.984 16.5 1 98.25 290 PRO A O 1
ATOM 2323 N N . GLU A 1 291 ? 0.577 26.125 16.594 1 97.75 291 GLU A N 1
ATOM 2324 C CA . GLU A 1 291 ? 0.583 27.469 17.188 1 97.75 291 GLU A CA 1
ATOM 2325 C C . GLU A 1 291 ? -0.266 28.438 16.375 1 97.75 291 GLU A C 1
ATOM 2327 O O . GLU A 1 291 ? -1.012 29.234 16.938 1 97.75 291 GLU A O 1
ATOM 2332 N N . ASP A 1 292 ? -0.169 28.438 15.07 1 97.94 292 ASP A N 1
ATOM 2333 C CA . ASP A 1 292 ? -0.912 29.359 14.211 1 97.94 292 ASP A CA 1
ATOM 2334 C C . ASP A 1 292 ? -2.248 28.766 13.781 1 97.94 292 ASP A C 1
ATOM 2336 O O . ASP A 1 292 ? -3.229 29.484 13.594 1 97.94 292 ASP A O 1
ATOM 2340 N N . VAL A 1 293 ? -2.242 27.469 13.57 1 98.62 293 VAL A N 1
ATOM 2341 C CA . VAL A 1 293 ? -3.459 26.75 13.18 1 98.62 293 VAL A CA 1
ATOM 2342 C C . VAL A 1 293 ? -3.357 25.281 13.594 1 98.62 293 VAL A C 1
ATOM 2344 O O . VAL A 1 293 ? -2.316 24.656 13.398 1 98.62 293 VAL A O 1
ATOM 2347 N N . SER A 1 294 ? -4.41 24.781 14.227 1 98.88 294 SER A N 1
ATOM 2348 C CA . SER A 1 294 ? -4.496 23.375 14.57 1 98.88 294 SER A CA 1
ATOM 2349 C C . SER A 1 294 ? -5.008 22.547 13.391 1 98.88 294 SER A C 1
ATOM 2351 O O . SER A 1 294 ? -5.836 23.016 12.609 1 98.88 294 SER A O 1
ATOM 2353 N N . VAL A 1 295 ? -4.457 21.312 13.227 1 98.88 295 VAL A N 1
ATOM 2354 C CA . VAL A 1 295 ? -4.844 20.422 12.133 1 98.88 295 VAL A CA 1
ATOM 2355 C C . VAL A 1 295 ? -5.219 19.062 12.695 1 98.88 295 VAL A C 1
ATOM 2357 O O . VAL A 1 295 ? -4.492 18.5 13.523 1 98.88 295 VAL A O 1
ATOM 2360 N N . ILE A 1 296 ? -6.367 18.547 12.289 1 98.62 296 ILE A N 1
ATOM 2361 C CA . ILE A 1 296 ? -6.816 17.203 12.648 1 98.62 296 ILE A CA 1
ATOM 2362 C C . ILE A 1 296 ? -7.105 16.406 11.391 1 98.62 296 ILE A C 1
ATOM 2364 O O . ILE A 1 296 ? -7.621 16.938 10.406 1 98.62 296 ILE A O 1
ATOM 2368 N N . GLY A 1 297 ? -6.676 15.141 11.438 1 98.06 297 GLY A N 1
ATOM 2369 C CA . GLY A 1 297 ? -7.008 14.234 10.352 1 98.06 297 GLY A CA 1
ATOM 2370 C C . GLY A 1 297 ? -8.07 13.219 10.719 1 98.06 297 GLY A C 1
ATOM 2371 O O . GLY A 1 297 ? -8.664 13.305 11.797 1 98.06 297 GLY A O 1
ATOM 2372 N N . ILE A 1 298 ? -8.406 12.367 9.789 1 96.56 298 ILE A N 1
ATOM 2373 C CA . ILE A 1 298 ? -9.281 11.211 9.969 1 96.56 298 ILE A CA 1
ATOM 2374 C C . ILE A 1 298 ? -8.672 9.984 9.289 1 96.56 298 ILE A C 1
ATOM 2376 O O . ILE A 1 298 ? -8.25 10.055 8.133 1 96.56 298 ILE A O 1
ATOM 2380 N N . ASP A 1 299 ? -8.727 8.805 9.969 1 94.5 299 ASP A N 1
ATOM 2381 C CA . ASP A 1 299 ? -8.289 7.477 9.531 1 94.5 299 ASP A CA 1
ATOM 2382 C C . ASP A 1 299 ? -7.508 6.77 10.641 1 94.5 299 ASP A C 1
ATOM 2384 O O . ASP A 1 299 ? -7.715 5.578 10.883 1 94.5 299 ASP A O 1
ATOM 2388 N N . GLY A 1 300 ? -6.535 7.57 11.258 1 94.31 300 GLY A N 1
ATOM 2389 C CA . GLY A 1 300 ? -5.656 6.953 12.234 1 94.31 300 GLY A CA 1
ATOM 2390 C C . GLY A 1 300 ? -4.586 6.082 11.609 1 94.31 300 GLY A C 1
ATOM 2391 O O . GLY A 1 300 ? -4.32 4.973 12.078 1 94.31 300 GLY A O 1
ATOM 2392 N N . LEU A 1 301 ? -3.918 6.559 10.57 1 90.81 301 LEU A N 1
ATOM 2393 C CA . LEU A 1 301 ? -2.926 5.781 9.836 1 90.81 301 LEU A CA 1
ATOM 2394 C C . LEU A 1 301 ? -1.619 5.691 10.617 1 90.81 301 LEU A C 1
ATOM 2396 O O . LEU A 1 301 ? -1.239 6.637 11.312 1 90.81 301 LEU A O 1
ATOM 2400 N N . PHE A 1 302 ? -0.876 4.633 10.367 1 84.5 302 PHE A N 1
ATOM 2401 C CA . PHE A 1 302 ? 0.391 4.426 11.062 1 84.5 302 PHE A CA 1
ATOM 2402 C C . PHE A 1 302 ? 1.429 5.445 10.602 1 84.5 302 PHE A C 1
ATOM 2404 O O . PHE A 1 302 ? 2.363 5.762 11.344 1 84.5 302 PHE A O 1
ATOM 2411 N N . THR A 1 303 ? 1.261 6.023 9.5 1 88 303 THR A N 1
ATOM 2412 C CA . THR A 1 303 ? 2.229 6.953 8.93 1 88 303 THR A CA 1
ATOM 2413 C C . THR A 1 303 ? 2.254 8.258 9.711 1 88 303 THR A C 1
ATOM 2415 O O . THR A 1 303 ? 3.164 9.078 9.539 1 88 303 THR A O 1
ATOM 2418 N N . ARG A 1 304 ? 1.298 8.453 10.625 1 90.44 304 ARG A N 1
ATOM 2419 C CA . ARG A 1 304 ? 1.295 9.68 11.414 1 90.44 304 ARG A CA 1
ATOM 2420 C C . ARG A 1 304 ? 2.578 9.812 12.234 1 90.44 304 ARG A C 1
ATOM 2422 O O . ARG A 1 304 ? 3.008 10.922 12.547 1 90.44 304 ARG A O 1
ATOM 2429 N N . GLU A 1 305 ? 3.207 8.68 12.453 1 86 305 GLU A N 1
ATOM 2430 C CA . GLU A 1 305 ? 4.445 8.656 13.227 1 86 305 GLU A CA 1
ATOM 2431 C C . GLU A 1 305 ? 5.613 9.203 12.414 1 86 305 GLU A C 1
ATOM 2433 O O . GLU A 1 305 ? 6.672 9.508 12.961 1 86 305 GLU A O 1
ATOM 2438 N N . ARG A 1 306 ? 5.434 9.5 11.172 1 87.81 306 ARG A N 1
ATOM 2439 C CA . ARG A 1 306 ? 6.512 9.906 10.281 1 87.81 306 ARG A CA 1
ATOM 2440 C C . ARG A 1 306 ? 6.539 11.422 10.109 1 87.81 306 ARG A C 1
ATOM 2442 O O . ARG A 1 306 ? 7.422 11.953 9.438 1 87.81 306 ARG A O 1
ATOM 2449 N N . TYR A 1 307 ? 5.582 12.07 10.711 1 90.56 307 TYR A N 1
ATOM 2450 C CA . TYR A 1 307 ? 5.465 13.508 10.547 1 90.56 307 TYR A CA 1
ATOM 2451 C C . TYR A 1 307 ? 5.672 14.227 11.875 1 90.56 307 TYR A C 1
ATOM 2453 O O . TYR A 1 307 ? 5.355 13.688 12.938 1 90.56 307 TYR A O 1
ATOM 2461 N N . GLU A 1 308 ? 6.312 15.367 11.742 1 90.31 308 GLU A N 1
ATOM 2462 C CA . GLU A 1 308 ? 6.492 16.281 12.867 1 90.31 308 GLU A CA 1
ATOM 2463 C C . GLU A 1 308 ? 5.906 17.656 12.555 1 90.31 308 GLU A C 1
ATOM 2465 O O . GLU A 1 308 ? 6.305 18.312 11.586 1 90.31 308 GLU A O 1
ATOM 2470 N N . PRO A 1 309 ? 4.977 18.156 13.414 1 95.38 309 PRO A N 1
ATOM 2471 C CA . PRO A 1 309 ? 4.426 17.531 14.625 1 95.38 309 PRO A CA 1
ATOM 2472 C C . PRO A 1 309 ? 3.564 16.312 14.312 1 95.38 309 PRO A C 1
ATOM 2474 O O . PRO A 1 309 ? 3.039 16.188 13.203 1 95.38 309 PRO A O 1
ATOM 2477 N N . LYS A 1 310 ? 3.469 15.414 15.312 1 94.69 310 LYS A N 1
ATOM 2478 C CA . LYS A 1 310 ? 2.641 14.227 15.164 1 94.69 310 LYS A CA 1
ATOM 2479 C C . LYS A 1 310 ? 1.165 14.594 15.031 1 94.69 310 LYS A C 1
ATOM 2481 O O . LYS A 1 310 ? 0.637 15.359 15.836 1 94.69 310 LYS A O 1
ATOM 2486 N N . LEU A 1 311 ? 0.518 13.977 14.109 1 97.38 311 LEU A N 1
ATOM 2487 C CA . LEU A 1 311 ? -0.841 14.352 13.742 1 97.38 311 LEU A CA 1
ATOM 2488 C C . LEU A 1 311 ? -1.848 13.852 14.773 1 97.38 311 LEU A C 1
ATOM 2490 O O . LEU A 1 311 ? -1.817 12.68 15.148 1 97.38 311 LEU A O 1
ATOM 2494 N N . THR A 1 312 ? -2.686 14.75 15.273 1 98.25 312 THR A N 1
ATOM 2495 C CA . THR A 1 312 ? -3.93 14.359 15.93 1 98.25 312 THR A CA 1
ATOM 2496 C C . THR A 1 312 ? -4.957 13.898 14.898 1 98.25 312 THR A C 1
ATOM 2498 O O . THR A 1 312 ? -5.176 14.578 13.891 1 98.25 312 THR A O 1
ATOM 2501 N N . THR A 1 313 ? -5.566 12.742 15.102 1 97.94 313 THR A N 1
ATOM 2502 C CA . THR A 1 313 ? -6.465 12.188 14.094 1 97.94 313 THR A CA 1
ATOM 2503 C C . THR A 1 313 ? -7.59 11.398 14.758 1 97.94 313 THR A C 1
ATOM 2505 O O . THR A 1 313 ? -7.453 10.938 15.891 1 97.94 313 THR A O 1
ATOM 2508 N N . MET A 1 314 ? -8.75 11.406 14.102 1 97.56 314 MET A N 1
ATOM 2509 C CA . MET A 1 314 ? -9.781 10.43 14.445 1 97.56 314 MET A CA 1
ATOM 2510 C C . MET A 1 314 ? -9.43 9.047 13.891 1 97.56 314 MET A C 1
ATOM 2512 O O . MET A 1 314 ? -9.477 8.836 12.672 1 97.56 314 MET A O 1
ATOM 2516 N N . ALA A 1 315 ? -9.078 8.164 14.766 1 96 315 ALA A N 1
ATOM 2517 C CA . ALA A 1 315 ? -8.789 6.805 14.328 1 96 315 ALA A CA 1
ATOM 2518 C C . ALA A 1 315 ? -10.07 6.02 14.086 1 96 315 ALA A C 1
ATOM 2520 O O . ALA A 1 315 ? -10.914 5.902 14.977 1 96 315 ALA A O 1
ATOM 2521 N N . ILE A 1 316 ? -10.203 5.531 12.836 1 95.06 316 ILE A N 1
ATOM 2522 C CA . ILE A 1 316 ? -11.391 4.75 12.516 1 95.06 316 ILE A CA 1
ATOM 2523 C C . ILE A 1 316 ? -10.992 3.311 12.195 1 95.06 316 ILE A C 1
ATOM 2525 O O . ILE A 1 316 ? -11.836 2.498 11.805 1 95.06 316 ILE A O 1
ATOM 2529 N N . TYR A 1 317 ? -9.711 2.951 12.273 1 92 317 TYR A N 1
ATOM 2530 C CA . TYR A 1 317 ? -9.117 1.62 12.281 1 92 317 TYR A CA 1
ATOM 2531 C C . TYR A 1 317 ? -9.516 0.841 11.031 1 92 317 TYR A C 1
ATOM 2533 O O . TYR A 1 317 ? -10.18 -0.192 11.125 1 92 317 TYR A O 1
ATOM 2541 N N . PRO A 1 318 ? -8.961 1.223 9.852 1 92.19 318 PRO A N 1
ATOM 2542 C CA . PRO A 1 318 ? -9.312 0.545 8.602 1 92.19 318 PRO A CA 1
ATOM 2543 C C . PRO A 1 318 ? -8.961 -0.94 8.617 1 92.19 318 PRO A C 1
ATOM 2545 O O . PRO A 1 318 ? -9.672 -1.753 8.016 1 92.19 318 PRO A O 1
ATOM 2548 N N . GLU A 1 319 ? -7.891 -1.349 9.266 1 90.94 319 GLU A N 1
ATOM 2549 C CA . GLU A 1 319 ? -7.516 -2.756 9.367 1 90.94 319 GLU A CA 1
ATOM 2550 C C . GLU A 1 319 ? -8.594 -3.566 10.086 1 90.94 319 GLU A C 1
ATOM 2552 O O . GLU A 1 319 ? -8.953 -4.66 9.641 1 90.94 319 GLU A O 1
ATOM 2557 N N . ARG A 1 320 ? -9.109 -3.021 11.125 1 93.31 320 ARG A N 1
ATOM 2558 C CA . ARG A 1 320 ? -10.156 -3.699 11.875 1 93.31 320 ARG A CA 1
ATOM 2559 C C . ARG A 1 320 ? -11.445 -3.783 11.07 1 93.31 320 ARG A C 1
ATOM 2561 O O . ARG A 1 320 ? -12.156 -4.789 11.125 1 93.31 320 ARG A O 1
ATOM 2568 N N . GLN A 1 321 ? -11.766 -2.676 10.445 1 94.69 321 GLN A N 1
ATOM 2569 C CA . GLN A 1 321 ? -12.961 -2.693 9.609 1 94.69 321 GLN A CA 1
ATOM 2570 C C . GLN A 1 321 ? -12.867 -3.777 8.539 1 94.69 321 GLN A C 1
ATOM 2572 O O . GLN A 1 321 ? -13.828 -4.516 8.312 1 94.69 321 GLN A O 1
ATOM 2577 N N . GLY A 1 322 ? -11.703 -3.879 7.887 1 95 322 GLY A N 1
ATOM 2578 C CA . GLY A 1 322 ? -11.492 -4.906 6.883 1 95 322 GLY A CA 1
ATOM 2579 C C . GLY A 1 322 ? -11.617 -6.316 7.434 1 95 322 GLY A C 1
ATOM 2580 O O . GLY A 1 322 ? -12.297 -7.16 6.84 1 95 322 GLY A O 1
ATOM 2581 N N . ALA A 1 323 ? -10.977 -6.547 8.547 1 94.44 323 ALA A N 1
ATOM 2582 C CA . ALA A 1 323 ? -11.047 -7.855 9.195 1 94.44 323 ALA A CA 1
ATOM 2583 C C . ALA A 1 323 ? -12.492 -8.227 9.523 1 94.44 323 ALA A C 1
ATOM 2585 O O . ALA A 1 323 ? -12.914 -9.367 9.289 1 94.44 323 ALA A O 1
ATOM 2586 N N . GLU A 1 324 ? -13.219 -7.262 10.023 1 97.19 324 GLU A N 1
ATOM 2587 C CA . GLU A 1 324 ? -14.609 -7.504 10.383 1 97.19 324 GLU A CA 1
ATOM 2588 C C . GLU A 1 324 ? -15.453 -7.812 9.148 1 97.19 324 GLU A C 1
ATOM 2590 O O . GLU A 1 324 ? -16.359 -8.656 9.203 1 97.19 324 GLU A O 1
ATOM 2595 N N . CYS A 1 325 ? -15.203 -7.121 8.055 1 97.5 325 CYS A N 1
ATOM 2596 C CA . CYS A 1 325 ? -15.914 -7.418 6.816 1 97.5 325 CYS A CA 1
ATOM 2597 C C . CYS A 1 325 ? -15.734 -8.883 6.426 1 97.5 325 CYS A C 1
ATOM 2599 O O . CYS A 1 325 ? -16.703 -9.547 6.055 1 97.5 325 CYS A O 1
ATOM 2601 N N . VAL A 1 326 ? -14.547 -9.367 6.504 1 97.06 326 VAL A N 1
ATOM 2602 C CA . VAL A 1 326 ? -14.242 -10.75 6.152 1 97.06 326 VAL A CA 1
ATOM 2603 C C . VAL A 1 326 ? -14.93 -11.695 7.133 1 97.06 326 VAL A C 1
ATOM 2605 O O . VAL A 1 326 ? -15.531 -12.695 6.723 1 97.06 326 VAL A O 1
ATOM 2608 N N . ASP A 1 327 ? -14.844 -11.367 8.406 1 97.31 327 ASP A N 1
ATOM 2609 C CA . ASP A 1 327 ? -15.484 -12.195 9.43 1 97.31 327 ASP A CA 1
ATOM 2610 C C . ASP A 1 327 ? -16.984 -12.352 9.148 1 97.31 327 ASP A C 1
ATOM 2612 O O . ASP A 1 327 ? -17.5 -13.461 9.164 1 97.31 327 ASP A O 1
ATOM 2616 N N . VAL A 1 328 ? -17.625 -11.289 8.859 1 97.31 328 VAL A N 1
ATOM 2617 C CA . VAL A 1 328 ? -19.062 -11.297 8.57 1 97.31 328 VAL A CA 1
ATOM 2618 C C . VAL A 1 328 ? -19.344 -12.109 7.312 1 97.31 328 VAL A C 1
ATOM 2620 O O . VAL A 1 328 ? -20.25 -12.938 7.289 1 97.31 328 VAL A O 1
ATOM 2623 N N . LEU A 1 329 ? -18.531 -11.891 6.27 1 97.12 329 LEU A N 1
ATOM 2624 C CA . LEU A 1 329 ? -18.75 -12.594 5.008 1 97.12 329 LEU A CA 1
ATOM 2625 C C . LEU A 1 329 ? -18.594 -14.102 5.188 1 97.12 329 LEU A C 1
ATOM 2627 O O . LEU A 1 329 ? -19.406 -14.875 4.664 1 97.12 329 LEU A O 1
ATOM 2631 N N . ILE A 1 330 ? -17.594 -14.492 5.898 1 96 330 ILE A N 1
ATOM 2632 C CA . ILE A 1 330 ? -17.359 -15.914 6.102 1 96 330 ILE A CA 1
ATOM 2633 C C . ILE A 1 330 ? -18.5 -16.516 6.922 1 96 330 ILE A C 1
ATOM 2635 O O . ILE A 1 330 ? -18.938 -17.641 6.664 1 96 330 ILE A O 1
ATOM 2639 N N . ASN A 1 331 ? -19 -15.797 7.914 1 95.06 331 ASN A N 1
ATOM 2640 C CA . ASN A 1 331 ? -20.172 -16.25 8.648 1 95.06 331 ASN A CA 1
ATOM 2641 C C . ASN A 1 331 ? -21.375 -16.438 7.727 1 95.06 331 ASN A C 1
ATOM 2643 O O . ASN A 1 331 ? -22.125 -17.406 7.863 1 95.06 331 ASN A O 1
ATOM 2647 N N . VAL A 1 332 ? -21.562 -15.531 6.789 1 92.56 332 VAL A N 1
ATOM 2648 C CA . VAL A 1 332 ? -22.625 -15.656 5.793 1 92.56 332 VAL A CA 1
ATOM 2649 C C . VAL A 1 332 ? -22.406 -16.938 4.98 1 92.56 332 VAL A C 1
ATOM 2651 O O . VAL A 1 332 ? -23.344 -17.734 4.809 1 92.56 332 VAL A O 1
ATOM 2654 N N . LEU A 1 333 ? -21.203 -17.125 4.539 1 89.44 333 LEU A N 1
ATOM 2655 C CA . LEU A 1 333 ? -20.859 -18.25 3.66 1 89.44 333 LEU A CA 1
ATOM 2656 C C . LEU A 1 333 ? -21.016 -19.578 4.387 1 89.44 333 LEU A C 1
ATOM 2658 O O . LEU A 1 333 ? -21.391 -20.578 3.781 1 89.44 333 LEU A O 1
ATOM 2662 N N . GLU A 1 334 ? -20.75 -19.562 5.629 1 89.38 334 GLU A N 1
ATOM 2663 C CA . GLU A 1 334 ? -20.75 -20.812 6.398 1 89.38 334 GLU A CA 1
ATOM 2664 C C . GLU A 1 334 ? -22.094 -21.031 7.086 1 89.38 334 GLU A C 1
ATOM 2666 O O . GLU A 1 334 ? -22.266 -22.031 7.793 1 89.38 334 GLU A O 1
ATOM 2671 N N . GLY A 1 335 ? -22.938 -20.156 6.965 1 90.75 335 GLY A N 1
ATOM 2672 C CA . GLY A 1 335 ? -24.266 -20.297 7.535 1 90.75 335 GLY A CA 1
ATOM 2673 C C . GLY A 1 335 ? -24.312 -20.016 9.023 1 90.75 335 GLY A C 1
ATOM 2674 O O . GLY A 1 335 ? -25.172 -20.531 9.734 1 90.75 335 GLY A O 1
ATOM 2675 N N . ASN A 1 336 ? -23.359 -19.297 9.484 1 92.25 336 ASN A N 1
ATOM 2676 C CA . ASN A 1 336 ? -23.328 -18.875 10.883 1 92.25 336 ASN A CA 1
ATOM 2677 C C . ASN A 1 336 ? -24.141 -17.609 11.109 1 92.25 336 ASN A C 1
ATOM 2679 O O . ASN A 1 336 ? -24.562 -16.969 10.148 1 92.25 336 ASN A O 1
ATOM 2683 N N . LYS A 1 337 ? -24.391 -17.359 12.359 1 92.44 337 LYS A N 1
ATOM 2684 C CA . LYS A 1 337 ? -25.094 -16.125 12.711 1 92.44 337 LYS A CA 1
ATOM 2685 C C . LYS A 1 337 ? -24.219 -14.906 12.406 1 92.44 337 LYS A C 1
ATOM 2687 O O . LYS A 1 337 ? -23 -14.93 12.625 1 92.44 337 LYS A O 1
ATOM 2692 N N . TYR A 1 338 ? -24.828 -13.82 11.844 1 90.06 338 TYR A N 1
ATOM 2693 C CA . TYR A 1 338 ? -24.156 -12.555 11.586 1 90.06 338 TYR A CA 1
ATOM 2694 C C . TYR A 1 338 ? -25.125 -11.383 11.719 1 90.06 338 TYR A C 1
ATOM 2696 O O . TYR A 1 338 ? -26.344 -11.578 11.742 1 90.06 338 TYR A O 1
ATOM 2704 N N . LYS A 1 339 ? -24.594 -10.234 11.969 1 91.38 339 LYS A N 1
ATOM 2705 C CA . LYS A 1 339 ? -25.359 -8.992 11.977 1 91.38 339 LYS A CA 1
ATOM 2706 C C . LYS A 1 339 ? -25.281 -8.281 10.633 1 91.38 339 LYS A C 1
ATOM 2708 O O . LYS A 1 339 ? -24.25 -8.32 9.969 1 91.38 339 LYS A O 1
ATOM 2713 N N . TYR A 1 340 ? -26.375 -7.594 10.258 1 88.94 340 TYR A N 1
ATOM 2714 C CA . TYR A 1 340 ? -26.391 -6.828 9.016 1 88.94 340 TYR A CA 1
ATOM 2715 C C . TYR A 1 340 ? -25.656 -5.496 9.195 1 88.94 340 TYR A C 1
ATOM 2717 O O . TYR A 1 340 ? -25 -5.012 8.273 1 88.94 340 TYR A O 1
ATOM 2725 N N . MET A 1 341 ? -25.938 -4.98 10.352 1 91.44 341 MET A N 1
ATOM 2726 C CA . MET A 1 341 ? -25.297 -3.711 10.664 1 91.44 341 MET A CA 1
ATOM 2727 C C . MET A 1 341 ? -24.25 -3.887 11.766 1 91.44 341 MET A C 1
ATOM 2729 O O . MET A 1 341 ? -24.594 -4.199 12.906 1 91.44 341 MET A O 1
ATOM 2733 N N . ASN A 1 342 ? -22.953 -3.744 11.414 1 92.31 342 ASN A N 1
ATOM 2734 C CA . ASN A 1 342 ? -21.828 -3.832 12.336 1 92.31 342 ASN A CA 1
ATOM 2735 C C . ASN A 1 342 ? -21.094 -2.5 12.445 1 92.31 342 ASN A C 1
ATOM 2737 O O . ASN A 1 342 ? -20.578 -1.988 11.453 1 92.31 342 ASN A O 1
ATOM 2741 N N . TYR A 1 343 ? -21.078 -1.989 13.609 1 93.44 343 TYR A N 1
ATOM 2742 C CA . TYR A 1 343 ? -20.453 -0.682 13.781 1 93.44 343 TYR A CA 1
ATOM 2743 C C . TYR A 1 343 ? -19 -0.821 14.234 1 93.44 343 TYR A C 1
ATOM 2745 O O . TYR A 1 343 ? -18.719 -1.533 15.203 1 93.44 343 TYR A O 1
ATOM 2753 N N . SER A 1 344 ? -18.109 -0.153 13.484 1 93.62 344 SER A N 1
ATOM 2754 C CA . SER A 1 344 ? -16.688 -0.129 13.836 1 93.62 344 SER A CA 1
ATOM 2755 C C . SER A 1 344 ? -16.406 0.907 14.922 1 93.62 344 SER A C 1
ATOM 2757 O O . SER A 1 344 ? -17.031 1.977 14.938 1 93.62 344 SER A O 1
ATOM 2759 N N . PRO A 1 345 ? -15.438 0.579 15.773 1 93.62 345 PRO A N 1
ATOM 2760 C CA . PRO A 1 345 ? -15.055 1.564 16.797 1 93.62 345 PRO A CA 1
ATOM 2761 C C . PRO A 1 345 ? -14.219 2.709 16.219 1 93.62 345 PRO A C 1
ATOM 2763 O O . PRO A 1 345 ? -13.703 2.6 15.102 1 93.62 345 PRO A O 1
ATOM 2766 N N . PHE A 1 346 ? -14.219 3.807 16.906 1 94.5 346 PHE A N 1
ATOM 2767 C CA . PHE A 1 346 ? -13.336 4.922 16.594 1 94.5 346 PHE A CA 1
ATOM 2768 C C . PHE A 1 346 ? -12.93 5.672 17.859 1 94.5 346 PHE A C 1
ATOM 2770 O O . PHE A 1 346 ? -13.578 5.539 18.906 1 94.5 346 PHE A O 1
ATOM 2777 N N . LYS A 1 347 ? -11.836 6.332 17.812 1 95.75 347 LYS A N 1
ATOM 2778 C CA . LYS A 1 347 ? -11.375 7.168 18.922 1 95.75 347 LYS A CA 1
ATOM 2779 C C . LYS A 1 347 ? -10.445 8.273 18.422 1 95.75 347 LYS A C 1
ATOM 2781 O O . LYS A 1 347 ? -9.93 8.195 17.297 1 95.75 347 LYS A O 1
ATOM 2786 N N . ILE A 1 348 ? -10.297 9.25 19.25 1 96.69 348 ILE A N 1
ATOM 2787 C CA . ILE A 1 348 ? -9.312 10.289 18.922 1 96.69 348 ILE A CA 1
ATOM 2788 C C . ILE A 1 348 ? -7.926 9.828 19.359 1 96.69 348 ILE A C 1
ATOM 2790 O O . ILE A 1 348 ? -7.746 9.328 20.469 1 96.69 348 ILE A O 1
ATOM 2794 N N . LEU A 1 349 ? -7.004 9.82 18.453 1 96.06 349 LEU A N 1
ATOM 2795 C CA . LEU A 1 349 ? -5.586 9.664 18.766 1 96.06 349 LEU A CA 1
ATOM 2796 C C . LEU A 1 349 ? -4.887 11.016 18.828 1 96.06 349 LEU A C 1
ATOM 2798 O O . LEU A 1 349 ? -4.59 11.609 17.781 1 96.06 349 LEU A O 1
ATOM 2802 N N . GLU A 1 350 ? -4.605 11.391 20 1 96.69 350 GLU A N 1
ATOM 2803 C CA . GLU A 1 350 ? -4.008 12.711 20.172 1 96.69 350 GLU A CA 1
ATOM 2804 C C . GLU A 1 350 ? -2.545 12.711 19.719 1 96.69 350 GLU A C 1
ATOM 2806 O O . GLU A 1 350 ? -1.82 11.742 19.953 1 96.69 350 GLU A O 1
ATOM 2811 N N . GLY A 1 351 ? -2.25 13.789 19.031 1 96.75 351 GLY A N 1
ATOM 2812 C CA . GLY A 1 351 ? -0.872 14.109 18.688 1 96.75 351 GLY A CA 1
ATOM 2813 C C . GLY A 1 351 ? -0.439 15.477 19.156 1 96.75 351 GLY A C 1
ATOM 2814 O O . GLY A 1 351 ? -0.684 15.852 20.312 1 96.75 351 GLY A O 1
ATOM 2815 N N . GLU A 1 352 ? 0.263 16.172 18.25 1 97.5 352 GLU A N 1
ATOM 2816 C CA . GLU A 1 352 ? 0.852 17.453 18.625 1 97.5 352 GLU A CA 1
ATOM 2817 C C . GLU A 1 352 ? 0.319 18.578 17.75 1 97.5 352 GLU A C 1
ATOM 2819 O O . GLU A 1 352 ? 0.838 19.703 17.797 1 97.5 352 GLU A O 1
ATOM 2824 N N . THR A 1 353 ? -0.747 18.25 17.016 1 98.69 353 THR A N 1
ATOM 2825 C CA . THR A 1 353 ? -1.136 19.219 15.984 1 98.69 353 THR A CA 1
ATOM 2826 C C . THR A 1 353 ? -2.346 20.031 16.438 1 98.69 353 THR A C 1
ATOM 2828 O O . THR A 1 353 ? -2.939 20.766 15.641 1 98.69 353 THR A O 1
ATOM 2831 N N . VAL A 1 354 ? -2.799 19.938 17.703 1 98.69 354 VAL A N 1
ATOM 2832 C CA . VAL A 1 354 ? -3.943 20.703 18.203 1 98.69 354 VAL A CA 1
ATOM 2833 C C . VAL A 1 354 ? -3.531 21.531 19.406 1 98.69 354 VAL A C 1
ATOM 2835 O O . VAL A 1 354 ? -3.027 20.984 20.406 1 98.69 354 VAL A O 1
ATOM 2838 N N . LYS A 1 355 ? -3.721 22.797 19.297 1 97.62 355 LYS A N 1
ATOM 2839 C CA . LYS A 1 355 ? -3.41 23.719 20.375 1 97.62 355 LYS A CA 1
ATOM 2840 C C . LYS A 1 355 ? -4.547 23.781 21.391 1 97.62 355 LYS A C 1
ATOM 2842 O O . LYS A 1 355 ? -5.723 23.781 21.031 1 97.62 355 LYS A O 1
ATOM 2847 N N . ASN A 1 356 ? -4.215 23.797 22.625 1 95.75 356 ASN A N 1
ATOM 2848 C CA . ASN A 1 356 ? -5.191 24.094 23.672 1 95.75 356 ASN A CA 1
ATOM 2849 C C . ASN A 1 356 ? -5.391 25.594 23.844 1 95.75 356 ASN A C 1
ATOM 2851 O O . ASN A 1 356 ? -4.539 26.281 24.422 1 95.75 356 ASN A O 1
ATOM 2855 N N . MET A 1 357 ? -6.441 26.109 23.375 1 92.25 357 MET A N 1
ATOM 2856 C CA . MET A 1 357 ? -6.703 27.547 23.422 1 92.25 357 MET A CA 1
ATOM 2857 C C . MET A 1 357 ? -7.402 27.938 24.719 1 92.25 357 MET A C 1
ATOM 2859 O O . MET A 1 357 ? -7.52 29.125 25.031 1 92.25 357 MET A O 1
ATOM 2863 N N . ALA A 1 358 ? -7.887 26.922 25.391 1 84.62 358 ALA A N 1
ATOM 2864 C CA . ALA A 1 358 ? -8.586 27.219 26.641 1 84.62 358 ALA A CA 1
ATOM 2865 C C . ALA A 1 358 ? -7.605 27.656 27.719 1 84.62 358 ALA A C 1
ATOM 2867 O O . ALA A 1 358 ? -7.988 28.328 28.672 1 84.62 358 ALA A O 1
ATOM 2868 N N . SER A 1 359 ? -6.379 27.156 27.703 1 65.12 359 SER A N 1
ATOM 2869 C CA . SER A 1 359 ? -5.402 27.516 28.719 1 65.12 359 SER A CA 1
ATOM 2870 C C . SER A 1 359 ? -4.891 28.938 28.516 1 65.12 359 SER A C 1
ATOM 2872 O O . SER A 1 359 ? -4.133 29.453 29.344 1 65.12 359 SER A O 1
ATOM 2874 N N . VAL A 1 360 ? -5.281 29.641 27.438 1 48.53 360 VAL A N 1
ATOM 2875 C CA . VAL A 1 360 ? -4.789 31.016 27.375 1 48.53 360 VAL A CA 1
ATOM 2876 C C . VAL A 1 360 ? -5.879 31.969 27.844 1 48.53 360 VAL A C 1
ATOM 2878 O O . VAL A 1 360 ? -7.066 31.719 27.641 1 48.53 360 VAL A O 1
ATOM 2881 N N . MET B 1 1 ? -38.594 -23 -5.73 1 27.3 1 MET B N 1
ATOM 2882 C CA . MET B 1 1 ? -37.125 -22.844 -5.844 1 27.3 1 MET B CA 1
ATOM 2883 C C . MET B 1 1 ? -36.656 -23.125 -7.27 1 27.3 1 MET B C 1
ATOM 2885 O O . MET B 1 1 ? -36.844 -24.234 -7.781 1 27.3 1 MET B O 1
ATOM 2889 N N . GLY B 1 2 ? -36.688 -22.234 -8.203 1 39.81 2 GLY B N 1
ATOM 2890 C CA . GLY B 1 2 ? -36.625 -22.547 -9.625 1 39.81 2 GLY B CA 1
ATOM 2891 C C . GLY B 1 2 ? -35.406 -23.328 -10.023 1 39.81 2 GLY B C 1
ATOM 2892 O O . GLY B 1 2 ? -34.344 -23.203 -9.383 1 39.81 2 GLY B O 1
ATOM 2893 N N . LYS B 1 3 ? -35.531 -24.469 -10.625 1 47.41 3 LYS B N 1
ATOM 2894 C CA . LYS B 1 3 ? -34.5 -25.391 -11.055 1 47.41 3 LYS B CA 1
ATOM 2895 C C . LYS B 1 3 ? -33.312 -24.656 -11.711 1 47.41 3 LYS B C 1
ATOM 2897 O O . LYS B 1 3 ? -33.531 -23.797 -12.578 1 47.41 3 LYS B O 1
ATOM 2902 N N . ASN B 1 4 ? -32.125 -24.453 -11.055 1 55.97 4 ASN B N 1
ATOM 2903 C CA . ASN B 1 4 ? -30.922 -23.859 -11.633 1 55.97 4 ASN B CA 1
ATOM 2904 C C . ASN B 1 4 ? -30.641 -24.406 -13.039 1 55.97 4 ASN B C 1
ATOM 2906 O O . ASN B 1 4 ? -30.641 -25.609 -13.25 1 55.97 4 ASN B O 1
ATOM 2910 N N . VAL B 1 5 ? -30.859 -23.625 -14.07 1 65.38 5 VAL B N 1
ATOM 2911 C CA . VAL B 1 5 ? -30.594 -23.969 -15.461 1 65.38 5 VAL B CA 1
ATOM 2912 C C . VAL B 1 5 ? -29.188 -24.547 -15.594 1 65.38 5 VAL B C 1
ATOM 2914 O O . VAL B 1 5 ? -28.234 -24 -15.055 1 65.38 5 VAL B O 1
ATOM 2917 N N . THR B 1 6 ? -29.141 -25.828 -15.961 1 71.94 6 THR B N 1
ATOM 2918 C CA . THR B 1 6 ? -27.859 -26.516 -16.172 1 71.94 6 THR B CA 1
ATOM 2919 C C . THR B 1 6 ? -27.484 -26.5 -17.656 1 71.94 6 THR B C 1
ATOM 2921 O O . THR B 1 6 ? -28.281 -26.109 -18.5 1 71.94 6 THR B O 1
ATOM 2924 N N . ARG B 1 7 ? -26.203 -26.812 -17.766 1 79.25 7 ARG B N 1
ATOM 2925 C CA . ARG B 1 7 ? -25.766 -26.953 -19.141 1 79.25 7 ARG B CA 1
ATOM 2926 C C . ARG B 1 7 ? -26.625 -27.953 -19.906 1 79.25 7 ARG B C 1
ATOM 2928 O O . ARG B 1 7 ? -26.828 -27.812 -21.109 1 79.25 7 ARG B O 1
ATOM 2935 N N . LYS B 1 8 ? -27.141 -28.938 -19.188 1 81.56 8 LYS B N 1
ATOM 2936 C CA . LYS B 1 8 ? -28.016 -29.938 -19.797 1 81.56 8 LYS B CA 1
ATOM 2937 C C . LYS B 1 8 ? -29.312 -29.297 -20.281 1 81.56 8 LYS B C 1
ATOM 2939 O O . LYS B 1 8 ? -29.828 -29.656 -21.344 1 81.56 8 LYS B O 1
ATOM 2944 N N . ASP B 1 9 ? -29.75 -28.406 -19.516 1 82.75 9 ASP B N 1
ATOM 2945 C CA . ASP B 1 9 ? -30.984 -27.719 -19.891 1 82.75 9 ASP B CA 1
ATOM 2946 C C . ASP B 1 9 ? -30.781 -26.891 -21.141 1 82.75 9 ASP B C 1
ATOM 2948 O O . ASP B 1 9 ? -31.641 -26.875 -22.031 1 82.75 9 ASP B O 1
ATOM 2952 N N . ILE B 1 10 ? -29.672 -26.266 -21.156 1 84.81 10 ILE B N 1
ATOM 2953 C CA . ILE B 1 10 ? -29.344 -25.438 -22.312 1 84.81 10 ILE B CA 1
ATOM 2954 C C . ILE B 1 10 ? -29.156 -26.328 -23.547 1 84.81 10 ILE B C 1
ATOM 2956 O O . ILE B 1 10 ? -29.625 -26 -24.641 1 84.81 10 ILE B O 1
ATOM 2960 N N . ALA B 1 11 ? -28.578 -27.375 -23.312 1 87.81 11 ALA B N 1
ATOM 2961 C CA . ALA B 1 11 ? -28.344 -28.344 -24.391 1 87.81 11 ALA B CA 1
ATOM 2962 C C . ALA B 1 11 ? -29.672 -28.828 -24.969 1 87.81 11 ALA B C 1
ATOM 2964 O O . ALA B 1 11 ? -29.844 -28.891 -26.188 1 87.81 11 ALA B O 1
ATOM 2965 N N . LYS B 1 12 ? -30.547 -29.125 -24.141 1 87.88 12 LYS B N 1
ATOM 2966 C CA . LYS B 1 12 ? -31.859 -29.578 -24.547 1 87.88 12 LYS B CA 1
ATOM 2967 C C . LYS B 1 12 ? -32.594 -28.516 -25.359 1 87.88 12 LYS B C 1
ATOM 2969 O O . LYS B 1 12 ? -33.156 -28.812 -26.422 1 87.88 12 LYS B O 1
ATOM 2974 N N . GLU B 1 13 ? -32.5 -27.406 -24.891 1 88.25 13 GLU B N 1
ATOM 2975 C CA . GLU B 1 13 ? -33.188 -26.328 -25.562 1 88.25 13 GLU B CA 1
ATOM 2976 C C . GLU B 1 13 ? -32.531 -25.984 -26.906 1 88.25 13 GLU B C 1
ATOM 2978 O O . GLU B 1 13 ? -33.219 -25.656 -27.875 1 88.25 13 GLU B O 1
ATOM 2983 N N . ALA B 1 14 ? -31.281 -25.969 -26.875 1 88 14 ALA B N 1
ATOM 2984 C CA . ALA B 1 14 ? -30.516 -25.609 -28.062 1 88 14 ALA B CA 1
ATOM 2985 C C . ALA B 1 14 ? -30.469 -26.766 -29.062 1 88 14 ALA B C 1
ATOM 2987 O O . ALA B 1 14 ? -30.094 -26.578 -30.234 1 88 14 ALA B O 1
ATOM 2988 N N . GLY B 1 15 ? -30.875 -27.984 -28.688 1 89.44 15 GLY B N 1
ATOM 2989 C CA . GLY B 1 15 ? -30.859 -29.156 -29.547 1 89.44 15 GLY B CA 1
ATOM 2990 C C . GLY B 1 15 ? -29.453 -29.656 -29.844 1 89.44 15 GLY B C 1
ATOM 2991 O O . GLY B 1 15 ? -29.156 -30.078 -30.969 1 89.44 15 GLY B O 1
ATOM 2992 N N . VAL B 1 16 ? -28.609 -29.359 -28.922 1 87.94 16 VAL B N 1
ATOM 2993 C CA . VAL B 1 16 ? -27.234 -29.812 -29.094 1 87.94 16 VAL B CA 1
ATOM 2994 C C . VAL B 1 16 ? -26.797 -30.609 -27.859 1 87.94 16 VAL B C 1
ATOM 2996 O O . VAL B 1 16 ? -27.562 -30.734 -26.891 1 87.94 16 VAL B O 1
ATOM 2999 N N . SER B 1 17 ? -25.703 -31.281 -27.969 1 84.75 17 SER B N 1
ATOM 3000 C CA . SER B 1 17 ? -25.156 -32.031 -26.828 1 84.75 17 SER B CA 1
ATOM 3001 C C . SER B 1 17 ? -24.641 -31.078 -25.75 1 84.75 17 SER B C 1
ATOM 3003 O O . SER B 1 17 ? -24.344 -29.906 -26.016 1 84.75 17 SER B O 1
ATOM 3005 N N . VAL B 1 18 ? -24.516 -31.609 -24.516 1 85.06 18 VAL B N 1
ATOM 3006 C CA . VAL B 1 18 ? -23.984 -30.859 -23.391 1 85.06 18 VAL B CA 1
ATOM 3007 C C . VAL B 1 18 ? -22.547 -30.422 -23.688 1 85.06 18 VAL B C 1
ATOM 3009 O O . VAL B 1 18 ? -22.141 -29.312 -23.312 1 85.06 18 VAL B O 1
ATOM 3012 N N . SER B 1 19 ? -21.891 -31.219 -24.453 1 79.44 19 SER B N 1
ATOM 3013 C CA . SER B 1 19 ? -20.5 -30.922 -24.812 1 79.44 19 SER B CA 1
ATOM 3014 C C . SER B 1 19 ? -20.422 -29.688 -25.719 1 79.44 19 SER B C 1
ATOM 3016 O O . SER B 1 19 ? -19.516 -28.859 -25.578 1 79.44 19 SER B O 1
ATOM 3018 N N . VAL B 1 20 ? -21.375 -29.625 -26.609 1 80.5 20 VAL B N 1
ATOM 3019 C CA . VAL B 1 20 ? -21.406 -28.484 -27.531 1 80.5 20 VAL B CA 1
ATOM 3020 C C . VAL B 1 20 ? -21.719 -27.219 -26.75 1 80.5 20 VAL B C 1
ATOM 3022 O O . VAL B 1 20 ? -21.141 -26.156 -27.016 1 80.5 20 VAL B O 1
ATOM 3025 N N . VAL B 1 21 ? -22.609 -27.344 -25.734 1 82.19 21 VAL B N 1
ATOM 3026 C CA . VAL B 1 21 ? -22.938 -26.203 -24.891 1 82.19 21 VAL B CA 1
ATOM 3027 C C . VAL B 1 21 ? -21.719 -25.766 -24.094 1 82.19 21 VAL B C 1
ATOM 3029 O O . VAL B 1 21 ? -21.422 -24.562 -24.016 1 82.19 21 VAL B O 1
ATOM 3032 N N . SER B 1 22 ? -21 -26.719 -23.641 1 74.81 22 SER B N 1
ATOM 3033 C CA . SER B 1 22 ? -19.797 -26.422 -22.859 1 74.81 22 SER B CA 1
ATOM 3034 C C . SER B 1 22 ? -18.75 -25.703 -23.703 1 74.81 22 SER B C 1
ATOM 3036 O O . SER B 1 22 ? -18.188 -24.703 -23.266 1 74.81 22 SER B O 1
ATOM 3038 N N . ARG B 1 23 ? -18.625 -26.234 -24.859 1 69.69 23 ARG B N 1
ATOM 3039 C CA . ARG B 1 23 ? -17.641 -25.625 -25.766 1 69.69 23 ARG B CA 1
ATOM 3040 C C . ARG B 1 23 ? -18.047 -24.203 -26.141 1 69.69 23 ARG B C 1
ATOM 3042 O O . ARG B 1 23 ? -17.219 -23.297 -26.188 1 69.69 23 ARG B O 1
ATOM 3049 N N . ALA B 1 24 ? -19.312 -24.031 -26.359 1 70.62 24 ALA B N 1
ATOM 3050 C CA . ALA B 1 24 ? -19.828 -22.734 -26.781 1 70.62 24 ALA B CA 1
ATOM 3051 C C . ALA B 1 24 ? -19.703 -21.703 -25.656 1 70.62 24 ALA B C 1
ATOM 3053 O O . ALA B 1 24 ? -19.297 -20.562 -25.891 1 70.62 24 ALA B O 1
ATOM 3054 N N . LEU B 1 25 ? -19.984 -22.156 -24.469 1 70.81 25 LEU B N 1
ATOM 3055 C CA . LEU B 1 25 ? -20.016 -21.25 -23.328 1 70.81 25 LEU B CA 1
ATOM 3056 C C . LEU B 1 25 ? -18.609 -20.922 -22.844 1 70.81 25 LEU B C 1
ATOM 3058 O O . LEU B 1 25 ? -18.359 -19.828 -22.344 1 70.81 25 LEU B O 1
ATOM 3062 N N . ASN B 1 26 ? -17.766 -21.891 -23.094 1 63.03 26 ASN B N 1
ATOM 3063 C CA . ASN B 1 26 ? -16.406 -21.734 -22.609 1 63.03 26 ASN B CA 1
ATOM 3064 C C . ASN B 1 26 ? -15.453 -21.297 -23.734 1 63.03 26 ASN B C 1
ATOM 3066 O O . ASN B 1 26 ? -14.242 -21.203 -23.516 1 63.03 26 ASN B O 1
ATOM 3070 N N . ASN B 1 27 ? -16.047 -21.031 -24.781 1 57.94 27 ASN B N 1
ATOM 3071 C CA . ASN B 1 27 ? -15.258 -20.703 -25.969 1 57.94 27 ASN B CA 1
ATOM 3072 C C . ASN B 1 27 ? -14.086 -21.656 -26.156 1 57.94 27 ASN B C 1
ATOM 3074 O O . ASN B 1 27 ? -12.953 -21.219 -26.375 1 57.94 27 ASN B O 1
ATOM 3078 N N . SER B 1 28 ? -14.43 -22.828 -25.828 1 56.75 28 SER B N 1
ATOM 3079 C CA . SER B 1 28 ? -13.438 -23.875 -26 1 56.75 28 SER B CA 1
ATOM 3080 C C . SER B 1 28 ? -13.852 -24.844 -27.109 1 56.75 28 SER B C 1
ATOM 3082 O O . SER B 1 28 ? -15.031 -25.172 -27.25 1 56.75 28 SER B O 1
ATOM 3084 N N . GLY B 1 29 ? -12.906 -25.203 -27.984 1 57.5 29 GLY B N 1
ATOM 3085 C CA . GLY B 1 29 ? -13.172 -26.109 -29.078 1 57.5 29 GLY B CA 1
ATOM 3086 C C . GLY B 1 29 ? -13.953 -25.469 -30.203 1 57.5 29 GLY B C 1
ATOM 3087 O O . GLY B 1 29 ? -14.188 -24.266 -30.203 1 57.5 29 GLY B O 1
ATOM 3088 N N . TYR B 1 30 ? -14.242 -26.188 -31.219 1 68 30 TYR B N 1
ATOM 3089 C CA . TYR B 1 30 ? -14.969 -25.672 -32.375 1 68 30 TYR B CA 1
ATOM 3090 C C . TYR B 1 30 ? -16.469 -25.797 -32.156 1 68 30 TYR B C 1
ATOM 3092 O O . TYR B 1 30 ? -16.969 -26.844 -31.75 1 68 30 TYR B O 1
ATOM 3100 N N . VAL B 1 31 ? -17.141 -24.688 -32.219 1 74.44 31 VAL B N 1
ATOM 3101 C CA . VAL B 1 31 ? -18.594 -24.641 -32.312 1 74.44 31 VAL B CA 1
ATOM 3102 C C . VAL B 1 31 ? -19 -23.688 -33.438 1 74.44 31 VAL B C 1
ATOM 3104 O O . VAL B 1 31 ? -18.453 -22.594 -33.562 1 74.44 31 VAL B O 1
ATOM 3107 N N . ASP B 1 32 ? -19.828 -24.281 -34.375 1 77.38 32 ASP B N 1
ATOM 3108 C CA . ASP B 1 32 ? -20.344 -23.453 -35.469 1 77.38 32 ASP B CA 1
ATOM 3109 C C . ASP B 1 32 ? -20.906 -22.141 -34.938 1 77.38 32 ASP B C 1
ATOM 3111 O O . ASP B 1 32 ? -21.562 -22.109 -33.906 1 77.38 32 ASP B O 1
ATOM 3115 N N . ASN B 1 33 ? -20.656 -21.109 -35.656 1 77.38 33 ASN B N 1
ATOM 3116 C CA . ASN B 1 33 ? -21.031 -19.75 -35.219 1 77.38 33 ASN B CA 1
ATOM 3117 C C . ASN B 1 33 ? -22.516 -19.641 -34.938 1 77.38 33 ASN B C 1
ATOM 3119 O O . ASN B 1 33 ? -22.922 -18.984 -33.969 1 77.38 33 ASN B O 1
ATOM 3123 N N . GLU B 1 34 ? -23.297 -20.188 -35.812 1 80.94 34 GLU B N 1
ATOM 3124 C CA . GLU B 1 34 ? -24.734 -20.109 -35.625 1 80.94 34 GLU B CA 1
ATOM 3125 C C . GLU B 1 34 ? -25.172 -20.812 -34.344 1 80.94 34 GLU B C 1
ATOM 3127 O O . GLU B 1 34 ? -26.016 -20.297 -33.594 1 80.94 34 GLU B O 1
ATOM 3132 N N . LYS B 1 35 ? -24.594 -21.922 -34.031 1 83.75 35 LYS B N 1
ATOM 3133 C CA . LYS B 1 35 ? -24.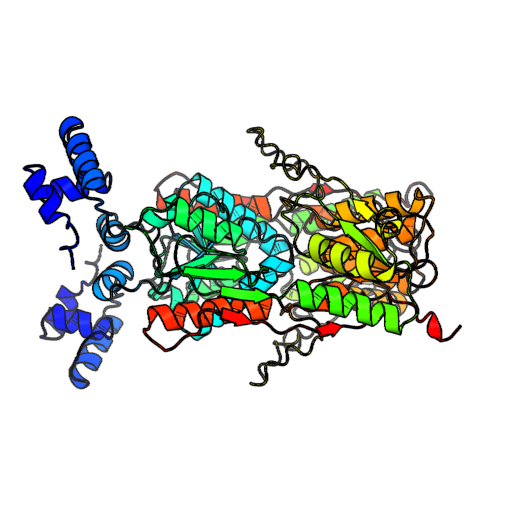906 -22.672 -32.812 1 83.75 35 LYS B CA 1
ATOM 3134 C C . LYS B 1 35 ? -24.406 -21.938 -31.578 1 83.75 35 LYS B C 1
ATOM 3136 O O . LYS B 1 35 ? -25.125 -21.891 -30.562 1 83.75 35 LYS B O 1
ATOM 3141 N N . LYS B 1 36 ? -23.234 -21.453 -31.656 1 82 36 LYS B N 1
ATOM 3142 C CA . LYS B 1 36 ? -22.656 -20.719 -30.531 1 82 36 LYS B CA 1
ATOM 3143 C C . LYS B 1 36 ? -23.562 -19.531 -30.141 1 82 36 LYS B C 1
ATOM 3145 O O . LYS B 1 36 ? -23.844 -19.328 -28.969 1 82 36 LYS B O 1
ATOM 3150 N N . LYS B 1 37 ? -23.938 -18.828 -31.141 1 80.38 37 LYS B N 1
ATOM 3151 C CA . LYS B 1 37 ? -24.812 -17.703 -30.891 1 80.38 37 LYS B CA 1
ATOM 3152 C C . LYS B 1 37 ? -26.109 -18.141 -30.219 1 80.38 37 LYS B C 1
ATOM 3154 O O . LYS B 1 37 ? -26.562 -17.516 -29.266 1 80.38 37 LYS B O 1
ATOM 3159 N N . ARG B 1 38 ? -26.75 -19.141 -30.781 1 83.12 38 ARG B N 1
ATOM 3160 C CA . ARG B 1 38 ? -28 -19.656 -30.234 1 83.12 38 ARG B CA 1
ATOM 3161 C C . ARG B 1 38 ? -27.812 -20.094 -28.781 1 83.12 38 ARG B C 1
ATOM 3163 O O . ARG B 1 38 ? -28.672 -19.797 -27.922 1 83.12 38 ARG B O 1
ATOM 3170 N N . ILE B 1 39 ? -26.734 -20.766 -28.516 1 83.56 39 ILE B N 1
ATOM 3171 C CA . ILE B 1 39 ? -26.438 -21.266 -27.188 1 83.56 39 ILE B CA 1
ATOM 3172 C C . ILE B 1 39 ? -26.266 -20.078 -26.234 1 83.56 39 ILE B C 1
ATOM 3174 O O . ILE B 1 39 ? -26.812 -20.078 -25.125 1 83.56 39 ILE B O 1
ATOM 3178 N N . LEU B 1 40 ? -25.531 -19.141 -26.641 1 77.94 40 LEU B N 1
ATOM 3179 C CA . LEU B 1 40 ? -25.281 -17.953 -25.812 1 77.94 40 LEU B CA 1
ATOM 3180 C C . LEU B 1 40 ? -26.578 -17.203 -25.547 1 77.94 40 LEU B C 1
ATOM 3182 O O . LEU B 1 40 ? -26.812 -16.703 -24.438 1 77.94 40 LEU B O 1
ATOM 3186 N N . GLU B 1 41 ? -27.406 -17.125 -26.578 1 77.38 41 GLU B N 1
ATOM 3187 C CA . GLU B 1 41 ? -28.703 -16.484 -26.438 1 77.38 41 GLU B CA 1
ATOM 3188 C C . GLU B 1 41 ? -29.562 -17.203 -25.406 1 77.38 41 GLU B C 1
ATOM 3190 O O . GLU B 1 41 ? -30.219 -16.562 -24.562 1 77.38 41 GLU B O 1
ATOM 3195 N N . ILE B 1 42 ? -29.625 -18.453 -25.5 1 80.69 42 ILE B N 1
ATOM 3196 C CA . ILE B 1 42 ? -30.406 -19.266 -24.562 1 80.69 42 ILE B CA 1
ATOM 3197 C C . ILE B 1 42 ? -29.844 -19.094 -23.156 1 80.69 42 ILE B C 1
ATOM 3199 O O . ILE B 1 42 ? -30.594 -18.875 -22.203 1 80.69 42 ILE B O 1
ATOM 3203 N N . ALA B 1 43 ? -28.516 -19.203 -23.078 1 75.44 43 ALA B N 1
ATOM 3204 C CA . ALA B 1 43 ? -27.859 -19.078 -21.766 1 75.44 43 ALA B CA 1
ATOM 3205 C C . ALA B 1 43 ? -28.188 -17.734 -21.125 1 75.44 43 ALA B C 1
ATOM 3207 O O . ALA B 1 43 ? -28.484 -17.688 -19.938 1 75.44 43 ALA B O 1
ATOM 3208 N N . ASN B 1 44 ? -28.141 -16.781 -21.953 1 67.19 44 ASN B N 1
ATOM 3209 C CA . ASN B 1 44 ? -28.453 -15.438 -21.469 1 67.19 44 ASN B CA 1
ATOM 3210 C C . ASN B 1 44 ? -29.922 -15.328 -21.047 1 67.19 44 ASN B C 1
ATOM 3212 O O . ASN B 1 44 ? -30.234 -14.75 -20 1 67.19 44 ASN B O 1
ATOM 3216 N N . ARG B 1 45 ? -30.703 -15.828 -21.938 1 70.06 45 ARG B N 1
ATOM 3217 C CA . ARG B 1 45 ? -32.156 -15.75 -21.703 1 70.06 45 ARG B CA 1
ATOM 3218 C C . ARG B 1 45 ? -32.531 -16.469 -20.422 1 70.06 45 ARG B C 1
ATOM 3220 O O . ARG B 1 45 ? -33.344 -15.961 -19.641 1 70.06 45 ARG B O 1
ATOM 3227 N N . VAL B 1 46 ? -31.859 -17.609 -20.266 1 68.69 46 VAL B N 1
ATOM 3228 C CA . VAL B 1 46 ? -32.25 -18.406 -19.094 1 68.69 46 VAL B CA 1
ATOM 3229 C C . VAL B 1 46 ? -31.391 -18.016 -17.891 1 68.69 46 VAL B C 1
ATOM 3231 O O . VAL B 1 46 ? -31.531 -18.594 -16.812 1 68.69 46 VAL B O 1
ATOM 3234 N N . GLY B 1 47 ? -30.484 -17.172 -18.188 1 62.91 47 GLY B N 1
ATOM 3235 C CA . GLY B 1 47 ? -29.641 -16.688 -17.109 1 62.91 47 GLY B CA 1
ATOM 3236 C C . GLY B 1 47 ? -28.609 -17.688 -16.656 1 62.91 47 GLY B C 1
ATOM 3237 O O . GLY B 1 47 ? -28.297 -17.766 -15.469 1 62.91 47 GLY B O 1
ATOM 3238 N N . TYR B 1 48 ? -28.281 -18.594 -17.656 1 61.09 48 TYR B N 1
ATOM 3239 C CA . TYR B 1 48 ? -27.281 -19.594 -17.297 1 61.09 48 TYR B CA 1
ATOM 3240 C C . TYR B 1 48 ? -25.906 -18.969 -17.141 1 61.09 48 TYR B C 1
ATOM 3242 O O . TYR B 1 48 ? -25.453 -18.203 -18 1 61.09 48 TYR B O 1
ATOM 3250 N N . MET B 1 49 ? -25.328 -19.219 -15.984 1 56.41 49 MET B N 1
ATOM 3251 C CA . MET B 1 49 ? -23.938 -18.828 -15.766 1 56.41 49 MET B CA 1
ATOM 3252 C C . MET B 1 49 ? -23.047 -20.062 -15.617 1 56.41 49 MET B C 1
ATOM 3254 O O . MET B 1 49 ? -23.297 -20.922 -14.781 1 56.41 49 MET B O 1
ATOM 3258 N N . PRO B 1 50 ? -22.109 -20.094 -16.719 1 57.09 50 PRO B N 1
ATOM 3259 C CA . PRO B 1 50 ? -21.172 -21.203 -16.516 1 57.09 50 PRO B CA 1
ATOM 3260 C C . PRO B 1 50 ? -20.469 -21.141 -15.148 1 57.09 50 PRO B C 1
ATOM 3262 O O . PRO B 1 50 ? -20.203 -20.047 -14.641 1 57.09 50 PRO B O 1
ATOM 3265 N N . ASN B 1 51 ? -20.562 -22.203 -14.391 1 59.88 51 ASN B N 1
ATOM 3266 C CA . ASN B 1 51 ? -19.812 -22.281 -13.141 1 59.88 51 ASN B CA 1
ATOM 3267 C C . ASN B 1 51 ? -18.312 -22.125 -13.375 1 59.88 51 ASN B C 1
ATOM 3269 O O . ASN B 1 51 ? -17.703 -22.938 -14.086 1 59.88 51 ASN B O 1
ATOM 3273 N N . PRO B 1 52 ? -17.766 -20.969 -12.969 1 59.09 52 PRO B N 1
ATOM 3274 C CA . PRO B 1 52 ? -16.328 -20.75 -13.219 1 59.09 52 PRO B CA 1
ATOM 3275 C C . PRO B 1 52 ? -15.469 -21.953 -12.828 1 59.09 52 PRO B C 1
ATOM 3277 O O . PRO B 1 52 ? -14.445 -22.219 -13.469 1 59.09 52 PRO B O 1
ATOM 3280 N N . VAL B 1 53 ? -15.867 -22.625 -11.891 1 60.09 53 VAL B N 1
ATOM 3281 C CA . VAL B 1 53 ? -15.109 -23.781 -11.453 1 60.09 53 VAL B CA 1
ATOM 3282 C C . VAL B 1 53 ? -15.172 -24.875 -12.531 1 60.09 53 VAL B C 1
ATOM 3284 O O . VAL B 1 53 ? -14.164 -25.5 -12.844 1 60.09 53 VAL B O 1
ATOM 3287 N N . ALA B 1 54 ? -16.312 -25.016 -13.039 1 58.12 54 ALA B N 1
ATOM 3288 C CA . ALA B 1 54 ? -16.469 -26.016 -14.094 1 58.12 54 ALA B CA 1
ATOM 3289 C C . ALA B 1 54 ? -15.68 -25.641 -15.336 1 58.12 54 ALA B C 1
ATOM 3291 O O . ALA B 1 54 ? -15.086 -26.5 -15.992 1 58.12 54 ALA B O 1
ATOM 3292 N N . MET B 1 55 ? -15.711 -24.391 -15.523 1 56.56 55 MET B N 1
ATOM 3293 C CA . MET B 1 55 ? -14.961 -23.891 -16.672 1 56.56 55 MET B CA 1
ATOM 3294 C C . MET B 1 55 ? -13.469 -24.109 -16.484 1 56.56 55 MET B C 1
ATOM 3296 O O . MET B 1 55 ? -12.766 -24.5 -17.422 1 56.56 55 MET B O 1
ATOM 3300 N N . ALA B 1 56 ? -13.07 -23.75 -15.344 1 61.25 56 ALA B N 1
ATOM 3301 C CA . ALA B 1 56 ? -11.656 -23.922 -15.039 1 61.25 56 ALA B CA 1
ATOM 3302 C C . ALA B 1 56 ? -11.227 -25.375 -15.195 1 61.25 56 ALA B C 1
ATOM 3304 O O . ALA B 1 56 ? -10.125 -25.656 -15.656 1 61.25 56 ALA B O 1
ATOM 3305 N N . LEU B 1 57 ? -12.078 -26.234 -14.914 1 57.94 57 LEU B N 1
ATOM 3306 C CA . LEU B 1 57 ? -11.797 -27.656 -15.031 1 57.94 57 LEU B CA 1
ATOM 3307 C C . LEU B 1 57 ? -11.688 -28.078 -16.5 1 57.94 57 LEU B C 1
ATOM 3309 O O . LEU B 1 57 ? -10.812 -28.859 -16.859 1 57.94 57 LEU B O 1
ATOM 3313 N N . GLN B 1 58 ? -12.602 -27.5 -17.172 1 53.69 58 GLN B N 1
ATOM 3314 C CA . GLN B 1 58 ? -12.625 -27.875 -18.578 1 53.69 58 GLN B CA 1
ATOM 3315 C C . GLN B 1 58 ? -11.438 -27.281 -19.328 1 53.69 58 GLN B C 1
ATOM 3317 O O . GLN B 1 58 ? -10.844 -27.938 -20.188 1 53.69 58 GLN B O 1
ATOM 3322 N N . GLN B 1 59 ? -11.203 -26.062 -18.953 1 57.84 59 GLN B N 1
ATOM 3323 C CA . GLN B 1 59 ? -10.156 -25.328 -19.672 1 57.84 59 GLN B CA 1
ATOM 3324 C C . GLN B 1 59 ? -8.789 -25.578 -19.031 1 57.84 59 GLN B C 1
ATOM 3326 O O . GLN B 1 59 ? -7.754 -25.266 -19.641 1 57.84 59 GLN B O 1
ATOM 3331 N N . LYS B 1 60 ? -8.758 -26.156 -17.953 1 61.78 60 LYS B N 1
ATOM 3332 C CA . LYS B 1 60 ? -7.527 -26.375 -17.188 1 61.78 60 LYS B CA 1
ATOM 3333 C C . LYS B 1 60 ? -6.801 -25.062 -16.938 1 61.78 60 LYS B C 1
ATOM 3335 O O . LYS B 1 60 ? -5.57 -25 -17.016 1 61.78 60 LYS B O 1
ATOM 3340 N N . LYS B 1 61 ? -7.59 -23.984 -17 1 75.44 61 LYS B N 1
ATOM 3341 C CA . LYS B 1 61 ? -7.051 -22.656 -16.766 1 75.44 61 LYS B CA 1
ATOM 3342 C C . LYS B 1 61 ? -7.906 -21.875 -15.766 1 75.44 61 LYS B C 1
ATOM 3344 O O . LYS B 1 61 ? -9.141 -21.906 -15.844 1 75.44 61 LYS B O 1
ATOM 3349 N N . THR B 1 62 ? -7.215 -21.266 -14.789 1 78.19 62 THR B N 1
ATOM 3350 C CA . THR B 1 62 ? -7.945 -20.516 -13.766 1 78.19 62 THR B CA 1
ATOM 3351 C C . THR B 1 62 ? -7.812 -19.016 -14 1 78.19 62 THR B C 1
ATOM 3353 O O . THR B 1 62 ? -8.578 -18.219 -13.445 1 78.19 62 THR B O 1
ATOM 3356 N N . TYR B 1 63 ? -6.809 -18.547 -14.766 1 84.25 63 TYR B N 1
ATOM 3357 C CA . TYR B 1 63 ? -6.473 -17.141 -15.023 1 84.25 63 TYR B CA 1
ATOM 3358 C C . TYR B 1 63 ? -6.133 -16.422 -13.734 1 84.25 63 TYR B C 1
ATOM 3360 O O . TYR B 1 63 ? -6.367 -15.211 -13.609 1 84.25 63 TYR B O 1
ATOM 3368 N N . GLN B 1 64 ? -5.605 -17.203 -12.805 1 86.06 64 GLN B N 1
ATOM 3369 C CA . GLN B 1 64 ? -5.18 -16.656 -11.516 1 86.06 64 GLN B CA 1
ATOM 3370 C C . GLN B 1 64 ? -3.688 -16.875 -11.289 1 86.06 64 GLN B C 1
ATOM 3372 O O . GLN B 1 64 ? -3.17 -17.953 -11.562 1 86.06 64 GLN B O 1
ATOM 3377 N N . LEU B 1 65 ? -3.068 -15.797 -10.906 1 91.38 65 LEU B N 1
ATOM 3378 C CA . LEU B 1 65 ? -1.656 -15.844 -10.539 1 91.38 65 LEU B CA 1
ATOM 3379 C C . LEU B 1 65 ? -1.464 -15.547 -9.062 1 91.38 65 LEU B C 1
ATOM 3381 O O . LEU B 1 65 ? -2.148 -14.688 -8.5 1 91.38 65 LEU B O 1
ATOM 3385 N N . LEU B 1 66 ? -0.512 -16.25 -8.445 1 89 66 LEU B N 1
ATOM 3386 C CA . LEU B 1 66 ? -0.197 -16.016 -7.039 1 89 66 LEU B CA 1
ATOM 3387 C C . LEU B 1 66 ? 1.021 -15.102 -6.898 1 89 66 LEU B C 1
ATOM 3389 O O . LEU B 1 66 ? 2.012 -15.266 -7.617 1 89 66 LEU B O 1
ATOM 3393 N N . PHE B 1 67 ? 0.875 -14.133 -6.031 1 91.5 67 PHE B N 1
ATOM 3394 C CA . PHE B 1 67 ? 2.021 -13.312 -5.664 1 91.5 67 PHE B CA 1
ATOM 3395 C C . PHE B 1 67 ? 2.328 -13.438 -4.18 1 91.5 67 PHE B C 1
ATOM 3397 O O . PHE B 1 67 ? 1.577 -12.938 -3.34 1 91.5 67 PHE B O 1
ATOM 3404 N N . PHE B 1 68 ? 3.5 -14.023 -3.865 1 86.19 68 PHE B N 1
ATOM 3405 C CA . PHE B 1 68 ? 3.898 -14.25 -2.48 1 86.19 68 PHE B CA 1
ATOM 3406 C C . PHE B 1 68 ? 4.621 -13.023 -1.925 1 86.19 68 PHE B C 1
ATOM 3408 O O . PHE B 1 68 ? 5.84 -13.047 -1.748 1 86.19 68 PHE B O 1
ATOM 3415 N N . CYS B 1 69 ? 3.918 -12 -1.581 1 78.81 69 CYS B N 1
ATOM 3416 C CA . CYS B 1 69 ? 4.504 -10.711 -1.226 1 78.81 69 CYS B CA 1
ATOM 3417 C C . CYS B 1 69 ? 4.715 -10.602 0.28 1 78.81 69 CYS B C 1
ATOM 3419 O O . CYS B 1 69 ? 5.586 -9.867 0.739 1 78.81 69 CYS B O 1
ATOM 3421 N N . GLY B 1 70 ? 3.994 -11.289 1.121 1 71.5 70 GLY B N 1
ATOM 3422 C CA . GLY B 1 70 ? 4.121 -11.195 2.566 1 71.5 70 GLY B CA 1
ATOM 3423 C C . GLY B 1 70 ? 3.506 -9.93 3.139 1 71.5 70 GLY B C 1
ATOM 3424 O O . GLY B 1 70 ? 2.646 -9.992 4.02 1 71.5 70 GLY B O 1
ATOM 3425 N N . ASP B 1 71 ? 4.023 -8.672 2.674 1 73.38 71 ASP B N 1
ATOM 3426 C CA . ASP B 1 71 ? 3.572 -7.387 3.199 1 73.38 71 ASP B CA 1
ATOM 3427 C C . ASP B 1 71 ? 3.498 -6.336 2.094 1 73.38 71 ASP B C 1
ATOM 3429 O O . ASP B 1 71 ? 4.492 -6.07 1.412 1 73.38 71 ASP B O 1
ATOM 3433 N N . LEU B 1 72 ? 2.275 -5.773 2.006 1 78.94 72 LEU B N 1
ATOM 3434 C CA . LEU B 1 72 ? 2.078 -4.785 0.949 1 78.94 72 LEU B CA 1
ATOM 3435 C C . LEU B 1 72 ? 1.987 -3.379 1.529 1 78.94 72 LEU B C 1
ATOM 3437 O O . LEU B 1 72 ? 1.639 -2.432 0.821 1 78.94 72 LEU B O 1
ATOM 3441 N N . THR B 1 73 ? 2.33 -3.209 2.799 1 74.31 73 THR B N 1
ATOM 3442 C CA . THR B 1 73 ? 2.164 -1.901 3.426 1 74.31 73 THR B CA 1
ATOM 3443 C C . THR B 1 73 ? 3.246 -0.935 2.953 1 74.31 73 THR B C 1
ATOM 3445 O O . THR B 1 73 ? 3.031 0.279 2.922 1 74.31 73 THR B O 1
ATOM 3448 N N . GLY B 1 74 ? 4.348 -1.515 2.553 1 80.38 74 GLY B N 1
ATOM 3449 C CA . GLY B 1 74 ? 5.387 -0.663 1.997 1 80.38 74 GLY B CA 1
ATOM 3450 C C . GLY B 1 74 ? 5.113 -0.246 0.564 1 80.38 74 GLY B C 1
ATOM 3451 O O . GLY B 1 74 ? 4.539 -1.014 -0.212 1 80.38 74 GLY B O 1
ATOM 3452 N N . THR B 1 75 ? 5.547 0.945 0.254 1 84.31 75 THR B N 1
ATOM 3453 C CA . THR B 1 75 ? 5.25 1.528 -1.05 1 84.31 75 THR B CA 1
ATOM 3454 C C . THR B 1 75 ? 5.895 0.712 -2.168 1 84.31 75 THR B C 1
ATOM 3456 O O . THR B 1 75 ? 5.32 0.574 -3.25 1 84.31 75 THR B O 1
ATOM 3459 N N . TYR B 1 76 ? 7.082 0.136 -1.914 1 87.06 76 TYR B N 1
ATOM 3460 C CA . TYR B 1 76 ? 7.812 -0.579 -2.957 1 87.06 76 TYR B CA 1
ATOM 3461 C C . TYR B 1 76 ? 7 -1.761 -3.475 1 87.06 76 TYR B C 1
ATOM 3463 O O . TYR B 1 76 ? 6.668 -1.823 -4.66 1 87.06 76 TYR B O 1
ATOM 3471 N N . TYR B 1 77 ? 6.621 -2.584 -2.6 1 85.94 77 TYR B N 1
ATOM 3472 C CA . TYR B 1 77 ? 5.91 -3.791 -3.006 1 85.94 77 TYR B CA 1
ATOM 3473 C C . TYR B 1 77 ? 4.48 -3.471 -3.428 1 85.94 77 TYR B C 1
ATOM 3475 O O . TYR B 1 77 ? 3.912 -4.152 -4.281 1 85.94 77 TYR B O 1
ATOM 3483 N N . ASN B 1 78 ? 3.982 -2.479 -2.844 1 85.38 78 ASN B N 1
ATOM 3484 C CA . ASN B 1 78 ? 2.676 -2.031 -3.311 1 85.38 78 ASN B CA 1
ATOM 3485 C C . ASN B 1 78 ? 2.711 -1.64 -4.785 1 85.38 78 ASN B C 1
ATOM 3487 O O . ASN B 1 78 ? 1.829 -2.023 -5.555 1 85.38 78 ASN B O 1
ATOM 3491 N N . GLN B 1 79 ? 3.715 -0.86 -5.168 1 87.88 79 GLN B N 1
ATOM 3492 C CA . GLN B 1 79 ? 3.869 -0.464 -6.566 1 87.88 79 GLN B CA 1
ATOM 3493 C C . GLN B 1 79 ? 4.145 -1.675 -7.453 1 87.88 79 GLN B C 1
ATOM 3495 O O . GLN B 1 79 ? 3.65 -1.748 -8.578 1 87.88 79 GLN B O 1
ATOM 3500 N N . MET B 1 80 ? 4.973 -2.545 -6.941 1 90.38 80 MET B N 1
ATOM 3501 C CA . MET B 1 80 ? 5.238 -3.77 -7.691 1 90.38 80 MET B CA 1
ATOM 3502 C C . MET B 1 80 ? 3.945 -4.535 -7.953 1 90.38 80 MET B C 1
ATOM 3504 O O . MET B 1 80 ? 3.678 -4.941 -9.086 1 90.38 80 MET B O 1
ATOM 3508 N N . TYR B 1 81 ? 3.146 -4.691 -6.91 1 89.06 81 TYR B N 1
ATOM 3509 C CA . TYR B 1 81 ? 1.879 -5.402 -7.023 1 89.06 81 TYR B CA 1
ATOM 3510 C C . TYR B 1 81 ? 0.942 -4.699 -8 1 89.06 81 TYR B C 1
ATOM 3512 O O . TYR B 1 81 ? 0.245 -5.348 -8.781 1 89.06 81 TYR B O 1
ATOM 3520 N N . HIS B 1 82 ? 0.879 -3.436 -7.934 1 85.31 82 HIS B N 1
ATOM 3521 C CA . HIS B 1 82 ? 0.03 -2.678 -8.844 1 85.31 82 HIS B CA 1
ATOM 3522 C C . HIS B 1 82 ? 0.421 -2.926 -10.297 1 85.31 82 HIS B C 1
ATOM 3524 O O . HIS B 1 82 ? -0.447 -3.074 -11.164 1 85.31 82 HIS B O 1
ATOM 3530 N N . GLY B 1 83 ? 1.69 -2.906 -10.539 1 88.19 83 GLY B N 1
ATOM 3531 C CA . GLY B 1 83 ? 2.164 -3.234 -11.875 1 88.19 83 GLY B CA 1
ATOM 3532 C C . GLY B 1 83 ? 1.761 -4.625 -12.32 1 88.19 83 GLY B C 1
ATOM 3533 O O . GLY B 1 83 ? 1.357 -4.82 -13.469 1 88.19 83 GLY B O 1
ATOM 3534 N N . MET B 1 84 ? 1.854 -5.562 -11.383 1 92.38 84 MET B N 1
ATOM 3535 C CA . MET B 1 84 ? 1.45 -6.934 -11.68 1 92.38 84 MET B CA 1
ATOM 3536 C C . MET B 1 84 ? -0.04 -7.004 -12 1 92.38 84 MET B C 1
ATOM 3538 O O . MET B 1 84 ? -0.436 -7.586 -13.008 1 92.38 84 MET B O 1
ATOM 3542 N N . ALA B 1 85 ? -0.797 -6.402 -11.141 1 86.75 85 ALA B N 1
ATOM 3543 C CA . ALA B 1 85 ? -2.252 -6.48 -11.242 1 86.75 85 ALA B CA 1
ATOM 3544 C C . ALA B 1 85 ? -2.744 -5.855 -12.547 1 86.75 85 ALA B C 1
ATOM 3546 O O . ALA B 1 85 ? -3.561 -6.445 -13.258 1 86.75 85 ALA B O 1
ATOM 3547 N N . ARG B 1 86 ? -2.23 -4.742 -12.883 1 84.56 86 ARG B N 1
ATOM 3548 C CA . ARG B 1 86 ? -2.656 -4.051 -14.094 1 84.56 86 ARG B CA 1
ATOM 3549 C C . ARG B 1 86 ? -2.275 -4.84 -15.336 1 84.56 86 ARG B C 1
ATOM 3551 O O . ARG B 1 86 ? -3.082 -4.984 -16.266 1 84.56 86 ARG B O 1
ATOM 3558 N N . GLU B 1 87 ? -1.057 -5.316 -15.344 1 91.19 87 GLU B N 1
ATOM 3559 C CA . GLU B 1 87 ? -0.608 -6.105 -16.484 1 91.19 87 GLU B CA 1
ATOM 3560 C C . GLU B 1 87 ? -1.427 -7.387 -16.625 1 91.19 87 GLU B C 1
ATOM 3562 O O . GLU B 1 87 ? -1.791 -7.773 -17.75 1 91.19 87 GLU B O 1
ATOM 3567 N N . ALA B 1 88 ? -1.714 -8.047 -15.523 1 91.38 88 ALA B N 1
ATOM 3568 C CA . ALA B 1 88 ? -2.518 -9.266 -15.539 1 91.38 88 ALA B CA 1
ATOM 3569 C C . ALA B 1 88 ? -3.926 -8.984 -16.062 1 91.38 88 ALA B C 1
ATOM 3571 O O . ALA B 1 88 ? -4.438 -9.727 -16.906 1 91.38 88 ALA B O 1
ATOM 3572 N N . GLU B 1 89 ? -4.508 -7.973 -15.562 1 83.81 89 GLU B N 1
ATOM 3573 C CA . GLU B 1 89 ? -5.871 -7.633 -15.961 1 83.81 89 GLU B CA 1
ATOM 3574 C C . GLU B 1 89 ? -5.961 -7.367 -17.469 1 83.81 89 GLU B C 1
ATOM 3576 O O . GLU B 1 89 ? -6.934 -7.766 -18.109 1 83.81 89 GLU B O 1
ATOM 3581 N N . LYS B 1 90 ? -4.934 -6.688 -18.016 1 84.5 90 LYS B N 1
ATOM 3582 C CA . LYS B 1 90 ? -4.883 -6.43 -19.453 1 84.5 90 LYS B CA 1
ATOM 3583 C C . LYS B 1 90 ? -4.949 -7.73 -20.25 1 84.5 90 LYS B C 1
ATOM 3585 O O . LYS B 1 90 ? -5.426 -7.746 -21.375 1 84.5 90 LYS B O 1
ATOM 3590 N N . LYS B 1 91 ? -4.535 -8.773 -19.609 1 89 91 LYS B N 1
ATOM 3591 C CA . LYS B 1 91 ? -4.422 -10.047 -20.312 1 89 91 LYS B CA 1
ATOM 3592 C C . LYS B 1 91 ? -5.473 -11.047 -19.828 1 89 91 LYS B C 1
ATOM 3594 O O . LYS B 1 91 ? -5.375 -12.242 -20.094 1 89 91 LYS B O 1
ATOM 3599 N N . GLY B 1 92 ? -6.395 -10.539 -19.031 1 83.5 92 GLY B N 1
ATOM 3600 C CA . GLY B 1 92 ? -7.508 -11.359 -18.578 1 83.5 92 GLY B CA 1
ATOM 3601 C C . GLY B 1 92 ? -7.176 -12.203 -17.375 1 83.5 92 GLY B C 1
ATOM 3602 O O . GLY B 1 92 ? -7.945 -13.094 -17 1 83.5 92 GLY B O 1
ATOM 3603 N N . TYR B 1 93 ? -5.973 -11.992 -16.781 1 88.31 93 TYR B N 1
ATOM 3604 C CA . TYR B 1 93 ? -5.562 -12.672 -15.555 1 88.31 93 TYR B CA 1
ATOM 3605 C C . TYR B 1 93 ? -5.809 -11.789 -14.336 1 88.31 93 TYR B C 1
ATOM 3607 O O . TYR B 1 93 ? -6.125 -10.609 -14.469 1 88.31 93 TYR B O 1
ATOM 3615 N N . HIS B 1 94 ? -5.691 -12.461 -13.18 1 85.25 94 HIS B N 1
ATOM 3616 C CA . HIS B 1 94 ? -5.754 -11.766 -11.898 1 85.25 94 HIS B CA 1
ATOM 3617 C C . HIS B 1 94 ? -4.652 -12.234 -10.961 1 85.25 94 HIS B C 1
ATOM 3619 O O . HIS B 1 94 ? -4.281 -13.414 -10.969 1 85.25 94 HIS B O 1
ATOM 3625 N N . VAL B 1 95 ? -4.172 -11.273 -10.188 1 88.94 95 VAL B N 1
ATOM 3626 C CA . VAL B 1 95 ? -3.082 -11.602 -9.273 1 88.94 95 VAL B CA 1
ATOM 3627 C C . VAL B 1 95 ? -3.602 -11.633 -7.836 1 88.94 95 VAL B C 1
ATOM 3629 O O . VAL B 1 95 ? -4.141 -10.641 -7.344 1 88.94 95 VAL B O 1
ATOM 3632 N N . LEU B 1 96 ? -3.406 -12.766 -7.223 1 83.62 96 LEU B N 1
ATOM 3633 C CA . LEU B 1 96 ? -3.748 -12.938 -5.816 1 83.62 96 LEU B CA 1
ATOM 3634 C C . LEU B 1 96 ? -2.525 -12.727 -4.93 1 83.62 96 LEU B C 1
ATOM 3636 O O . LEU B 1 96 ? -1.527 -13.445 -5.062 1 83.62 96 LEU B O 1
ATOM 3640 N N . ALA B 1 97 ? -2.656 -11.727 -4.051 1 82.94 97 ALA B N 1
ATOM 3641 C CA . ALA B 1 97 ? -1.568 -11.484 -3.104 1 82.94 97 ALA B CA 1
ATOM 3642 C C . ALA B 1 97 ? -1.658 -12.438 -1.914 1 82.94 97 ALA B C 1
ATOM 3644 O O . ALA B 1 97 ? -2.707 -12.539 -1.272 1 82.94 97 ALA B O 1
ATOM 3645 N N . ILE B 1 98 ? -0.577 -13.086 -1.663 1 78.56 98 ILE B N 1
ATOM 3646 C CA . ILE B 1 98 ? -0.48 -13.977 -0.515 1 78.56 98 ILE B CA 1
ATOM 3647 C C . ILE B 1 98 ? 0.346 -13.32 0.586 1 78.56 98 ILE B C 1
ATOM 3649 O O . ILE B 1 98 ? 1.522 -13.008 0.386 1 78.56 98 ILE B O 1
ATOM 3653 N N . MET B 1 99 ? -0.306 -13.109 1.736 1 73.12 99 MET B N 1
ATOM 3654 C CA . MET B 1 99 ? 0.314 -12.336 2.805 1 73.12 99 MET B CA 1
ATOM 3655 C C . MET B 1 99 ? 1.263 -13.195 3.627 1 73.12 99 MET B C 1
ATOM 3657 O O . MET B 1 99 ? 2.127 -12.68 4.336 1 73.12 99 MET B O 1
ATOM 3661 N N . ASN B 1 100 ? 1.094 -14.453 3.58 1 68.31 100 ASN B N 1
ATOM 3662 C CA . ASN B 1 100 ? 2.053 -15.336 4.23 1 68.31 100 ASN B CA 1
ATOM 3663 C C . ASN B 1 100 ? 3.049 -15.922 3.229 1 68.31 100 ASN B C 1
ATOM 3665 O O . ASN B 1 100 ? 2.732 -16.875 2.516 1 68.31 100 ASN B O 1
ATOM 3669 N N . GLU B 1 101 ? 4.137 -15.398 3.277 1 61.47 101 GLU B N 1
ATOM 3670 C CA . GLU B 1 101 ? 5.129 -15.719 2.254 1 61.47 101 GLU B CA 1
ATOM 3671 C C . GLU B 1 101 ? 5.68 -17.125 2.438 1 61.47 101 GLU B C 1
ATOM 3673 O O . GLU B 1 101 ? 6.34 -17.672 1.545 1 61.47 101 GLU B O 1
ATOM 3678 N N . ARG B 1 102 ? 5.352 -17.703 3.533 1 64.25 102 ARG B N 1
ATOM 3679 C CA . ARG B 1 102 ? 5.965 -19 3.764 1 64.25 102 ARG B CA 1
ATOM 3680 C C . ARG B 1 102 ? 4.918 -20.109 3.75 1 64.25 102 ARG B C 1
ATOM 3682 O O . ARG B 1 102 ? 5.25 -21.281 3.924 1 64.25 102 ARG B O 1
ATOM 3689 N N . ASP B 1 103 ? 3.789 -19.688 3.525 1 70.31 103 ASP B N 1
ATOM 3690 C CA . ASP B 1 103 ? 2.756 -20.719 3.471 1 70.31 103 ASP B CA 1
ATOM 3691 C C . ASP B 1 103 ? 2.578 -21.234 2.047 1 70.31 103 ASP B C 1
ATOM 3693 O O . ASP B 1 103 ? 1.525 -21.047 1.436 1 70.31 103 ASP B O 1
ATOM 3697 N N . PHE B 1 104 ? 3.619 -22.016 1.656 1 74.12 104 PHE B N 1
ATOM 3698 C CA . PHE B 1 104 ? 3.596 -22.516 0.287 1 74.12 104 PHE B CA 1
ATOM 3699 C C . PHE B 1 104 ? 2.576 -23.625 0.137 1 74.12 104 PHE B C 1
ATOM 3701 O O . PHE B 1 104 ? 2.135 -23.938 -0.974 1 74.12 104 PHE B O 1
ATOM 3708 N N . GLU B 1 105 ? 2.172 -24.172 1.251 1 69.69 105 GLU B N 1
ATOM 3709 C CA . GLU B 1 105 ? 1.234 -25.281 1.208 1 69.69 105 GLU B CA 1
ATOM 3710 C C . GLU B 1 105 ? -0.13 -24.844 0.688 1 69.69 105 GLU B C 1
ATOM 3712 O O . GLU B 1 105 ? -0.889 -25.656 0.15 1 69.69 105 GLU B O 1
ATOM 3717 N N . MET B 1 106 ? -0.301 -23.578 0.795 1 71.44 106 MET B N 1
ATOM 3718 C CA . MET B 1 106 ? -1.586 -23.047 0.335 1 71.44 106 MET B CA 1
ATOM 3719 C C . MET B 1 106 ? -1.732 -23.219 -1.174 1 71.44 106 MET B C 1
ATOM 3721 O O . MET B 1 106 ? -2.85 -23.297 -1.688 1 71.44 106 MET B O 1
ATOM 3725 N N . VAL B 1 107 ? -0.619 -23.344 -1.878 1 71.75 107 VAL B N 1
ATOM 3726 C CA . VAL B 1 107 ? -0.614 -23.453 -3.332 1 71.75 107 VAL B CA 1
ATOM 3727 C C . VAL B 1 107 ? -1.327 -24.734 -3.754 1 71.75 107 VAL B C 1
ATOM 3729 O O . VAL B 1 107 ? -1.937 -24.797 -4.824 1 71.75 107 VAL B O 1
ATOM 3732 N N . LYS B 1 108 ? -1.242 -25.656 -2.857 1 66.56 108 LYS B N 1
ATOM 3733 C CA . LYS B 1 108 ? -1.846 -26.953 -3.154 1 66.56 108 LYS B CA 1
ATOM 3734 C C . LYS B 1 108 ? -3.369 -26.859 -3.123 1 66.56 108 LYS B C 1
ATOM 3736 O O . LYS B 1 108 ? -4.055 -27.75 -3.641 1 66.56 108 LYS B O 1
ATOM 3741 N N . LYS B 1 109 ? -3.764 -25.828 -2.539 1 65.94 109 LYS B N 1
ATOM 3742 C CA . LYS B 1 109 ? -5.203 -25.719 -2.318 1 65.94 109 LYS B CA 1
ATOM 3743 C C . LYS B 1 109 ? -5.781 -24.531 -3.098 1 65.94 109 LYS B C 1
ATOM 3745 O O . LYS B 1 109 ? -6.992 -24.312 -3.074 1 65.94 109 LYS B O 1
ATOM 3750 N N . THR B 1 110 ? -4.953 -23.812 -3.693 1 71.06 110 THR B N 1
ATOM 3751 C CA . THR B 1 110 ? -5.41 -22.609 -4.371 1 71.06 110 THR B CA 1
ATOM 3752 C C . THR B 1 110 ? -5.461 -22.828 -5.883 1 71.06 110 THR B C 1
ATOM 3754 O O . THR B 1 110 ? -4.578 -23.469 -6.453 1 71.06 110 THR B O 1
ATOM 3757 N N . LEU B 1 111 ? -6.52 -22.375 -6.473 1 72.12 111 LEU B N 1
ATOM 3758 C CA . LEU B 1 111 ? -6.664 -22.406 -7.926 1 72.12 111 LEU B CA 1
ATOM 3759 C C . LEU B 1 111 ? -5.84 -21.312 -8.578 1 72.12 111 LEU B C 1
ATOM 3761 O O . LEU B 1 111 ? -6.23 -20.141 -8.555 1 72.12 111 LEU B O 1
ATOM 3765 N N . ALA B 1 112 ? -4.691 -21.703 -9.094 1 83.5 112 ALA B N 1
ATOM 3766 C CA . ALA B 1 112 ? -3.836 -20.719 -9.75 1 83.5 112 ALA B CA 1
ATOM 3767 C C . ALA B 1 112 ? -3.049 -21.359 -10.898 1 83.5 112 ALA B C 1
ATOM 3769 O O . ALA B 1 112 ? -2.781 -22.562 -10.883 1 83.5 112 ALA B O 1
ATOM 3770 N N . ASP B 1 113 ? -2.785 -20.547 -11.875 1 87.44 113 ASP B N 1
ATOM 3771 C CA . ASP B 1 113 ? -2.055 -21.016 -13.047 1 87.44 113 ASP B CA 1
ATOM 3772 C C . ASP B 1 113 ? -0.551 -20.812 -12.875 1 87.44 113 ASP B C 1
ATOM 3774 O O . ASP B 1 113 ? 0.249 -21.484 -13.531 1 87.44 113 ASP B O 1
ATOM 3778 N N . GLY B 1 114 ? -0.16 -19.922 -12.062 1 91.56 114 GLY B N 1
ATOM 3779 C CA . GLY B 1 114 ? 1.248 -19.594 -11.891 1 91.56 114 GLY B CA 1
ATOM 3780 C C . GLY B 1 114 ? 1.532 -18.797 -10.633 1 91.56 114 GLY B C 1
ATOM 3781 O O . GLY B 1 114 ? 0.606 -18.375 -9.938 1 91.56 114 GLY B O 1
ATOM 3782 N N . ALA B 1 115 ? 2.883 -18.656 -10.383 1 91.5 115 ALA B N 1
ATOM 3783 C CA . ALA B 1 115 ? 3.293 -17.969 -9.164 1 91.5 115 ALA B CA 1
ATOM 3784 C C . ALA B 1 115 ? 4.379 -16.938 -9.453 1 91.5 115 ALA B C 1
ATOM 3786 O O . ALA B 1 115 ? 5.242 -17.156 -10.305 1 91.5 115 ALA B O 1
ATOM 3787 N N . LEU B 1 116 ? 4.215 -15.867 -8.758 1 94.19 116 LEU B N 1
ATOM 3788 C CA . LEU B 1 116 ? 5.168 -14.766 -8.797 1 94.19 116 LEU B CA 1
ATOM 3789 C C . LEU B 1 116 ? 5.828 -14.562 -7.438 1 94.19 116 LEU B C 1
ATOM 3791 O O . LEU B 1 116 ? 5.172 -14.688 -6.398 1 94.19 116 LEU B O 1
ATOM 3795 N N . PHE B 1 117 ? 7.129 -14.258 -7.477 1 91 117 PHE B N 1
ATOM 3796 C CA . PHE B 1 117 ? 7.859 -14.078 -6.227 1 91 117 PHE B CA 1
ATOM 3797 C C . PHE B 1 117 ? 8.539 -12.711 -6.191 1 91 117 PHE B C 1
ATOM 3799 O O . PHE B 1 117 ? 9.062 -12.242 -7.203 1 91 117 PHE B O 1
ATOM 3806 N N . PRO B 1 118 ? 8.555 -12.102 -4.949 1 90 118 PRO B N 1
ATOM 3807 C CA . PRO B 1 118 ? 9.117 -10.758 -4.816 1 90 118 PRO B CA 1
ATOM 3808 C C . PRO B 1 118 ? 10.641 -10.75 -4.832 1 90 118 PRO B C 1
ATOM 3810 O O . PRO B 1 118 ? 11.258 -9.703 -5.082 1 90 118 PRO B O 1
ATOM 3813 N N . THR B 1 119 ? 11.25 -11.844 -4.461 1 88.44 119 THR B N 1
ATOM 3814 C CA . THR B 1 119 ? 12.711 -11.961 -4.43 1 88.44 119 THR B CA 1
ATOM 3815 C C . THR B 1 119 ? 13.148 -13.367 -4.812 1 88.44 119 THR B C 1
ATOM 3817 O O . THR B 1 119 ? 12.367 -14.312 -4.723 1 88.44 119 THR B O 1
ATOM 3820 N N . GLU B 1 120 ? 14.383 -13.508 -5.191 1 87 120 GLU B N 1
ATOM 3821 C CA . GLU B 1 120 ? 14.969 -14.805 -5.508 1 87 120 GLU B CA 1
ATOM 3822 C C . GLU B 1 120 ? 14.977 -15.719 -4.285 1 87 120 GLU B C 1
ATOM 3824 O O . GLU B 1 120 ? 14.852 -16.938 -4.414 1 87 120 GLU B O 1
ATOM 3829 N N . SER B 1 121 ? 15.086 -15.117 -3.129 1 84.44 121 SER B N 1
ATOM 3830 C CA . SER B 1 121 ? 15.125 -15.922 -1.911 1 84.44 121 SER B CA 1
ATOM 3831 C C . SER B 1 121 ? 13.781 -16.594 -1.652 1 84.44 121 SER B C 1
ATOM 3833 O O . SER B 1 121 ? 13.742 -17.766 -1.267 1 84.44 121 SER B O 1
ATOM 3835 N N . VAL B 1 122 ? 12.688 -15.875 -1.839 1 84.25 122 VAL B N 1
ATOM 3836 C CA . VAL B 1 122 ? 11.352 -16.438 -1.662 1 84.25 122 VAL B CA 1
ATOM 3837 C C . VAL B 1 122 ? 11.109 -17.531 -2.713 1 84.25 122 VAL B C 1
ATOM 3839 O O . VAL B 1 122 ? 10.562 -18.578 -2.406 1 84.25 122 VAL B O 1
ATOM 3842 N N . ALA B 1 123 ? 11.586 -17.234 -3.896 1 87.25 123 ALA B N 1
ATOM 3843 C CA . ALA B 1 123 ? 11.445 -18.203 -4.984 1 87.25 123 ALA B CA 1
ATOM 3844 C C . ALA B 1 123 ? 12.203 -19.484 -4.676 1 87.25 123 ALA B C 1
ATOM 3846 O O . ALA B 1 123 ? 11.695 -20.578 -4.914 1 87.25 123 ALA B O 1
ATOM 3847 N N . GLN B 1 124 ? 13.375 -19.344 -4.184 1 85.44 124 GLN B N 1
ATOM 3848 C CA . GLN B 1 124 ? 14.188 -20.5 -3.828 1 85.44 124 GLN B CA 1
ATOM 3849 C C . GLN B 1 124 ? 13.516 -21.328 -2.73 1 85.44 124 GLN B C 1
ATOM 3851 O O . GLN B 1 124 ? 13.5 -22.562 -2.795 1 85.44 124 GLN B O 1
ATOM 3856 N N . ALA B 1 125 ? 13.016 -20.625 -1.74 1 84 125 ALA B N 1
ATOM 3857 C CA . ALA B 1 125 ? 12.32 -21.312 -0.653 1 84 125 ALA B CA 1
ATOM 3858 C C . ALA B 1 125 ? 11.125 -22.109 -1.179 1 84 125 ALA B C 1
ATOM 3860 O O . ALA B 1 125 ? 10.883 -23.234 -0.748 1 84 125 ALA B O 1
ATOM 3861 N N . TYR B 1 126 ? 10.438 -21.469 -2.076 1 83.94 126 TYR B N 1
ATOM 3862 C CA . TYR B 1 126 ? 9.305 -22.141 -2.713 1 83.94 126 TYR B CA 1
ATOM 3863 C C . TYR B 1 126 ? 9.766 -23.391 -3.459 1 83.94 126 TYR B C 1
ATOM 3865 O O . TYR B 1 126 ? 9.188 -24.469 -3.287 1 83.94 126 TYR B O 1
ATOM 3873 N N . ALA B 1 127 ? 10.781 -23.266 -4.281 1 83.06 127 ALA B N 1
ATOM 3874 C CA . ALA B 1 127 ? 11.289 -24.375 -5.102 1 83.06 127 ALA B CA 1
ATOM 3875 C C . ALA B 1 127 ? 11.766 -25.531 -4.227 1 83.06 127 ALA B C 1
ATOM 3877 O O . ALA B 1 127 ? 11.641 -26.688 -4.609 1 83.06 127 ALA B O 1
ATOM 3878 N N . GLU B 1 128 ? 12.227 -25.172 -3.098 1 81.94 128 GLU B N 1
ATOM 3879 C CA . GLU B 1 128 ? 12.773 -26.188 -2.191 1 81.94 128 GLU B CA 1
ATOM 3880 C C . GLU B 1 128 ? 11.664 -26.859 -1.396 1 81.94 128 GLU B C 1
ATOM 3882 O O . GLU B 1 128 ? 11.844 -27.984 -0.896 1 81.94 128 GLU B O 1
ATOM 3887 N N . SER B 1 129 ? 10.656 -26.125 -1.206 1 77.31 129 SER B N 1
ATOM 3888 C CA . SER B 1 129 ? 9.617 -26.609 -0.305 1 77.31 129 SER B CA 1
ATOM 3889 C C . SER B 1 129 ? 8.555 -27.406 -1.06 1 77.31 129 SER B C 1
ATOM 3891 O O . SER B 1 129 ? 8.062 -28.406 -0.558 1 77.31 129 SER B O 1
ATOM 3893 N N . ILE B 1 130 ? 8.281 -26.797 -2.221 1 71.75 130 ILE B N 1
ATOM 3894 C CA . ILE B 1 130 ? 7.121 -27.359 -2.906 1 71.75 130 ILE B CA 1
ATOM 3895 C C . ILE B 1 130 ? 7.551 -28.578 -3.717 1 71.75 130 ILE B C 1
ATOM 3897 O O . ILE B 1 130 ? 8.602 -28.578 -4.355 1 71.75 130 ILE B O 1
ATOM 3901 N N . GLY B 1 131 ? 7.176 -29.672 -3.461 1 60.47 131 GLY B N 1
ATOM 3902 C CA . GLY B 1 131 ? 7.457 -30.906 -4.184 1 60.47 131 GLY B CA 1
ATOM 3903 C C . GLY B 1 131 ? 7.25 -30.781 -5.68 1 60.47 131 GLY B C 1
ATOM 3904 O O . GLY B 1 131 ? 6.543 -29.875 -6.141 1 60.47 131 GLY B O 1
ATOM 3905 N N . LYS B 1 132 ? 8.016 -31.5 -6.473 1 55 132 LYS B N 1
ATOM 3906 C CA . LYS B 1 132 ? 8.047 -31.469 -7.934 1 55 132 LYS B CA 1
ATOM 3907 C C . LYS B 1 132 ? 6.645 -31.562 -8.523 1 55 132 LYS B C 1
ATOM 3909 O O . LYS B 1 132 ? 6.363 -30.984 -9.57 1 55 132 LYS B O 1
ATOM 3914 N N . ASN B 1 133 ? 5.801 -32.125 -7.781 1 50.97 133 ASN B N 1
ATOM 3915 C CA . ASN B 1 133 ? 4.48 -32.438 -8.32 1 50.97 133 ASN B CA 1
ATOM 3916 C C . ASN B 1 133 ? 3.525 -31.25 -8.156 1 50.97 133 ASN B C 1
ATOM 3918 O O . ASN B 1 133 ? 2.439 -31.25 -8.742 1 50.97 133 ASN B O 1
ATOM 3922 N N . TYR B 1 134 ? 3.945 -30.234 -7.477 1 57.31 134 TYR B N 1
ATOM 3923 C CA . TYR B 1 134 ? 3.031 -29.125 -7.191 1 57.31 134 TYR B CA 1
ATOM 3924 C C . TYR B 1 134 ? 3.592 -27.812 -7.707 1 57.31 134 TYR B C 1
ATOM 3926 O O . TYR B 1 134 ? 3.039 -26.734 -7.43 1 57.31 134 TYR B O 1
ATOM 3934 N N . TYR B 1 135 ? 4.355 -28.109 -8.602 1 66.62 135 TYR B N 1
ATOM 3935 C CA . TYR B 1 135 ? 5.055 -26.891 -9.008 1 66.62 135 TYR B CA 1
ATOM 3936 C C . TYR B 1 135 ? 4.273 -26.141 -10.078 1 66.62 135 TYR B C 1
ATOM 3938 O O . TYR B 1 135 ? 3.844 -26.734 -11.07 1 66.62 135 TYR B O 1
ATOM 3946 N N . LEU B 1 136 ? 3.916 -24.969 -9.82 1 82.12 136 LEU B N 1
ATOM 3947 C CA . LEU B 1 136 ? 3.35 -24.047 -10.797 1 82.12 136 LEU B CA 1
ATOM 3948 C C . LEU B 1 136 ? 4.449 -23.359 -11.602 1 82.12 136 LEU B C 1
ATOM 3950 O O . LEU B 1 136 ? 5.59 -23.266 -11.141 1 82.12 136 LEU B O 1
ATOM 3954 N N . PRO B 1 137 ? 4.09 -23.016 -12.906 1 90.25 137 PRO B N 1
ATOM 3955 C CA . PRO B 1 137 ? 5.02 -22.109 -13.57 1 90.25 137 PRO B CA 1
ATOM 3956 C C . PRO B 1 137 ? 5.301 -20.844 -12.75 1 90.25 137 PRO B C 1
ATOM 3958 O O . PRO B 1 137 ? 4.391 -20.297 -12.125 1 90.25 137 PRO B O 1
ATOM 3961 N N . THR B 1 138 ? 6.605 -20.484 -12.75 1 92.44 138 THR B N 1
ATOM 3962 C CA . THR B 1 138 ? 6.98 -19.422 -11.82 1 92.44 138 THR B CA 1
ATOM 3963 C C . THR B 1 138 ? 7.855 -18.375 -12.516 1 92.44 138 THR B C 1
ATOM 3965 O O . THR B 1 138 ? 8.516 -18.672 -13.516 1 92.44 138 THR B O 1
ATOM 3968 N N . VAL B 1 139 ? 7.781 -17.125 -12.07 1 95.5 139 VAL B N 1
ATOM 3969 C CA . VAL B 1 139 ? 8.703 -16.031 -12.375 1 95.5 139 VAL B CA 1
ATOM 3970 C C . VAL B 1 139 ? 9.062 -15.281 -11.094 1 95.5 139 VAL B C 1
ATOM 3972 O O . VAL B 1 139 ? 8.219 -15.125 -10.203 1 95.5 139 VAL B O 1
ATOM 3975 N N . THR B 1 140 ? 10.312 -14.875 -10.961 1 94.06 140 THR B N 1
ATOM 3976 C CA . THR B 1 140 ? 10.703 -14.141 -9.766 1 94.06 140 THR B CA 1
ATOM 3977 C C . THR B 1 140 ? 11.289 -12.773 -10.141 1 94.06 140 THR B C 1
ATOM 3979 O O . THR B 1 140 ? 11.992 -12.648 -11.141 1 94.06 140 THR B O 1
ATOM 3982 N N . ALA B 1 141 ? 10.836 -11.781 -9.359 1 93.62 141 ALA B N 1
ATOM 3983 C CA . ALA B 1 141 ? 11.68 -10.594 -9.281 1 93.62 141 ALA B CA 1
ATOM 3984 C C . ALA B 1 141 ? 13.016 -10.914 -8.602 1 93.62 141 ALA B C 1
ATOM 3986 O O . ALA B 1 141 ? 13.055 -11.656 -7.625 1 93.62 141 ALA B O 1
ATOM 3987 N N . SER B 1 142 ? 14.102 -10.422 -9.164 1 88.69 142 SER B N 1
ATOM 3988 C CA . SER B 1 142 ? 15.422 -10.711 -8.625 1 88.69 142 SER B CA 1
ATOM 3989 C C . SER B 1 142 ? 16.281 -9.445 -8.547 1 88.69 142 SER B C 1
ATOM 3991 O O . SER B 1 142 ? 16.047 -8.492 -9.289 1 88.69 142 SER B O 1
ATOM 3993 N N . PHE B 1 143 ? 17.156 -9.531 -7.543 1 86.56 143 PHE B N 1
ATOM 3994 C CA . PHE B 1 143 ? 18.047 -8.398 -7.336 1 86.56 143 PHE B CA 1
ATOM 3995 C C . PHE B 1 143 ? 19.5 -8.828 -7.484 1 86.56 143 PHE B C 1
ATOM 3997 O O . PHE B 1 143 ? 20.422 -8.039 -7.227 1 86.56 143 PHE B O 1
ATOM 4004 N N . ASP B 1 144 ? 19.609 -10.141 -7.855 1 80.44 144 ASP B N 1
ATOM 4005 C CA . ASP B 1 144 ? 20.938 -10.742 -8.055 1 80.44 144 ASP B CA 1
ATOM 4006 C C . ASP B 1 144 ? 20.984 -11.562 -9.336 1 80.44 144 ASP B C 1
ATOM 4008 O O . ASP B 1 144 ? 20.453 -12.672 -9.391 1 80.44 144 ASP B O 1
ATOM 4012 N N . PRO B 1 145 ? 21.719 -11.031 -10.32 1 77.88 145 PRO B N 1
ATOM 4013 C CA . PRO B 1 145 ? 21.797 -11.781 -11.578 1 77.88 145 PRO B CA 1
ATOM 4014 C C . PRO B 1 145 ? 22.469 -13.141 -11.414 1 77.88 145 PRO B C 1
ATOM 4016 O O . PRO B 1 145 ? 22.344 -14.008 -12.289 1 77.88 145 PRO B O 1
ATOM 4019 N N . SER B 1 146 ? 23.156 -13.312 -10.305 1 76.62 146 SER B N 1
ATOM 4020 C CA . SER B 1 146 ? 23.922 -14.547 -10.117 1 76.62 146 SER B CA 1
ATOM 4021 C C . SER B 1 146 ? 23.141 -15.547 -9.273 1 76.62 146 SER B C 1
ATOM 4023 O O . SER B 1 146 ? 23.641 -16.625 -8.961 1 76.62 146 SER B O 1
ATOM 4025 N N . ALA B 1 147 ? 21.969 -15.148 -9.016 1 77.31 147 ALA B N 1
ATOM 4026 C CA . ALA B 1 147 ? 21.172 -16.047 -8.195 1 77.31 147 ALA B CA 1
ATOM 4027 C C . ALA B 1 147 ? 21 -17.406 -8.875 1 77.31 147 ALA B C 1
ATOM 4029 O O . ALA B 1 147 ? 20.734 -17.469 -10.086 1 77.31 147 ALA B O 1
ATOM 4030 N N . VAL B 1 148 ? 21.188 -18.469 -8.094 1 76 148 VAL B N 1
ATOM 4031 C CA . VAL B 1 148 ? 21.031 -19.828 -8.602 1 76 148 VAL B CA 1
ATOM 4032 C C . VAL B 1 148 ? 19.766 -20.453 -8.016 1 76 148 VAL B C 1
ATOM 4034 O O . VAL B 1 148 ? 19.547 -20.391 -6.805 1 76 148 VAL B O 1
ATOM 4037 N N . PHE B 1 149 ? 19 -20.969 -8.914 1 76.75 149 PHE B N 1
ATOM 4038 C CA . PHE B 1 149 ? 17.75 -21.562 -8.469 1 76.75 149 PHE B CA 1
ATOM 4039 C C . PHE B 1 149 ? 17.828 -23.094 -8.555 1 76.75 149 PHE B C 1
ATOM 4041 O O . PHE B 1 149 ? 18.484 -23.641 -9.438 1 76.75 149 PHE B O 1
ATOM 4048 N N . ALA B 1 150 ? 17.172 -23.734 -7.586 1 73.94 150 ALA B N 1
ATOM 4049 C CA . ALA B 1 150 ? 17.078 -25.188 -7.605 1 73.94 150 ALA B CA 1
ATOM 4050 C C . ALA B 1 150 ? 16.375 -25.672 -8.867 1 73.94 150 ALA B C 1
ATOM 4052 O O . ALA B 1 150 ? 16.672 -26.75 -9.383 1 73.94 150 ALA B O 1
ATOM 4053 N N . LYS B 1 151 ? 15.461 -24.844 -9.312 1 74.5 151 LYS B N 1
ATOM 4054 C CA . LYS B 1 151 ? 14.773 -25.062 -10.578 1 74.5 151 LYS B CA 1
ATOM 4055 C C . LYS B 1 151 ? 14.844 -23.812 -11.461 1 74.5 151 LYS B C 1
ATOM 4057 O O . LYS B 1 151 ? 14.703 -22.688 -10.969 1 74.5 151 LYS B O 1
ATOM 4062 N N . PRO B 1 152 ? 15.258 -24.172 -12.664 1 78.31 152 PRO B N 1
ATOM 4063 C CA . PRO B 1 152 ? 15.32 -23.016 -13.555 1 78.31 152 PRO B CA 1
ATOM 4064 C C . PRO B 1 152 ? 14.023 -22.219 -13.586 1 78.31 152 PRO B C 1
ATOM 4066 O O . PRO B 1 152 ? 12.945 -22.797 -13.766 1 78.31 152 PRO B O 1
ATOM 4069 N N . MET B 1 153 ? 14.078 -20.984 -13.297 1 88.25 153 MET B N 1
ATOM 4070 C CA . MET B 1 153 ? 12.906 -20.109 -13.383 1 88.25 153 MET B CA 1
ATOM 4071 C C . MET B 1 153 ? 13.281 -18.75 -13.945 1 88.25 153 MET B C 1
ATOM 4073 O O . MET B 1 153 ? 14.352 -18.219 -13.633 1 88.25 153 MET B O 1
ATOM 4077 N N . PRO B 1 154 ? 12.43 -18.25 -14.844 1 94.25 154 PRO B N 1
ATOM 4078 C CA . PRO B 1 154 ? 12.672 -16.906 -15.367 1 94.25 154 PRO B CA 1
ATOM 4079 C C . PRO B 1 154 ? 12.672 -15.828 -14.281 1 94.25 154 PRO B C 1
ATOM 4081 O O . PRO B 1 154 ? 11.984 -15.984 -13.258 1 94.25 154 PRO B O 1
ATOM 4084 N N . ALA B 1 155 ? 13.508 -14.859 -14.508 1 95.5 155 ALA B N 1
ATOM 4085 C CA . ALA B 1 155 ? 13.625 -13.773 -13.539 1 95.5 155 ALA B CA 1
ATOM 4086 C C . ALA B 1 155 ? 13.633 -12.414 -14.227 1 95.5 155 ALA B C 1
ATOM 4088 O O . ALA B 1 155 ? 14.062 -12.297 -15.375 1 95.5 155 ALA B O 1
ATOM 4089 N N . VAL B 1 156 ? 13.023 -11.461 -13.609 1 96.81 156 VAL B N 1
ATOM 4090 C CA . VAL B 1 156 ? 13.18 -10.047 -13.953 1 96.81 156 VAL B CA 1
ATOM 4091 C C . VAL B 1 156 ? 14.125 -9.375 -12.969 1 96.81 156 VAL B C 1
ATOM 4093 O O . VAL B 1 156 ? 13.797 -9.219 -11.789 1 96.81 156 VAL B O 1
ATOM 4096 N N . ILE B 1 157 ? 15.273 -8.938 -13.469 1 95.19 157 ILE B N 1
ATOM 4097 C CA . ILE B 1 157 ? 16.422 -8.695 -12.602 1 95.19 157 ILE B CA 1
ATOM 4098 C C . ILE B 1 157 ? 16.719 -7.195 -12.547 1 95.19 157 ILE B C 1
ATOM 4100 O O . ILE B 1 157 ? 16.766 -6.527 -13.578 1 95.19 157 ILE B O 1
ATOM 4104 N N . ILE B 1 158 ? 16.797 -6.691 -11.367 1 94.69 158 ILE B N 1
ATOM 4105 C CA . ILE B 1 158 ? 17.453 -5.41 -11.109 1 94.69 158 ILE B CA 1
ATOM 4106 C C . ILE B 1 158 ? 18.922 -5.637 -10.781 1 94.69 158 ILE B C 1
ATOM 4108 O O . ILE B 1 158 ? 19.25 -6.289 -9.789 1 94.69 158 ILE B O 1
ATOM 4112 N N . ASP B 1 159 ? 19.812 -5.129 -11.578 1 93.94 159 ASP B N 1
ATOM 4113 C CA . ASP B 1 159 ? 21.25 -5.309 -11.391 1 93.94 159 ASP B CA 1
ATOM 4114 C C . ASP B 1 159 ? 21.797 -4.363 -10.312 1 93.94 159 ASP B C 1
ATOM 4116 O O . ASP B 1 159 ? 22.266 -3.268 -10.617 1 93.94 159 ASP B O 1
ATOM 4120 N N . ASN B 1 160 ? 21.828 -4.875 -9.094 1 93.62 160 ASN B N 1
ATOM 4121 C CA . ASN B 1 160 ? 22.203 -4.043 -7.957 1 93.62 160 ASN B CA 1
ATOM 4122 C C . ASN B 1 160 ? 23.656 -3.58 -8.07 1 93.62 160 ASN B C 1
ATOM 4124 O O . ASN B 1 160 ? 24.016 -2.512 -7.57 1 93.62 160 ASN B O 1
ATOM 4128 N N . ARG B 1 161 ? 24.484 -4.363 -8.68 1 94 161 ARG B N 1
ATOM 4129 C CA . ARG B 1 161 ? 25.859 -3.932 -8.883 1 94 161 ARG B CA 1
ATOM 4130 C C . ARG B 1 161 ? 25.906 -2.652 -9.711 1 94 161 ARG B C 1
ATOM 4132 O O . ARG B 1 161 ? 26.578 -1.689 -9.328 1 94 161 ARG B O 1
ATOM 4139 N N . LYS B 1 162 ? 25.203 -2.664 -10.797 1 96.5 162 LYS B N 1
ATOM 4140 C CA . LYS B 1 162 ? 25.172 -1.486 -11.656 1 96.5 162 LYS B CA 1
ATOM 4141 C C . LYS B 1 162 ? 24.5 -0.312 -10.961 1 96.5 162 LYS B C 1
ATOM 4143 O O . LYS B 1 162 ? 24.938 0.833 -11.094 1 96.5 162 LYS B O 1
ATOM 4148 N N . VAL B 1 163 ? 23.438 -0.589 -10.211 1 96.88 163 VAL B N 1
ATOM 4149 C CA . VAL B 1 163 ? 22.672 0.447 -9.516 1 96.88 163 VAL B CA 1
ATOM 4150 C C . VAL B 1 163 ? 23.578 1.156 -8.508 1 96.88 163 VAL B C 1
ATOM 4152 O O . VAL B 1 163 ? 23.672 2.387 -8.5 1 96.88 163 VAL B O 1
ATOM 4155 N N . ILE B 1 164 ? 24.297 0.362 -7.734 1 96.88 164 ILE B N 1
ATOM 4156 C CA . ILE B 1 164 ? 25.125 0.919 -6.68 1 96.88 164 ILE B CA 1
ATOM 4157 C C . ILE B 1 164 ? 26.312 1.656 -7.301 1 96.88 164 ILE B C 1
ATOM 4159 O O . ILE B 1 164 ? 26.656 2.77 -6.887 1 96.88 164 ILE B O 1
ATOM 4163 N N . ASN B 1 165 ? 26.953 1.082 -8.297 1 98 165 ASN B N 1
ATOM 4164 C CA . ASN B 1 165 ? 28.078 1.733 -8.953 1 98 165 ASN B CA 1
ATOM 4165 C C . ASN B 1 165 ? 27.672 3.049 -9.609 1 98 165 ASN B C 1
ATOM 4167 O O . ASN B 1 165 ? 28.406 4.031 -9.555 1 98 165 ASN B O 1
ATOM 4171 N N . THR B 1 166 ? 26.516 3.059 -10.203 1 98.44 166 THR B N 1
ATOM 4172 C CA . THR B 1 166 ? 26.016 4.281 -10.82 1 98.44 166 THR B CA 1
ATOM 4173 C C . THR B 1 166 ? 25.781 5.363 -9.773 1 98.44 166 THR B C 1
ATOM 4175 O O . THR B 1 166 ? 26.094 6.535 -10 1 98.44 166 THR B O 1
ATOM 4178 N N . ALA B 1 167 ? 25.25 4.969 -8.617 1 98.56 167 ALA B N 1
ATOM 4179 C CA . ALA B 1 167 ? 25.047 5.914 -7.523 1 98.56 167 ALA B CA 1
ATOM 4180 C C . ALA B 1 167 ? 26.375 6.508 -7.059 1 98.56 167 ALA B C 1
ATOM 4182 O O . ALA B 1 167 ? 26.5 7.719 -6.871 1 98.56 167 ALA B O 1
ATOM 4183 N N . ILE B 1 168 ? 27.375 5.664 -6.91 1 98.56 168 ILE B N 1
ATOM 4184 C CA . ILE B 1 168 ? 28.688 6.105 -6.453 1 98.56 168 ILE B CA 1
ATOM 4185 C C . ILE B 1 168 ? 29.312 7.004 -7.512 1 98.56 168 ILE B C 1
ATOM 4187 O O . ILE B 1 168 ? 29.875 8.062 -7.188 1 98.56 168 ILE B O 1
ATOM 4191 N N . ASP B 1 169 ? 29.219 6.617 -8.797 1 98.5 169 ASP B N 1
ATOM 4192 C CA . ASP B 1 169 ? 29.75 7.43 -9.883 1 98.5 169 ASP B CA 1
ATOM 4193 C C . ASP B 1 169 ? 29.125 8.82 -9.891 1 98.5 169 ASP B C 1
ATOM 4195 O O . ASP B 1 169 ? 29.828 9.82 -10.094 1 98.5 169 ASP B O 1
ATOM 4199 N N . TYR B 1 170 ? 27.828 8.859 -9.742 1 98.44 170 TYR B N 1
ATOM 4200 C CA . TYR B 1 170 ? 27.094 10.117 -9.688 1 98.44 170 TYR B CA 1
ATOM 4201 C C . TYR B 1 170 ? 27.641 11.016 -8.578 1 98.44 170 TYR B C 1
ATOM 4203 O O . TYR B 1 170 ? 27.891 12.195 -8.797 1 98.44 170 TYR B O 1
ATOM 4211 N N . LEU B 1 171 ? 27.844 10.43 -7.391 1 98.5 171 LEU B N 1
ATOM 4212 C CA . LEU B 1 171 ? 28.344 11.188 -6.242 1 98.5 171 LEU B CA 1
ATOM 4213 C C . LEU B 1 171 ? 29.781 11.617 -6.461 1 98.5 171 LEU B C 1
ATOM 4215 O O . LEU B 1 171 ? 30.172 12.727 -6.082 1 98.5 171 LEU B O 1
ATOM 4219 N N . TRP B 1 172 ? 30.562 10.773 -7.086 1 97.62 172 TRP B N 1
ATOM 4220 C CA . TRP B 1 172 ? 31.953 11.117 -7.41 1 97.62 172 TRP B CA 1
ATOM 4221 C C . TRP B 1 172 ? 32 12.305 -8.367 1 97.62 172 TRP B C 1
ATOM 4223 O O . TRP B 1 172 ? 32.844 13.203 -8.203 1 97.62 172 TRP B O 1
ATOM 4233 N N . LYS B 1 173 ? 31.125 12.25 -9.367 1 97.44 173 LYS B N 1
ATOM 4234 C CA . LYS B 1 173 ? 31.047 13.344 -10.328 1 97.44 173 LYS B CA 1
ATOM 4235 C C . LYS B 1 173 ? 30.672 14.656 -9.641 1 97.44 173 LYS B C 1
ATOM 4237 O O . LYS B 1 173 ? 31.094 15.727 -10.07 1 97.44 173 LYS B O 1
ATOM 4242 N N . LYS B 1 174 ? 29.953 14.562 -8.547 1 97.81 174 LYS B N 1
ATOM 4243 C CA . LYS B 1 174 ? 29.531 15.734 -7.781 1 97.81 174 LYS B CA 1
ATOM 4244 C C . LYS B 1 174 ? 30.594 16.141 -6.766 1 97.81 174 LYS B C 1
ATOM 4246 O O . LYS B 1 174 ? 30.406 17.078 -5.996 1 97.81 174 LYS B O 1
ATOM 4251 N N . GLY B 1 175 ? 31.734 15.398 -6.699 1 97.5 175 GLY B N 1
ATOM 4252 C CA . GLY B 1 175 ? 32.875 15.781 -5.879 1 97.5 175 GLY B CA 1
ATOM 4253 C C . GLY B 1 175 ? 32.938 15.047 -4.555 1 97.5 175 GLY B C 1
ATOM 4254 O O . GLY B 1 175 ? 33.844 15.281 -3.746 1 97.5 175 GLY B O 1
ATOM 4255 N N . HIS B 1 176 ? 31.969 14.18 -4.273 1 98.19 176 HIS B N 1
ATOM 4256 C CA . HIS B 1 176 ? 31.984 13.422 -3.027 1 98.19 176 HIS B CA 1
ATOM 4257 C C . HIS B 1 176 ? 33 12.281 -3.084 1 98.19 176 HIS B C 1
ATOM 4259 O O . HIS B 1 176 ? 33.031 11.531 -4.059 1 98.19 176 HIS B O 1
ATOM 4265 N N . ARG B 1 177 ? 33.719 12.156 -2.037 1 96.62 177 ARG B N 1
ATOM 4266 C CA . ARG B 1 177 ? 34.719 11.086 -1.954 1 96.62 177 ARG B CA 1
ATOM 4267 C C . ARG B 1 177 ? 34.5 10.227 -0.715 1 96.62 177 ARG B C 1
ATOM 4269 O O . ARG B 1 177 ? 34.812 9.039 -0.709 1 96.62 177 ARG B O 1
ATOM 4276 N N . LYS B 1 178 ? 33.969 10.828 0.345 1 97.38 178 LYS B N 1
ATOM 4277 C CA . LYS B 1 178 ? 33.562 10.117 1.549 1 97.38 178 LYS B CA 1
ATOM 4278 C C . LYS B 1 178 ? 32.094 9.734 1.479 1 97.38 178 LYS B C 1
ATOM 4280 O O . LYS B 1 178 ? 31.219 10.453 1.989 1 97.38 178 LYS B O 1
ATOM 4285 N N . ILE B 1 179 ? 31.906 8.609 0.816 1 98.44 179 ILE B N 1
ATOM 4286 C CA . ILE B 1 179 ? 30.547 8.18 0.566 1 98.44 179 ILE B CA 1
ATOM 4287 C C . ILE B 1 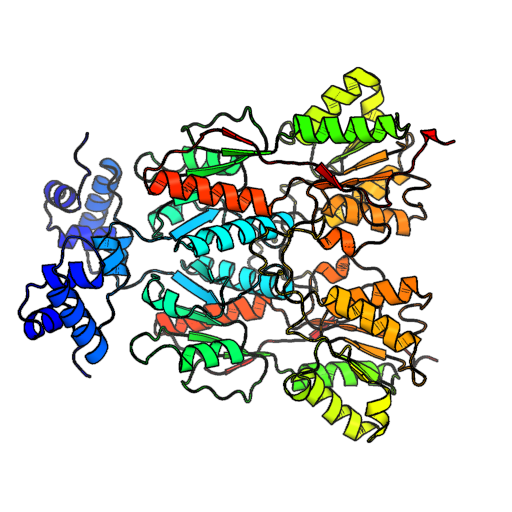179 ? 30.188 7.027 1.502 1 98.44 179 ILE B C 1
ATOM 4289 O O . ILE B 1 179 ? 30.812 5.965 1.458 1 98.44 179 ILE B O 1
ATOM 4293 N N . GLY B 1 180 ? 29.234 7.27 2.383 1 97.88 180 GLY B N 1
ATOM 4294 C CA . GLY B 1 180 ? 28.781 6.242 3.305 1 97.88 180 GLY B CA 1
ATOM 4295 C C . GLY B 1 180 ? 27.578 5.473 2.789 1 97.88 180 GLY B C 1
ATOM 4296 O O . GLY B 1 180 ? 26.984 5.84 1.77 1 97.88 180 GLY B O 1
ATOM 4297 N N . MET B 1 181 ? 27.281 4.387 3.52 1 96.38 181 MET B N 1
ATOM 4298 C CA . MET B 1 181 ? 26.078 3.607 3.26 1 96.38 181 MET B CA 1
ATOM 4299 C C . MET B 1 181 ? 25.328 3.32 4.555 1 96.38 181 MET B C 1
ATOM 4301 O O . MET B 1 181 ? 25.922 2.914 5.551 1 96.38 181 MET B O 1
ATOM 4305 N N . ALA B 1 182 ? 24.031 3.631 4.52 1 94.75 182 ALA B N 1
ATOM 4306 C CA . ALA B 1 182 ? 23.141 3.283 5.637 1 94.75 182 ALA B CA 1
ATOM 4307 C C . ALA B 1 182 ? 22.453 1.945 5.391 1 94.75 182 ALA B C 1
ATOM 4309 O O . ALA B 1 182 ? 21.75 1.775 4.391 1 94.75 182 ALA B O 1
ATOM 4310 N N . LEU B 1 183 ? 22.609 1 6.348 1 89.62 183 LEU B N 1
ATOM 4311 C CA . LEU B 1 183 ? 22.141 -0.368 6.188 1 89.62 183 LEU B CA 1
ATOM 4312 C C . LEU B 1 183 ? 21.141 -0.729 7.293 1 89.62 183 LEU B C 1
ATOM 4314 O O . LEU B 1 183 ? 21.344 -0.365 8.453 1 89.62 183 LEU B O 1
ATOM 4318 N N . PRO B 1 184 ? 19.906 -1.332 6.93 1 81.5 184 PRO B N 1
ATOM 4319 C CA . PRO B 1 184 ? 18.922 -1.697 7.957 1 81.5 184 PRO B CA 1
ATOM 4320 C C . PRO B 1 184 ? 19.375 -2.875 8.812 1 81.5 184 PRO B C 1
ATOM 4322 O O . PRO B 1 184 ? 19.078 -2.928 10.008 1 81.5 184 PRO B O 1
ATOM 4325 N N . PHE B 1 185 ? 19.641 -4.004 8.516 1 66 185 PHE B N 1
ATOM 4326 C CA . PHE B 1 185 ? 19.953 -5.168 9.336 1 66 185 PHE B CA 1
ATOM 4327 C C . PHE B 1 185 ? 21.297 -5.77 8.938 1 66 185 PHE B C 1
ATOM 4329 O O . PHE B 1 185 ? 21.844 -5.441 7.883 1 66 185 PHE B O 1
ATOM 4336 N N . ASN B 1 186 ? 21.719 -6.355 10.164 1 53 186 ASN B N 1
ATOM 4337 C CA . ASN B 1 186 ? 23.062 -6.93 10.133 1 53 186 ASN B CA 1
ATOM 4338 C C . ASN B 1 186 ? 23.234 -7.914 8.977 1 53 186 ASN B C 1
ATOM 4340 O O . ASN B 1 186 ? 24.312 -8.453 8.766 1 53 186 ASN B O 1
ATOM 4344 N N . GLU B 1 187 ? 22.125 -8.594 8.703 1 48.81 187 GLU B N 1
ATOM 4345 C CA . GLU B 1 187 ? 22.578 -9.727 7.898 1 48.81 187 GLU B CA 1
ATOM 4346 C C . GLU B 1 187 ? 23.266 -9.25 6.613 1 48.81 187 GLU B C 1
ATOM 4348 O O . GLU B 1 187 ? 22.625 -9.219 5.555 1 48.81 187 GLU B O 1
ATOM 4353 N N . GLY B 1 188 ? 23.984 -8.297 6.824 1 45.78 188 GLY B N 1
ATOM 4354 C CA . GLY B 1 188 ? 24.797 -7.484 5.934 1 45.78 188 GLY B CA 1
ATOM 4355 C C . GLY B 1 188 ? 25.281 -8.25 4.719 1 45.78 188 GLY B C 1
ATOM 4356 O O . GLY B 1 188 ? 25.234 -7.746 3.596 1 45.78 188 GLY B O 1
ATOM 4357 N N . TYR B 1 189 ? 26.016 -9.227 4.977 1 41.03 189 TYR B N 1
ATOM 4358 C CA . TYR B 1 189 ? 26.703 -9.883 3.865 1 41.03 189 TYR B CA 1
ATOM 4359 C C . TYR B 1 189 ? 25.703 -10.352 2.816 1 41.03 189 TYR B C 1
ATOM 4361 O O . TYR B 1 189 ? 26.031 -10.438 1.63 1 41.03 189 TYR B O 1
ATOM 4369 N N . ALA B 1 190 ? 24.453 -10.469 3.275 1 48.5 190 ALA B N 1
ATOM 4370 C CA . ALA B 1 190 ? 23.5 -11.031 2.328 1 48.5 190 ALA B CA 1
ATOM 4371 C C . ALA B 1 190 ? 22.766 -9.93 1.568 1 48.5 190 ALA B C 1
ATOM 4373 O O . ALA B 1 190 ? 22.078 -10.195 0.588 1 48.5 190 ALA B O 1
ATOM 4374 N N . ASN B 1 191 ? 23.219 -8.625 1.945 1 75.62 191 ASN B N 1
ATOM 4375 C CA . ASN B 1 191 ? 22.609 -7.52 1.209 1 75.62 191 ASN B CA 1
ATOM 4376 C C . ASN B 1 191 ? 23.438 -7.121 -0.003 1 75.62 191 ASN B C 1
ATOM 4378 O O . ASN B 1 191 ? 24.562 -6.617 0.145 1 75.62 191 ASN B O 1
ATOM 4382 N N . LEU B 1 192 ? 23.078 -7.422 -1.084 1 84.44 192 LEU B N 1
ATOM 4383 C CA . LEU B 1 192 ? 23.797 -7.23 -2.336 1 84.44 192 LEU B CA 1
ATOM 4384 C C . LEU B 1 192 ? 24.172 -5.762 -2.527 1 84.44 192 LEU B C 1
ATOM 4386 O O . LEU B 1 192 ? 25.234 -5.453 -3.061 1 84.44 192 LEU B O 1
ATOM 4390 N N . ARG B 1 193 ? 23.406 -4.887 -2.033 1 91.12 193 ARG B N 1
ATOM 4391 C CA . ARG B 1 193 ? 23.719 -3.471 -2.17 1 91.12 193 ARG B CA 1
ATOM 4392 C C . ARG B 1 193 ? 24.938 -3.102 -1.329 1 91.12 193 ARG B C 1
ATOM 4394 O O . ARG B 1 193 ? 25.828 -2.371 -1.789 1 91.12 193 ARG B O 1
ATOM 4401 N N . TYR B 1 194 ? 25 -3.686 -0.144 1 90.62 194 TYR B N 1
ATOM 4402 C CA . TYR B 1 194 ? 26.156 -3.467 0.711 1 90.62 194 TYR B CA 1
ATOM 4403 C C . TYR B 1 194 ? 27.422 -4.055 0.083 1 90.62 194 TYR B C 1
ATOM 4405 O O . TYR B 1 194 ? 28.469 -3.41 0.07 1 90.62 194 TYR B O 1
ATOM 4413 N N . ARG B 1 195 ? 27.266 -5.266 -0.391 1 89.88 195 ARG B N 1
ATOM 4414 C CA . ARG B 1 195 ? 28.406 -5.949 -0.988 1 89.88 195 ARG B CA 1
ATOM 4415 C C . ARG B 1 195 ? 29.016 -5.121 -2.117 1 89.88 195 ARG B C 1
ATOM 4417 O O . ARG B 1 195 ? 30.234 -4.953 -2.186 1 89.88 195 ARG B O 1
ATOM 4424 N N . TYR B 1 196 ? 28.203 -4.598 -2.959 1 93.69 196 TYR B N 1
ATOM 4425 C CA . TYR B 1 196 ? 28.703 -3.887 -4.133 1 93.69 196 TYR B CA 1
ATOM 4426 C C . TYR B 1 196 ? 29.234 -2.508 -3.752 1 93.69 196 TYR B C 1
ATOM 4428 O O . TYR B 1 196 ? 30.203 -2.021 -4.34 1 93.69 196 TYR B O 1
ATOM 4436 N N . TRP B 1 197 ? 28.578 -1.903 -2.744 1 95.62 197 TRP B N 1
ATOM 4437 C CA . TRP B 1 197 ? 29.094 -0.652 -2.209 1 95.62 197 TRP B CA 1
ATOM 4438 C C . TRP B 1 197 ? 30.484 -0.854 -1.617 1 95.62 197 TRP B C 1
ATOM 4440 O O . TRP B 1 197 ? 31.422 -0.099 -1.921 1 95.62 197 TRP B O 1
ATOM 4450 N N . LYS B 1 198 ? 30.625 -1.901 -0.825 1 94.5 198 LYS B N 1
ATOM 4451 C CA . LYS B 1 198 ? 31.891 -2.23 -0.18 1 94.5 198 LYS B CA 1
ATOM 4452 C C . LYS B 1 198 ? 33 -2.49 -1.215 1 94.5 198 LYS B C 1
ATOM 4454 O O . LYS B 1 198 ? 34.094 -1.97 -1.097 1 94.5 198 LYS B O 1
ATOM 4459 N N . GLU B 1 199 ? 32.625 -3.291 -2.152 1 95.25 199 GLU B N 1
ATOM 4460 C CA . GLU B 1 199 ? 33.594 -3.623 -3.207 1 95.25 199 GLU B CA 1
ATOM 4461 C C . GLU B 1 199 ? 34.125 -2.365 -3.895 1 95.25 199 GLU B C 1
ATOM 4463 O O . GLU B 1 199 ? 35.312 -2.205 -4.07 1 95.25 199 GLU B O 1
ATOM 4468 N N . ARG B 1 200 ? 33.219 -1.446 -4.242 1 97.44 200 ARG B N 1
ATOM 4469 C CA . ARG B 1 200 ? 33.594 -0.233 -4.961 1 97.44 200 ARG B CA 1
ATOM 4470 C C . ARG B 1 200 ? 34.375 0.718 -4.059 1 97.44 200 ARG B C 1
ATOM 4472 O O . ARG B 1 200 ? 35.406 1.271 -4.473 1 97.44 200 ARG B O 1
ATOM 4479 N N . MET B 1 201 ? 33.938 0.889 -2.836 1 97.25 201 MET B N 1
ATOM 4480 C CA . MET B 1 201 ? 34.562 1.838 -1.926 1 97.25 201 MET B CA 1
ATOM 4481 C C . MET B 1 201 ? 35.938 1.336 -1.489 1 97.25 201 MET B C 1
ATOM 4483 O O . MET B 1 201 ? 36.844 2.131 -1.28 1 97.25 201 MET B O 1
ATOM 4487 N N . MET B 1 202 ? 36.062 0.019 -1.36 1 97.06 202 MET B N 1
ATOM 4488 C CA . MET B 1 202 ? 37.375 -0.564 -1.053 1 97.06 202 MET B CA 1
ATOM 4489 C C . MET B 1 202 ? 38.375 -0.259 -2.156 1 97.06 202 MET B C 1
ATOM 4491 O O . MET B 1 202 ? 39.531 0.011 -1.878 1 97.06 202 MET B O 1
ATOM 4495 N N . LEU B 1 203 ? 37.906 -0.339 -3.348 1 97.31 203 LEU B N 1
ATOM 4496 C CA . LEU B 1 203 ? 38.75 -0.039 -4.496 1 97.31 203 LEU B CA 1
ATOM 4497 C C . LEU B 1 203 ? 39.156 1.43 -4.504 1 97.31 203 LEU B C 1
ATOM 4499 O O . LEU B 1 203 ? 40.312 1.763 -4.859 1 97.31 203 LEU B O 1
ATOM 4503 N N . GLU B 1 204 ? 38.281 2.312 -4.086 1 96.56 204 GLU B N 1
ATOM 4504 C CA . GLU B 1 204 ? 38.5 3.75 -4.227 1 96.56 204 GLU B CA 1
ATOM 4505 C C . GLU B 1 204 ? 39.281 4.309 -3.053 1 96.56 204 GLU B C 1
ATOM 4507 O O . GLU B 1 204 ? 40.125 5.195 -3.23 1 96.56 204 GLU B O 1
ATOM 4512 N N . ILE B 1 205 ? 39 3.807 -1.8 1 96.25 205 ILE B N 1
ATOM 4513 C CA . ILE B 1 205 ? 39.594 4.48 -0.659 1 96.25 205 ILE B CA 1
ATOM 4514 C C . ILE B 1 205 ? 40.188 3.445 0.309 1 96.25 205 ILE B C 1
ATOM 4516 O O . ILE B 1 205 ? 40.5 3.773 1.449 1 96.25 205 ILE B O 1
ATOM 4520 N N . GLY B 1 206 ? 40.188 2.209 -0.062 1 96.06 206 GLY B N 1
ATOM 4521 C CA . GLY B 1 206 ? 40.75 1.153 0.77 1 96.06 206 GLY B CA 1
ATOM 4522 C C . GLY B 1 206 ? 39.906 0.849 1.992 1 96.06 206 GLY B C 1
ATOM 4523 O O . GLY B 1 206 ? 38.656 0.862 1.923 1 96.06 206 GLY B O 1
ATOM 4524 N N . LYS B 1 207 ? 40.5 0.521 3.117 1 96 207 LYS B N 1
ATOM 4525 C CA . LYS B 1 207 ? 39.812 0.055 4.32 1 96 207 LYS B CA 1
ATOM 4526 C C . LYS B 1 207 ? 39.094 1.208 5.035 1 96 207 LYS B C 1
ATOM 4528 O O . LYS B 1 207 ? 38.281 0.985 5.93 1 96 207 LYS B O 1
ATOM 4533 N N . GLU B 1 208 ? 39.375 2.432 4.617 1 95.94 208 GLU B N 1
ATOM 4534 C CA . GLU B 1 208 ? 38.781 3.605 5.238 1 95.94 208 GLU B CA 1
ATOM 4535 C C . GLU B 1 208 ? 37.25 3.613 5.055 1 95.94 208 GLU B C 1
ATOM 4537 O O . GLU B 1 208 ? 36.562 4.316 5.77 1 95.94 208 GLU B O 1
ATOM 4542 N N . TYR B 1 209 ? 36.812 2.732 4.07 1 95.62 209 TYR B N 1
ATOM 4543 C CA . TYR B 1 209 ? 35.375 2.697 3.814 1 95.62 209 TYR B CA 1
ATOM 4544 C C . TYR B 1 209 ? 34.625 2.307 5.07 1 95.62 209 TYR B C 1
ATOM 4546 O O . TYR B 1 209 ? 33.469 2.707 5.246 1 95.62 209 TYR B O 1
ATOM 4554 N N . ARG B 1 210 ? 35.25 1.607 5.988 1 94.69 210 ARG B N 1
ATOM 4555 C CA . ARG B 1 210 ? 34.594 1.095 7.191 1 94.69 210 ARG B CA 1
ATOM 4556 C C . ARG B 1 210 ? 34.156 2.234 8.094 1 94.69 210 ARG B C 1
ATOM 4558 O O . ARG B 1 210 ? 33.156 2.09 8.844 1 94.69 210 ARG B O 1
ATOM 4565 N N . LYS B 1 211 ? 34.781 3.4 7.91 1 95.94 211 LYS B N 1
ATOM 4566 C CA . LYS B 1 211 ? 34.5 4.562 8.742 1 95.94 211 LYS B CA 1
ATOM 4567 C C . LYS B 1 211 ? 33.156 5.176 8.367 1 95.94 211 LYS B C 1
ATOM 4569 O O . LYS B 1 211 ? 32.562 5.953 9.133 1 95.94 211 LYS B O 1
ATOM 4574 N N . TYR B 1 212 ? 32.625 4.773 7.156 1 96.12 212 TYR B N 1
ATOM 4575 C CA . TYR B 1 212 ? 31.5 5.5 6.617 1 96.12 212 TYR B CA 1
ATOM 4576 C C . TYR B 1 212 ? 30.25 4.613 6.574 1 96.12 212 TYR B C 1
ATOM 4578 O O . TYR B 1 212 ? 29.25 4.973 5.961 1 96.12 212 TYR B O 1
ATOM 4586 N N . ILE B 1 213 ? 30.344 3.434 7.301 1 94.12 213 ILE B N 1
ATOM 4587 C CA . ILE B 1 213 ? 29.203 2.521 7.371 1 94.12 213 ILE B CA 1
ATOM 4588 C C . ILE B 1 213 ? 28.281 2.926 8.523 1 94.12 213 ILE B C 1
ATOM 4590 O O . ILE B 1 213 ? 28.75 3.105 9.656 1 94.12 213 ILE B O 1
ATOM 4594 N N . LEU B 1 214 ? 27.016 3.166 8.164 1 93.88 214 LEU B N 1
ATOM 4595 C CA . LEU B 1 214 ? 25.984 3.312 9.18 1 93.88 214 LEU B CA 1
ATOM 4596 C C . LEU B 1 214 ? 25.125 2.057 9.273 1 93.88 214 LEU B C 1
ATOM 4598 O O . LEU B 1 214 ? 24.062 1.984 8.656 1 93.88 214 LEU B O 1
ATOM 4602 N N . ASP B 1 215 ? 25.562 1.086 10.016 1 89.75 215 ASP B N 1
ATOM 4603 C CA . ASP B 1 215 ? 24.891 -0.199 10.18 1 89.75 215 ASP B CA 1
ATOM 4604 C C . ASP B 1 215 ? 23.938 -0.177 11.375 1 89.75 215 ASP B C 1
ATOM 4606 O O . ASP B 1 215 ? 24.375 -0.326 12.516 1 89.75 215 ASP B O 1
ATOM 4610 N N . VAL B 1 216 ? 22.688 0.06 11.156 1 85.38 216 VAL B N 1
ATOM 4611 C CA . VAL B 1 216 ? 21.719 0.196 12.234 1 85.38 216 VAL B CA 1
ATOM 4612 C C . VAL B 1 216 ? 21.484 -1.159 12.898 1 85.38 216 VAL B C 1
ATOM 4614 O O . VAL B 1 216 ? 21.047 -1.228 14.047 1 85.38 216 VAL B O 1
ATOM 4617 N N . GLN B 1 217 ? 22.281 -2.262 12.5 1 67.94 217 GLN B N 1
ATOM 4618 C CA . GLN B 1 217 ? 22.234 -3.602 13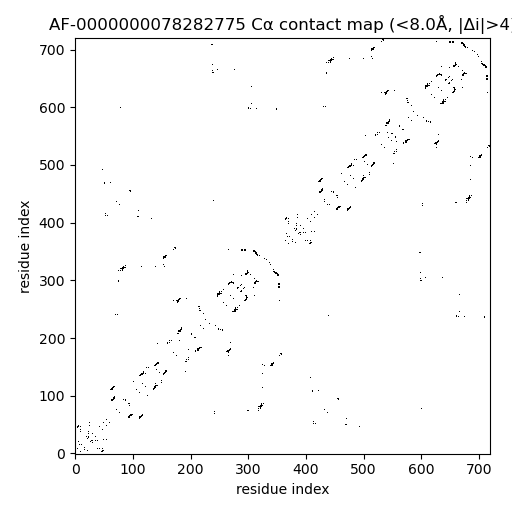.078 1 67.94 217 GLN B CA 1
ATOM 4619 C C . GLN B 1 217 ? 20.828 -3.949 13.555 1 67.94 217 GLN B C 1
ATOM 4621 O O . GLN B 1 217 ? 20.641 -4.312 14.719 1 67.94 217 GLN B O 1
ATOM 4626 N N . GLY B 1 218 ? 19.844 -3.527 12.898 1 56.25 218 GLY B N 1
ATOM 4627 C CA . GLY B 1 218 ? 18.5 -3.834 13.352 1 56.25 218 GLY B CA 1
ATOM 4628 C C . GLY B 1 218 ? 18.219 -5.324 13.406 1 56.25 218 GLY B C 1
ATOM 4629 O O . GLY B 1 218 ? 18.812 -6.105 12.672 1 56.25 218 GLY B O 1
ATOM 4630 N N . ASP B 1 219 ? 18.062 -5.938 14.617 1 49.44 219 ASP B N 1
ATOM 4631 C CA . ASP B 1 219 ? 17.594 -7.316 14.727 1 49.44 219 ASP B CA 1
ATOM 4632 C C . ASP B 1 219 ? 16.281 -7.516 13.961 1 49.44 219 ASP B C 1
ATOM 4634 O O . ASP B 1 219 ? 15.25 -6.988 14.359 1 49.44 219 ASP B O 1
ATOM 4638 N N . LEU B 1 220 ? 16.516 -7.867 12.781 1 48.19 220 LEU B N 1
ATOM 4639 C CA . LEU B 1 220 ? 15.32 -8.195 12.008 1 48.19 220 LEU B CA 1
ATOM 4640 C C . LEU B 1 220 ? 14.328 -9 12.844 1 48.19 220 LEU B C 1
ATOM 4642 O O . LEU B 1 220 ? 13.117 -8.898 12.641 1 48.19 220 LEU B O 1
ATOM 4646 N N . GLU B 1 221 ? 14.945 -10.023 13.539 1 43.38 221 GLU B N 1
ATOM 4647 C CA . GLU B 1 221 ? 14.062 -10.844 14.359 1 43.38 221 GLU B CA 1
ATOM 4648 C C . GLU B 1 221 ? 13.312 -9.992 15.375 1 43.38 221 GLU B C 1
ATOM 4650 O O . GLU B 1 221 ? 12.227 -10.367 15.828 1 43.38 221 GLU B O 1
ATOM 4655 N N . LYS B 1 222 ? 13.992 -9.055 15.812 1 40.47 222 LYS B N 1
ATOM 4656 C CA . LYS B 1 222 ? 13.305 -8.18 16.766 1 40.47 222 LYS B CA 1
ATOM 4657 C C . LYS B 1 222 ? 12.469 -7.133 16.047 1 40.47 222 LYS B C 1
ATOM 4659 O O . LYS B 1 222 ? 11.992 -6.172 16.656 1 40.47 222 LYS B O 1
ATOM 4664 N N . THR B 1 223 ? 12.914 -6.953 14.898 1 39.62 223 THR B N 1
ATOM 4665 C CA . THR B 1 223 ? 11.859 -6.199 14.219 1 39.62 223 THR B CA 1
ATOM 4666 C C . THR B 1 223 ? 10.484 -6.754 14.578 1 39.62 223 THR B C 1
ATOM 4668 O O . THR B 1 223 ? 10.297 -7.969 14.641 1 39.62 223 THR B O 1
ATOM 4671 N N . GLU B 1 224 ? 9.781 -5.984 15.32 1 35.72 224 GLU B N 1
ATOM 4672 C CA . GLU B 1 224 ? 8.586 -6.285 16.094 1 35.72 224 GLU B CA 1
ATOM 4673 C C . GLU B 1 224 ? 7.656 -7.23 15.336 1 35.72 224 GLU B C 1
ATOM 4675 O O . GLU B 1 224 ? 7.172 -6.898 14.258 1 35.72 224 GLU B O 1
ATOM 4680 N N . THR B 1 225 ? 8.164 -8.586 15.148 1 35.16 225 THR B N 1
ATOM 4681 C CA . THR B 1 225 ? 6.977 -9.406 14.961 1 35.16 225 THR B CA 1
ATOM 4682 C C . THR B 1 225 ? 5.738 -8.703 15.508 1 35.16 225 THR B C 1
ATOM 4684 O O . THR B 1 225 ? 5.781 -8.117 16.594 1 35.16 225 THR B O 1
ATOM 4687 N N . PRO B 1 226 ? 4.887 -8.336 14.625 1 34.84 226 PRO B N 1
ATOM 4688 C CA . PRO B 1 226 ? 3.77 -8.031 15.516 1 34.84 226 PRO B CA 1
ATOM 4689 C C . PRO B 1 226 ? 3.781 -8.867 16.797 1 34.84 226 PRO B C 1
ATOM 4691 O O . PRO B 1 226 ? 4.133 -10.047 16.766 1 34.84 226 PRO B O 1
ATOM 4694 N N . LYS B 1 227 ? 4.371 -8.375 17.906 1 31.59 227 LYS B N 1
ATOM 4695 C CA . LYS B 1 227 ? 4.105 -9.219 19.062 1 31.59 227 LYS B CA 1
ATOM 4696 C C . LYS B 1 227 ? 2.951 -10.18 18.797 1 31.59 227 LYS B C 1
ATOM 4698 O O . LYS B 1 227 ? 1.842 -9.758 18.469 1 31.59 227 LYS B O 1
ATOM 4703 N N . ASN B 1 228 ? 3.133 -11.289 18.203 1 30.67 228 ASN B N 1
ATOM 4704 C CA . ASN B 1 228 ? 2.209 -12.414 18.328 1 30.67 228 ASN B CA 1
ATOM 4705 C C . ASN B 1 228 ? 1.484 -12.406 19.672 1 30.67 228 ASN B C 1
ATOM 4707 O O . ASN B 1 228 ? 1.079 -13.453 20.156 1 30.67 228 ASN B O 1
ATOM 4711 N N . SER B 1 229 ? 1.963 -11.75 20.891 1 31.06 229 SER B N 1
ATOM 4712 C CA . SER B 1 229 ? 1.004 -12.078 21.938 1 31.06 229 SER B CA 1
ATOM 4713 C C . SER B 1 229 ? -0.421 -12.109 21.406 1 31.06 229 SER B C 1
ATOM 4715 O O . SER B 1 229 ? -0.755 -11.367 20.469 1 31.06 229 SER B O 1
ATOM 4717 N N . SER B 1 230 ? -1.108 -13.281 21.594 1 30.55 230 SER B N 1
ATOM 4718 C CA . SER B 1 230 ? -2.555 -13.445 21.484 1 30.55 230 SER B CA 1
ATOM 4719 C C . SER B 1 230 ? -3.262 -12.094 21.438 1 30.55 230 SER B C 1
ATOM 4721 O O . SER B 1 230 ? -4.461 -12.023 21.172 1 30.55 230 SER B O 1
ATOM 4723 N N . GLN B 1 231 ? -2.793 -11.227 22.375 1 28.55 231 GLN B N 1
ATOM 4724 C CA . GLN B 1 231 ? -3.516 -9.969 22.516 1 28.55 231 GLN B CA 1
ATOM 4725 C C . GLN B 1 231 ? -3.244 -9.055 21.312 1 28.55 231 GLN B C 1
ATOM 4727 O O . GLN B 1 231 ? -2.098 -8.906 20.891 1 28.55 231 GLN B O 1
ATOM 4732 N N . LYS B 1 232 ? -4.09 -8.805 20.375 1 30.55 232 LYS B N 1
ATOM 4733 C CA . LYS B 1 232 ? -4.418 -7.746 19.422 1 30.55 232 LYS B CA 1
ATOM 4734 C C . LYS B 1 232 ? -3.605 -6.484 19.703 1 30.55 232 LYS B C 1
ATOM 4736 O O . LYS B 1 232 ? -4.102 -5.555 20.359 1 30.55 232 LYS B O 1
ATOM 4741 N N . ASP B 1 233 ? -2.24 -6.645 20.156 1 28.58 233 ASP B N 1
ATOM 4742 C CA . ASP B 1 233 ? -1.641 -5.367 20.531 1 28.58 233 ASP B CA 1
ATOM 4743 C C . ASP B 1 233 ? -1.496 -4.445 19.328 1 28.58 233 ASP B C 1
ATOM 4745 O O . ASP B 1 233 ? -0.524 -4.543 18.578 1 28.58 233 ASP B O 1
ATOM 4749 N N . PHE B 1 234 ? -2.188 -4.328 18.531 1 33 234 PHE B N 1
ATOM 4750 C CA . PHE B 1 234 ? -2.494 -3.109 17.797 1 33 234 PHE B CA 1
ATOM 4751 C C . PHE B 1 234 ? -1.992 -1.88 18.547 1 33 234 PHE B C 1
ATOM 4753 O O . PHE B 1 234 ? -2.514 -0.778 18.359 1 33 234 PHE B O 1
ATOM 4760 N N . SER B 1 235 ? -1.059 -2.104 19.438 1 34 235 SER B N 1
ATOM 4761 C CA . SER B 1 235 ? -0.721 -1.042 20.391 1 34 235 SER B CA 1
ATOM 4762 C C . SER B 1 235 ? -0.124 0.165 19.672 1 34 235 SER B C 1
ATOM 4764 O O . SER B 1 235 ? 0.297 1.13 20.312 1 34 235 SER B O 1
ATOM 4766 N N . CYS B 1 236 ? 0.586 -0.041 18.391 1 41.41 236 CYS B N 1
ATOM 4767 C CA . CYS B 1 236 ? 0.717 1.354 17.984 1 41.41 236 CYS B CA 1
ATOM 4768 C C . CYS B 1 236 ? -0.645 2.035 17.922 1 41.41 236 CYS B C 1
ATOM 4770 O O . CYS B 1 236 ? -1.655 1.391 17.641 1 41.41 236 CYS B O 1
ATOM 4772 N N . GLU B 1 237 ? -0.736 2.99 18.703 1 49.44 237 GLU B N 1
ATOM 4773 C CA . GLU B 1 237 ? -1.997 3.723 18.766 1 49.44 237 GLU B CA 1
ATOM 4774 C C . GLU B 1 237 ? -2.666 3.781 17.391 1 49.44 237 GLU B C 1
ATOM 4776 O O . GLU B 1 237 ? -3.895 3.738 17.297 1 49.44 237 GLU B O 1
ATOM 4781 N N . ALA B 1 238 ? -1.714 3.738 16.375 1 49.81 238 ALA B N 1
ATOM 4782 C CA . ALA B 1 238 ? -2.229 3.662 15.008 1 49.81 238 ALA B CA 1
ATOM 4783 C C . ALA B 1 238 ? -2.061 2.258 14.43 1 49.81 238 ALA B C 1
ATOM 4785 O O . ALA B 1 238 ? -1.074 1.575 14.727 1 49.81 238 ALA B O 1
ATOM 4786 N N . GLU B 1 239 ? -3.131 1.574 14.086 1 56.38 239 GLU B N 1
ATOM 4787 C CA . GLU B 1 239 ? -3.141 0.222 13.539 1 56.38 239 GLU B CA 1
ATOM 4788 C C . GLU B 1 239 ? -2.383 0.161 12.211 1 56.38 239 GLU B C 1
ATOM 4790 O O . GLU B 1 239 ? -2.287 1.162 11.5 1 56.38 239 GLU B O 1
ATOM 4795 N N . GLY B 1 240 ? -1.636 -0.772 11.922 1 54.56 240 GLY B N 1
ATOM 4796 C CA . GLY B 1 240 ? -0.96 -1.1 10.68 1 54.56 240 GLY B CA 1
ATOM 4797 C C . GLY B 1 240 ? 0.342 -1.851 10.883 1 54.56 240 GLY B C 1
ATOM 4798 O O . GLY B 1 240 ? 1.173 -1.448 11.703 1 54.56 240 GLY B O 1
ATOM 4799 N N . PHE B 1 241 ? 0.402 -3.168 10.617 1 48.81 241 PHE B N 1
ATOM 4800 C CA . PHE B 1 241 ? 1.599 -3.996 10.719 1 48.81 241 PHE B CA 1
ATOM 4801 C C . PHE B 1 241 ? 2.619 -3.602 9.656 1 48.81 241 PHE B C 1
ATOM 4803 O O . PHE B 1 241 ? 2.273 -3.443 8.484 1 48.81 241 PHE B O 1
ATOM 4810 N N . VAL B 1 242 ? 3.646 -2.871 10.125 1 55.91 242 VAL B N 1
ATOM 4811 C CA . VAL B 1 242 ? 4.73 -2.707 9.164 1 55.91 242 VAL B CA 1
ATOM 4812 C C . VAL B 1 242 ? 5.898 -3.615 9.539 1 55.91 242 VAL B C 1
ATOM 4814 O O . VAL B 1 242 ? 6.562 -3.395 10.555 1 55.91 242 VAL B O 1
ATOM 4817 N N . TYR B 1 243 ? 6.059 -4.754 8.922 1 54.47 243 TYR B N 1
ATOM 4818 C CA . TYR B 1 243 ? 7.094 -5.738 9.219 1 54.47 243 TYR B CA 1
ATOM 4819 C C . TYR B 1 243 ? 8.453 -5.07 9.375 1 54.47 243 TYR B C 1
ATOM 4821 O O . TYR B 1 243 ? 9.18 -5.328 10.344 1 54.47 243 TYR B O 1
ATOM 4829 N N . LEU B 1 244 ? 8.93 -4.445 8.516 1 63.69 244 LEU B N 1
ATOM 4830 C CA . LEU B 1 244 ? 10.203 -3.732 8.578 1 63.69 244 LEU B CA 1
ATOM 4831 C C . LEU B 1 244 ? 10.023 -2.266 8.211 1 63.69 244 LEU B C 1
ATOM 4833 O O . LEU B 1 244 ? 9.992 -1.92 7.023 1 63.69 244 LEU B O 1
ATOM 4837 N N . ASP B 1 245 ? 9.891 -1.506 9.32 1 78.19 245 ASP B N 1
ATOM 4838 C CA . ASP B 1 245 ? 9.68 -0.088 9.047 1 78.19 245 ASP B CA 1
ATOM 4839 C C . ASP B 1 245 ? 11 0.62 8.766 1 78.19 245 ASP B C 1
ATOM 4841 O O . ASP B 1 245 ? 11.656 1.107 9.688 1 78.19 245 ASP B O 1
ATOM 4845 N N . LEU B 1 246 ? 11.43 0.658 7.547 1 87.5 246 LEU B N 1
ATOM 4846 C CA . LEU B 1 246 ? 12.711 1.194 7.098 1 87.5 246 LEU B CA 1
ATOM 4847 C C . LEU B 1 246 ? 12.781 2.701 7.32 1 87.5 246 LEU B C 1
ATOM 4849 O O . LEU B 1 246 ? 13.867 3.273 7.41 1 87.5 246 LEU B O 1
ATOM 4853 N N . PHE B 1 247 ? 11.648 3.293 7.566 1 90.31 247 PHE B N 1
ATOM 4854 C CA . PHE B 1 247 ? 11.641 4.711 7.91 1 90.31 247 PHE B CA 1
ATOM 4855 C C . PHE B 1 247 ? 12.281 4.938 9.273 1 90.31 247 PHE B C 1
ATOM 4857 O O . PHE B 1 247 ? 13.18 5.766 9.414 1 90.31 247 PHE B O 1
ATOM 4864 N N . PHE B 1 248 ? 11.906 4.215 10.211 1 87.88 248 PHE B N 1
ATOM 4865 C CA . PHE B 1 248 ? 12.43 4.363 11.562 1 87.88 248 PHE B CA 1
ATOM 4866 C C . PHE B 1 248 ? 13.891 3.934 11.633 1 87.88 248 PHE B C 1
ATOM 4868 O O . PHE B 1 248 ? 14.672 4.5 12.398 1 87.88 248 PHE B O 1
ATOM 4875 N N . ILE B 1 249 ? 14.18 2.982 10.812 1 88.75 249 ILE B N 1
ATOM 4876 C CA . ILE B 1 249 ? 15.578 2.566 10.727 1 88.75 249 ILE B CA 1
ATOM 4877 C C . ILE B 1 249 ? 16.422 3.703 10.156 1 88.75 249 ILE B C 1
ATOM 4879 O O . ILE B 1 249 ? 17.578 3.895 10.57 1 88.75 249 ILE B O 1
ATOM 4883 N N . GLY B 1 250 ? 15.836 4.438 9.242 1 93.94 250 GLY B N 1
ATOM 4884 C CA . GLY B 1 250 ? 16.5 5.617 8.711 1 93.94 250 GLY B CA 1
ATOM 4885 C C . GLY B 1 250 ? 16.766 6.68 9.766 1 93.94 250 GLY B C 1
ATOM 4886 O O . GLY B 1 250 ? 17.812 7.312 9.766 1 93.94 250 GLY B O 1
ATOM 4887 N N . ARG B 1 251 ? 15.812 6.84 10.68 1 93.88 251 ARG B N 1
ATOM 4888 C CA . ARG B 1 251 ? 16 7.781 11.781 1 93.88 251 ARG B CA 1
ATOM 4889 C C . ARG B 1 251 ? 17.172 7.371 12.656 1 93.88 251 ARG B C 1
ATOM 4891 O O . ARG B 1 251 ? 17.969 8.219 13.078 1 93.88 251 ARG B O 1
ATOM 4898 N N . ARG B 1 252 ? 17.266 6.098 12.859 1 92.75 252 ARG B N 1
ATOM 4899 C CA . ARG B 1 252 ? 18.375 5.59 13.664 1 92.75 252 ARG B CA 1
ATOM 4900 C C . ARG B 1 252 ? 19.703 5.812 12.969 1 92.75 252 ARG B C 1
ATOM 4902 O O . ARG B 1 252 ? 20.703 6.137 13.617 1 92.75 252 ARG B O 1
ATOM 4909 N N . ALA B 1 253 ? 19.688 5.641 11.695 1 94.81 253 ALA B N 1
ATOM 4910 C CA . ALA B 1 253 ? 20.906 5.887 10.922 1 94.81 253 ALA B CA 1
ATOM 4911 C C . ALA B 1 253 ? 21.359 7.34 11.055 1 94.81 253 ALA B C 1
ATOM 4913 O O . ALA B 1 253 ? 22.547 7.617 11.133 1 94.81 253 ALA B O 1
ATOM 4914 N N . ALA B 1 254 ? 20.438 8.258 11.07 1 97.56 254 ALA B N 1
ATOM 4915 C CA . ALA B 1 254 ? 20.75 9.68 11.242 1 97.56 254 ALA B CA 1
ATOM 4916 C C . ALA B 1 254 ? 21.422 9.938 12.586 1 97.56 254 ALA B C 1
ATOM 4918 O O . ALA B 1 254 ? 22.375 10.711 12.672 1 97.56 254 ALA B O 1
ATOM 4919 N N . ARG B 1 255 ? 20.938 9.297 13.594 1 96.81 255 ARG B N 1
ATOM 4920 C CA . ARG B 1 255 ? 21.531 9.445 14.922 1 96.81 255 ARG B CA 1
ATOM 4921 C C . ARG B 1 255 ? 22.953 8.883 14.953 1 96.81 255 ARG B C 1
ATOM 4923 O O . ARG B 1 255 ? 23.828 9.43 15.617 1 96.81 255 ARG B O 1
ATOM 4930 N N . MET B 1 256 ? 23.125 7.793 14.25 1 95.38 256 MET B N 1
ATOM 4931 C CA . MET B 1 256 ? 24.469 7.234 14.133 1 95.38 256 MET B CA 1
ATOM 4932 C C . MET B 1 256 ? 25.406 8.211 13.43 1 95.38 256 MET B C 1
ATOM 4934 O O . MET B 1 256 ? 26.562 8.367 13.828 1 95.38 256 MET B O 1
ATOM 4938 N N . TYR B 1 257 ? 24.938 8.836 12.391 1 97.56 257 TYR B N 1
ATOM 4939 C CA . TYR B 1 257 ? 25.719 9.844 11.68 1 97.56 257 TYR B CA 1
ATOM 4940 C C . TYR B 1 257 ? 26.125 10.977 12.609 1 97.56 257 TYR B C 1
ATOM 4942 O O . TYR B 1 257 ? 27.281 11.391 12.625 1 97.56 257 TYR B O 1
ATOM 4950 N N . GLN B 1 258 ? 25.125 11.445 13.352 1 98 258 GLN B N 1
ATOM 4951 C CA . GLN B 1 258 ? 25.391 12.523 14.297 1 98 258 GLN B CA 1
ATOM 4952 C C . GLN B 1 258 ? 26.516 12.141 15.273 1 98 258 GLN B C 1
ATOM 4954 O O . GLN B 1 258 ? 27.375 12.953 15.578 1 98 258 GLN B O 1
ATOM 4959 N N . ALA B 1 259 ? 26.5 10.898 15.688 1 96.81 259 ALA B N 1
ATOM 4960 C CA . ALA B 1 259 ? 27.406 10.438 16.734 1 96.81 259 ALA B CA 1
ATOM 4961 C C . ALA B 1 259 ? 28.781 10.078 16.156 1 96.81 259 ALA B C 1
ATOM 4963 O O . ALA B 1 259 ? 29.75 9.953 16.891 1 96.81 259 ALA B O 1
ATOM 4964 N N . SER B 1 260 ? 28.812 9.922 14.875 1 96.06 260 SER B N 1
ATOM 4965 C CA . SER B 1 260 ? 30.031 9.422 14.234 1 96.06 260 SER B CA 1
ATOM 4966 C C . SER B 1 260 ? 31.156 10.453 14.281 1 96.06 260 SER B C 1
ATOM 4968 O O . SER B 1 260 ? 30.906 11.648 14.109 1 96.06 260 SER B O 1
ATOM 4970 N N . ALA B 1 261 ? 32.375 9.938 14.469 1 95.75 261 ALA B N 1
ATOM 4971 C CA . ALA B 1 261 ? 33.562 10.781 14.398 1 95.75 261 ALA B CA 1
ATOM 4972 C C . ALA B 1 261 ? 34 11.016 12.945 1 95.75 261 ALA B C 1
ATOM 4974 O O . ALA B 1 261 ? 34.688 11.984 12.648 1 95.75 261 ALA B O 1
ATOM 4975 N N . HIS B 1 262 ? 33.625 10.156 12.109 1 96.19 262 HIS B N 1
ATOM 4976 C CA . HIS B 1 262 ? 33.906 10.234 10.68 1 96.19 262 HIS B CA 1
ATOM 4977 C C . HIS B 1 262 ? 32.625 10.398 9.867 1 96.19 262 HIS B C 1
ATOM 4979 O O . HIS B 1 262 ? 31.953 9.422 9.547 1 96.19 262 HIS B O 1
ATOM 4985 N N . LYS B 1 263 ? 32.375 11.617 9.438 1 97.06 263 LYS B N 1
ATOM 4986 C CA . LYS B 1 263 ? 31.109 11.906 8.766 1 97.06 263 LYS B CA 1
ATOM 4987 C C . LYS B 1 263 ? 31.297 11.938 7.25 1 97.06 263 LYS B C 1
ATOM 4989 O O . LYS B 1 263 ? 32.062 12.766 6.73 1 97.06 263 LYS B O 1
ATOM 4994 N N . PRO B 1 264 ? 30.688 11.023 6.609 1 98.12 264 PRO B N 1
ATOM 4995 C CA . PRO B 1 264 ? 30.688 11.133 5.148 1 98.12 264 PRO B CA 1
ATOM 4996 C C . PRO B 1 264 ? 30 12.391 4.645 1 98.12 264 PRO B C 1
ATOM 4998 O O . PRO B 1 264 ? 29.188 12.984 5.363 1 98.12 264 PRO B O 1
ATOM 5001 N N . THR B 1 265 ? 30.375 12.781 3.475 1 98.25 265 THR B N 1
ATOM 5002 C CA . THR B 1 265 ? 29.734 13.945 2.879 1 98.25 265 THR B CA 1
ATOM 5003 C C . THR B 1 265 ? 28.469 13.539 2.127 1 98.25 265 THR B C 1
ATOM 5005 O O . THR B 1 265 ? 27.641 14.391 1.785 1 98.25 265 THR B O 1
ATOM 5008 N N . ALA B 1 266 ? 28.328 12.234 1.806 1 98.81 266 ALA B N 1
ATOM 5009 C CA . ALA B 1 266 ? 27.141 11.68 1.168 1 98.81 266 ALA B CA 1
ATOM 5010 C C . ALA B 1 266 ? 26.828 10.281 1.703 1 98.81 266 ALA B C 1
ATOM 5012 O O . ALA B 1 266 ? 27.734 9.516 2.012 1 98.81 266 ALA B O 1
ATOM 5013 N N . ILE B 1 267 ? 25.578 10.016 1.815 1 98.75 267 ILE B N 1
ATOM 5014 C CA . ILE B 1 267 ? 25.141 8.711 2.303 1 98.75 267 ILE B CA 1
ATOM 5015 C C . ILE B 1 267 ? 24.172 8.086 1.305 1 98.75 267 ILE B C 1
ATOM 5017 O O . ILE B 1 267 ? 23.172 8.703 0.929 1 98.75 267 ILE B O 1
ATOM 5021 N N . ILE B 1 268 ? 24.516 6.887 0.862 1 98.44 268 ILE B N 1
ATOM 5022 C CA . ILE B 1 268 ? 23.578 6.047 0.117 1 98.44 268 ILE B CA 1
ATOM 5023 C C . ILE B 1 268 ? 22.75 5.215 1.087 1 98.44 268 ILE B C 1
ATOM 5025 O O . ILE B 1 268 ? 23.281 4.348 1.786 1 98.44 268 ILE B O 1
ATOM 5029 N N . CYS B 1 269 ? 21.438 5.516 1.13 1 97.12 269 CYS B N 1
ATOM 5030 C CA . CYS B 1 269 ? 20.547 4.742 1.981 1 97.12 269 CYS B CA 1
ATOM 5031 C C . CYS B 1 269 ? 20.078 3.471 1.277 1 97.12 269 CYS B C 1
ATOM 5033 O O . CYS B 1 269 ? 19.969 3.443 0.051 1 97.12 269 CYS B O 1
ATOM 5035 N N . PHE B 1 270 ? 19.75 2.459 2.039 1 92.88 270 PHE B N 1
ATOM 5036 C CA . PHE B 1 270 ? 19.328 1.167 1.52 1 92.88 270 PHE B CA 1
ATOM 5037 C C . PHE B 1 270 ? 18.156 1.334 0.551 1 92.88 270 PHE B C 1
ATOM 5039 O O . PHE B 1 270 ? 18.094 0.661 -0.48 1 92.88 270 PHE B O 1
ATOM 5046 N N . ASN B 1 271 ? 17.234 2.137 0.879 1 94.06 271 ASN B N 1
ATOM 5047 C CA . ASN B 1 271 ? 16.109 2.436 -0.001 1 94.06 271 ASN B CA 1
ATOM 5048 C C . ASN B 1 271 ? 15.508 3.805 0.304 1 94.06 271 ASN B C 1
ATOM 5050 O O . ASN B 1 271 ? 16.016 4.531 1.164 1 94.06 271 ASN B O 1
ATOM 5054 N N . ASP B 1 272 ? 14.508 4.18 -0.415 1 95.31 272 ASP B N 1
ATOM 5055 C CA . ASP B 1 272 ? 13.891 5.5 -0.29 1 95.31 272 ASP B CA 1
ATOM 5056 C C . ASP B 1 272 ? 13.289 5.695 1.1 1 95.31 272 ASP B C 1
ATOM 5058 O O . ASP B 1 272 ? 13.43 6.766 1.698 1 95.31 272 ASP B O 1
ATOM 5062 N N . ASP B 1 273 ? 12.625 4.703 1.676 1 92.25 273 ASP B N 1
ATOM 5063 C CA . ASP B 1 273 ? 11.984 4.844 2.982 1 92.25 273 ASP B CA 1
ATOM 5064 C C . ASP B 1 273 ? 13.023 5.156 4.062 1 92.25 273 ASP B C 1
ATOM 5066 O O . ASP B 1 273 ? 12.789 6.012 4.922 1 92.25 273 ASP B O 1
ATOM 5070 N N . MET B 1 274 ? 14.094 4.438 3.996 1 92.81 274 MET B N 1
ATOM 5071 C CA . MET B 1 274 ? 15.18 4.723 4.938 1 92.81 274 MET B CA 1
ATOM 5072 C C . MET B 1 274 ? 15.711 6.137 4.738 1 92.81 274 MET B C 1
ATOM 5074 O O . MET B 1 274 ? 16.016 6.832 5.711 1 92.81 274 MET B O 1
ATOM 5078 N N . ALA B 1 275 ? 15.836 6.551 3.482 1 98.06 275 ALA B N 1
ATOM 5079 C CA . ALA B 1 275 ? 16.312 7.898 3.18 1 98.06 275 ALA B CA 1
ATOM 5080 C C . ALA B 1 275 ? 15.367 8.953 3.742 1 98.06 275 ALA B C 1
ATOM 5082 O O . ALA B 1 275 ? 15.805 9.953 4.312 1 98.06 275 ALA B O 1
ATOM 5083 N N . PHE B 1 276 ? 14.078 8.695 3.598 1 96.38 276 PHE B N 1
ATOM 5084 C CA . PHE B 1 276 ? 13.094 9.625 4.133 1 96.38 276 PHE B CA 1
ATOM 5085 C C . PHE B 1 276 ? 13.242 9.766 5.645 1 96.38 276 PHE B C 1
ATOM 5087 O O . PHE B 1 276 ? 13.258 10.875 6.172 1 96.38 276 PHE B O 1
ATOM 5094 N N . GLY B 1 277 ? 13.336 8.594 6.293 1 95.44 277 GLY B N 1
ATOM 5095 C CA . GLY B 1 277 ? 13.531 8.617 7.734 1 95.44 277 GLY B CA 1
ATOM 5096 C C . GLY B 1 277 ? 14.797 9.344 8.156 1 95.44 277 GLY B C 1
ATOM 5097 O O . GLY B 1 277 ? 14.781 10.109 9.117 1 95.44 277 GLY B O 1
ATOM 5098 N N . MET B 1 278 ? 15.828 9.109 7.434 1 97.69 278 MET B N 1
ATOM 5099 C CA . MET B 1 278 ? 17.094 9.766 7.734 1 97.69 278 MET B CA 1
ATOM 5100 C C . MET B 1 278 ? 16.984 11.273 7.562 1 97.69 278 MET B C 1
ATOM 5102 O O . MET B 1 278 ? 17.422 12.031 8.43 1 97.69 278 MET B O 1
ATOM 5106 N N . MET B 1 279 ? 16.391 11.703 6.488 1 97.81 279 MET B N 1
ATOM 5107 C CA . MET B 1 279 ? 16.234 13.133 6.211 1 97.81 279 MET B CA 1
ATOM 5108 C C . MET B 1 279 ? 15.453 13.82 7.324 1 97.81 279 MET B C 1
ATOM 5110 O O . MET B 1 279 ? 15.852 14.875 7.805 1 97.81 279 MET B O 1
ATOM 5114 N N . GLU B 1 280 ? 14.391 13.211 7.723 1 94.69 280 GLU B N 1
ATOM 5115 C CA . GLU B 1 280 ? 13.547 13.805 8.758 1 94.69 280 GLU B CA 1
ATOM 5116 C C . GLU B 1 280 ? 14.289 13.914 10.086 1 94.69 280 GLU B C 1
ATOM 5118 O O . GLU B 1 280 ? 14.188 14.93 10.773 1 94.69 280 GLU B O 1
ATOM 5123 N N . GLU B 1 281 ? 14.977 12.867 10.398 1 96.31 281 GLU B N 1
ATOM 5124 C CA . GLU B 1 281 ? 15.703 12.867 11.664 1 96.31 281 GLU B CA 1
ATOM 5125 C C . GLU B 1 281 ? 16.875 13.828 11.625 1 96.31 281 GLU B C 1
ATOM 5127 O O . GLU B 1 281 ? 17.172 14.516 12.609 1 96.31 281 GLU B O 1
ATOM 5132 N N . LEU B 1 282 ? 17.609 13.922 10.516 1 97.88 282 LEU B N 1
ATOM 5133 C CA . LEU B 1 282 ? 18.688 14.883 10.367 1 97.88 282 LEU B CA 1
ATOM 5134 C C . LEU B 1 282 ? 18.188 16.312 10.586 1 97.88 282 LEU B C 1
ATOM 5136 O O . LEU B 1 282 ? 18.828 17.094 11.297 1 97.88 282 LEU B O 1
ATOM 5140 N N . LYS B 1 283 ? 17.047 16.578 9.992 1 93.94 283 LYS B N 1
ATOM 5141 C CA . LYS B 1 283 ? 16.438 17.875 10.18 1 93.94 283 LYS B CA 1
ATOM 5142 C C . LYS B 1 283 ? 16.156 18.156 11.656 1 93.94 283 LYS B C 1
ATOM 5144 O O . LYS B 1 283 ? 16.469 19.234 12.164 1 93.94 283 LYS B O 1
ATOM 5149 N N . SER B 1 284 ? 15.656 17.156 12.312 1 92.19 284 SER B N 1
ATOM 5150 C CA . SER B 1 284 ? 15.328 17.297 13.734 1 92.19 284 SER B CA 1
ATOM 5151 C C . SER B 1 284 ? 16.594 17.516 14.57 1 92.19 284 SER B C 1
ATOM 5153 O O . SER B 1 284 ? 16.547 18.156 15.617 1 92.19 284 SER B O 1
ATOM 5155 N N . LEU B 1 285 ? 17.688 17 14.094 1 96.44 285 LEU B N 1
ATOM 5156 C CA . LEU B 1 285 ? 18.953 17.078 14.797 1 96.44 285 LEU B CA 1
ATOM 5157 C C . LEU B 1 285 ? 19.703 18.344 14.422 1 96.44 285 LEU B C 1
ATOM 5159 O O . LEU B 1 285 ? 20.797 18.594 14.938 1 96.44 285 LEU B O 1
ATOM 5163 N N . GLY B 1 286 ? 19.172 19.094 13.477 1 96.06 286 GLY B N 1
ATOM 5164 C CA . GLY B 1 286 ? 19.75 20.391 13.125 1 96.06 286 GLY B CA 1
ATOM 5165 C C . GLY B 1 286 ? 20.672 20.328 11.93 1 96.06 286 GLY B C 1
ATOM 5166 O O . GLY B 1 286 ? 21.359 21.312 11.617 1 96.06 286 GLY B O 1
ATOM 5167 N N . PHE B 1 287 ? 20.703 19.203 11.25 1 97.94 287 PHE B N 1
ATOM 5168 C CA . PHE B 1 287 ? 21.516 19.078 10.047 1 97.94 287 PHE B CA 1
ATOM 5169 C C . PHE B 1 287 ? 20.734 19.5 8.812 1 97.94 287 PHE B C 1
ATOM 5171 O O . PHE B 1 287 ? 19.516 19.266 8.734 1 97.94 287 PHE B O 1
ATOM 5178 N N . ARG B 1 288 ? 21.453 20.125 7.891 1 97 288 ARG B N 1
ATOM 5179 C CA . ARG B 1 288 ? 20.828 20.516 6.625 1 97 288 ARG B CA 1
ATOM 5180 C C . ARG B 1 288 ? 21.188 19.531 5.52 1 97 288 ARG B C 1
ATOM 5182 O O . ARG B 1 288 ? 22.344 19.125 5.387 1 97 288 ARG B O 1
ATOM 5189 N N . VAL B 1 289 ? 20.203 19.125 4.773 1 98.25 289 VAL B N 1
ATOM 5190 C CA . VAL B 1 289 ? 20.375 18.344 3.559 1 98.25 289 VAL B CA 1
ATOM 5191 C C . VAL B 1 289 ? 20.031 19.203 2.338 1 98.25 289 VAL B C 1
ATOM 5193 O O . VAL B 1 289 ? 18.938 19.734 2.232 1 98.25 289 VAL B O 1
ATOM 5196 N N . PRO B 1 290 ? 20.938 19.375 1.443 1 98.19 290 PRO B N 1
ATOM 5197 C CA . PRO B 1 290 ? 22.172 18.625 1.268 1 98.19 290 PRO B CA 1
ATOM 5198 C C . PRO B 1 290 ? 23.391 19.359 1.847 1 98.19 290 PRO B C 1
ATOM 5200 O O . PRO B 1 290 ? 24.516 18.844 1.763 1 98.19 290 PRO B O 1
ATOM 5203 N N . GLU B 1 291 ? 23.234 20.516 2.398 1 97.81 291 GLU B N 1
ATOM 5204 C CA . GLU B 1 291 ? 24.344 21.391 2.713 1 97.81 291 GLU B CA 1
ATOM 5205 C C . GLU B 1 291 ? 25.344 20.719 3.646 1 97.81 291 GLU B C 1
ATOM 5207 O O . GLU B 1 291 ? 26.562 20.828 3.461 1 97.81 291 GLU B O 1
ATOM 5212 N N . ASP B 1 292 ? 24.906 20.016 4.668 1 97.94 292 ASP B N 1
ATOM 5213 C CA . ASP B 1 292 ? 25.781 19.375 5.633 1 97.94 292 ASP B CA 1
ATOM 5214 C C . ASP B 1 292 ? 26.094 17.938 5.227 1 97.94 292 ASP B C 1
ATOM 5216 O O . ASP B 1 292 ? 27.172 17.422 5.504 1 97.94 292 ASP B O 1
ATOM 5220 N N . VAL B 1 293 ? 25.125 17.281 4.648 1 98.69 293 VAL B N 1
ATOM 5221 C CA . VAL B 1 293 ? 25.281 15.914 4.184 1 98.69 293 VAL B CA 1
ATOM 5222 C C . VAL B 1 293 ? 24.297 15.625 3.059 1 98.69 293 VAL B C 1
ATOM 5224 O O . VAL B 1 293 ? 23.125 16 3.143 1 98.69 293 VAL B O 1
ATOM 5227 N N . SER B 1 294 ? 24.812 15.047 1.985 1 98.88 294 SER B N 1
ATOM 5228 C CA . SER B 1 294 ? 23.969 14.602 0.885 1 98.88 294 SER B CA 1
ATOM 5229 C C . SER B 1 294 ? 23.375 13.227 1.164 1 98.88 294 SER B C 1
ATOM 5231 O O . SER B 1 294 ? 24.016 12.383 1.79 1 98.88 294 SER B O 1
ATOM 5233 N N . VAL B 1 295 ? 22.094 13.016 0.745 1 98.88 295 VAL B N 1
ATOM 5234 C CA . VAL B 1 295 ? 21.391 11.758 0.951 1 98.88 295 VAL B CA 1
ATOM 5235 C C . VAL B 1 295 ? 20.828 11.258 -0.376 1 98.88 295 VAL B C 1
ATOM 5237 O O . VAL B 1 295 ? 20.203 12.023 -1.119 1 98.88 295 VAL B O 1
ATOM 5240 N N . ILE B 1 296 ? 21.078 10 -0.69 1 98.62 296 ILE B N 1
ATOM 5241 C CA . ILE B 1 296 ? 20.516 9.344 -1.869 1 98.62 296 ILE B CA 1
ATOM 5242 C C . ILE B 1 296 ? 19.766 8.086 -1.454 1 98.62 296 ILE B C 1
ATOM 5244 O O . ILE B 1 296 ? 20.188 7.371 -0.543 1 98.62 296 ILE B O 1
ATOM 5248 N N . GLY B 1 297 ? 18.609 7.91 -2.082 1 98.06 297 GLY B N 1
ATOM 5249 C CA . GLY B 1 297 ? 17.859 6.68 -1.868 1 98.06 297 GLY B CA 1
ATOM 5250 C C . GLY B 1 297 ? 17.938 5.727 -3.047 1 98.06 297 GLY B C 1
ATOM 5251 O O . GLY B 1 297 ? 18.688 5.957 -3.994 1 98.06 297 GLY B O 1
ATOM 5252 N N . ILE B 1 298 ? 17.266 4.605 -2.93 1 96.5 298 ILE B N 1
ATOM 5253 C CA . ILE B 1 298 ? 17.062 3.617 -3.984 1 96.5 298 ILE B CA 1
ATOM 5254 C C . ILE B 1 298 ? 15.609 3.166 -3.996 1 96.5 298 ILE B C 1
ATOM 5256 O O . ILE B 1 298 ? 15.055 2.816 -2.951 1 96.5 298 ILE B O 1
ATOM 5260 N N . ASP B 1 299 ? 15 3.035 -5.207 1 94.38 299 ASP B N 1
ATOM 5261 C CA . ASP B 1 299 ? 13.656 2.557 -5.512 1 94.38 299 ASP B CA 1
ATOM 5262 C C . ASP B 1 299 ? 12.969 3.457 -6.539 1 94.38 299 ASP B C 1
ATOM 5264 O O . ASP B 1 299 ? 12.336 2.969 -7.477 1 94.38 299 ASP B O 1
ATOM 5268 N N . GLY B 1 300 ? 13.094 4.832 -6.277 1 94.38 300 GLY B N 1
ATOM 5269 C CA . GLY B 1 300 ? 12.375 5.77 -7.121 1 94.38 300 GLY B CA 1
ATOM 5270 C C . GLY B 1 300 ? 10.883 5.816 -6.828 1 94.38 300 GLY B C 1
ATOM 5271 O O . GLY B 1 300 ? 10.062 5.832 -7.746 1 94.38 300 GLY B O 1
ATOM 5272 N N . LEU B 1 301 ? 10.5 5.883 -5.555 1 90.88 301 LEU B N 1
ATOM 5273 C CA . LEU B 1 301 ? 9.102 5.852 -5.148 1 90.88 301 LEU B CA 1
ATOM 5274 C C . LEU B 1 301 ? 8.422 7.191 -5.418 1 90.88 301 LEU B C 1
ATOM 5276 O O . LEU B 1 301 ? 9.055 8.242 -5.301 1 90.88 301 LEU B O 1
ATOM 5280 N N . PHE B 1 302 ? 7.133 7.148 -5.629 1 84.75 302 PHE B N 1
ATOM 5281 C CA . PHE B 1 302 ? 6.375 8.367 -5.906 1 84.75 302 PHE B CA 1
ATOM 5282 C C . PHE B 1 302 ? 6.305 9.25 -4.672 1 84.75 302 PHE B C 1
ATOM 5284 O O . PHE B 1 302 ? 6.145 10.469 -4.781 1 84.75 302 PHE B O 1
ATOM 5291 N N . THR B 1 303 ? 6.496 8.734 -3.535 1 88.19 303 THR B N 1
ATOM 5292 C CA . THR B 1 303 ? 6.367 9.469 -2.279 1 88.19 303 THR B CA 1
ATOM 5293 C C . THR B 1 303 ? 7.512 10.469 -2.119 1 88.19 303 THR B C 1
ATOM 5295 O O . THR B 1 303 ? 7.457 11.344 -1.254 1 88.19 303 THR B O 1
ATOM 5298 N N . ARG B 1 304 ? 8.523 10.391 -2.979 1 90.5 304 ARG B N 1
ATOM 5299 C CA . ARG B 1 304 ? 9.625 11.344 -2.875 1 90.5 304 ARG B CA 1
ATOM 5300 C C . ARG B 1 304 ? 9.133 12.773 -3.055 1 90.5 304 ARG B C 1
ATOM 5302 O O . ARG B 1 304 ? 9.734 13.711 -2.529 1 90.5 304 ARG B O 1
ATOM 5309 N N . GLU B 1 305 ? 7.996 12.891 -3.707 1 86.12 305 GLU B N 1
ATOM 5310 C CA . GLU B 1 305 ? 7.406 14.203 -3.951 1 86.12 305 GLU B CA 1
ATOM 5311 C C . GLU B 1 305 ? 6.809 14.789 -2.674 1 86.12 305 GLU B C 1
ATOM 5313 O O . GLU B 1 305 ? 6.504 15.977 -2.613 1 86.12 305 GLU B O 1
ATOM 5318 N N . ARG B 1 306 ? 6.766 14.07 -1.61 1 87.88 306 ARG B N 1
ATOM 5319 C CA . ARG B 1 306 ? 6.102 14.484 -0.379 1 87.88 306 ARG B CA 1
ATOM 5320 C C . ARG B 1 306 ? 7.109 15.023 0.633 1 87.88 306 ARG B C 1
ATOM 5322 O O . ARG B 1 306 ? 6.73 15.484 1.71 1 87.88 306 ARG B O 1
ATOM 5329 N N . TYR B 1 307 ? 8.359 14.945 0.27 1 90.75 307 TYR B N 1
ATOM 5330 C CA . TYR B 1 307 ? 9.414 15.359 1.193 1 90.75 307 TYR B CA 1
ATOM 5331 C C . TYR B 1 307 ? 10.18 16.562 0.651 1 90.75 307 TYR B C 1
ATOM 5333 O O . TYR B 1 307 ? 10.312 16.719 -0.564 1 90.75 307 TYR B O 1
ATOM 5341 N N . GLU B 1 308 ? 10.531 17.422 1.589 1 90.5 308 GLU B N 1
ATOM 5342 C CA . GLU B 1 308 ? 11.398 18.562 1.312 1 90.5 308 GLU B CA 1
ATOM 5343 C C . GLU B 1 308 ? 12.656 18.516 2.17 1 90.5 308 GLU B C 1
ATOM 5345 O O . GLU B 1 308 ? 12.578 18.516 3.4 1 90.5 308 GLU B O 1
ATOM 5350 N N . PRO B 1 309 ? 13.867 18.562 1.524 1 95.5 309 PRO B N 1
ATOM 5351 C CA . PRO B 1 309 ? 14.117 18.609 0.082 1 95.5 309 PRO B CA 1
ATOM 5352 C C . PRO B 1 309 ? 13.719 17.328 -0.634 1 95.5 309 PRO B C 1
ATOM 5354 O O . PRO B 1 309 ? 13.641 16.266 -0.01 1 95.5 309 PRO B O 1
ATOM 5357 N N . LYS B 1 310 ? 13.438 17.453 -1.939 1 94.75 310 LYS B N 1
ATOM 5358 C CA . LYS B 1 310 ? 13.078 16.297 -2.756 1 94.75 310 LYS B CA 1
ATOM 5359 C C . LYS B 1 310 ? 14.25 15.32 -2.873 1 94.75 310 LYS B C 1
ATOM 5361 O O . LYS B 1 310 ? 15.367 15.719 -3.205 1 94.75 310 LYS B O 1
ATOM 5366 N N . LEU B 1 311 ? 13.961 14.078 -2.715 1 97.38 311 LEU B N 1
ATOM 5367 C CA . LEU B 1 311 ? 14.992 13.055 -2.607 1 97.38 311 LEU B CA 1
ATOM 5368 C C . LEU B 1 311 ? 15.578 12.727 -3.979 1 97.38 311 LEU B C 1
ATOM 5370 O O . LEU B 1 311 ? 14.836 12.484 -4.934 1 97.38 311 LEU B O 1
ATOM 5374 N N . THR B 1 312 ? 16.906 12.797 -4.094 1 98.25 312 THR B N 1
ATOM 5375 C CA . THR B 1 312 ? 17.609 12.125 -5.18 1 98.25 312 THR B CA 1
ATOM 5376 C C . THR B 1 312 ? 17.641 10.617 -4.953 1 98.25 312 THR B C 1
ATOM 5378 O O . THR B 1 312 ? 17.969 10.156 -3.859 1 98.25 312 THR B O 1
ATOM 5381 N N . THR B 1 313 ? 17.281 9.836 -5.953 1 97.94 313 THR B N 1
ATOM 5382 C CA . THR B 1 313 ? 17.172 8.391 -5.766 1 97.94 313 THR B CA 1
ATOM 5383 C C . THR B 1 313 ? 17.516 7.648 -7.051 1 97.94 313 THR B C 1
ATOM 5385 O O . THR B 1 313 ? 17.438 8.219 -8.141 1 97.94 313 THR B O 1
ATOM 5388 N N . MET B 1 314 ? 18.062 6.445 -6.891 1 97.5 314 MET B N 1
ATOM 5389 C CA . MET B 1 314 ? 18.125 5.512 -8.008 1 97.5 314 MET B CA 1
ATOM 5390 C C . MET B 1 314 ? 16.766 4.883 -8.273 1 97.5 314 MET B C 1
ATOM 5392 O O . MET B 1 314 ? 16.281 4.074 -7.48 1 97.5 314 MET B O 1
ATOM 5396 N N . ALA B 1 315 ? 16.172 5.285 -9.352 1 95.94 315 ALA B N 1
ATOM 5397 C CA . ALA B 1 315 ? 14.891 4.688 -9.719 1 95.94 315 ALA B CA 1
ATOM 5398 C C . ALA B 1 315 ? 15.086 3.312 -10.352 1 95.94 315 ALA B C 1
ATOM 5400 O O . ALA B 1 315 ? 15.805 3.182 -11.352 1 95.94 315 ALA B O 1
ATOM 5401 N N . ILE B 1 316 ? 14.461 2.301 -9.719 1 94.94 316 ILE B N 1
ATOM 5402 C CA . ILE B 1 316 ? 14.578 0.953 -10.266 1 94.94 316 ILE B CA 1
ATOM 5403 C C . ILE B 1 316 ? 13.203 0.468 -10.734 1 94.94 316 ILE B C 1
ATOM 5405 O O . ILE B 1 316 ? 13.055 -0.687 -11.141 1 94.94 316 ILE B O 1
ATOM 5409 N N . TYR B 1 317 ? 12.148 1.282 -10.633 1 91.88 317 TYR B N 1
ATOM 5410 C CA . TYR B 1 317 ? 10.828 1.168 -11.227 1 91.88 317 TYR B CA 1
ATOM 5411 C C . TYR B 1 317 ? 10.164 -0.147 -10.836 1 91.88 317 TYR B C 1
ATOM 5413 O O . TYR B 1 317 ? 9.883 -0.988 -11.695 1 91.88 317 TYR B O 1
ATOM 5421 N N . PRO B 1 318 ? 9.742 -0.278 -9.547 1 92.06 318 PRO B N 1
ATOM 5422 C CA . PRO B 1 318 ? 9.125 -1.523 -9.086 1 92.06 318 PRO B CA 1
ATOM 5423 C C . PRO B 1 318 ? 7.844 -1.864 -9.852 1 92.06 318 PRO B C 1
ATOM 5425 O O . PRO B 1 318 ? 7.543 -3.041 -10.062 1 92.06 318 PRO B O 1
ATOM 5428 N N . GLU B 1 319 ? 7.055 -0.899 -10.273 1 91 319 GLU B N 1
ATOM 5429 C CA . GLU B 1 319 ? 5.844 -1.143 -11.047 1 91 319 GLU B CA 1
ATOM 5430 C C . GLU B 1 319 ? 6.164 -1.824 -12.375 1 91 319 GLU B C 1
ATOM 5432 O O . GLU B 1 319 ? 5.488 -2.777 -12.773 1 91 319 GLU B O 1
ATOM 5437 N N . ARG B 1 320 ? 7.184 -1.365 -13.016 1 93.31 320 ARG B N 1
ATOM 5438 C CA . ARG B 1 320 ? 7.594 -1.949 -14.281 1 93.31 320 ARG B CA 1
ATOM 5439 C C . ARG B 1 320 ? 8.125 -3.365 -14.094 1 93.31 320 ARG B C 1
ATOM 5441 O O . ARG B 1 320 ? 7.875 -4.246 -14.922 1 93.31 320 ARG B O 1
ATOM 5448 N N . GLN B 1 321 ? 8.938 -3.506 -13.07 1 94.5 321 GLN B N 1
ATOM 5449 C CA . GLN B 1 321 ? 9.445 -4.844 -12.789 1 94.5 321 GLN B CA 1
ATOM 5450 C C . GLN B 1 321 ? 8.305 -5.828 -12.57 1 94.5 321 GLN B C 1
ATOM 5452 O O . GLN B 1 321 ? 8.32 -6.941 -13.094 1 94.5 321 GLN B O 1
ATOM 5457 N N . GLY B 1 322 ? 7.293 -5.414 -11.789 1 94.94 322 GLY B N 1
ATOM 5458 C CA . GLY B 1 322 ? 6.133 -6.258 -11.555 1 94.94 322 GLY B CA 1
ATOM 5459 C C . GLY B 1 322 ? 5.375 -6.605 -12.82 1 94.94 322 GLY B C 1
ATOM 5460 O O . GLY B 1 322 ? 5.035 -7.766 -13.047 1 94.94 322 GLY B O 1
ATOM 5461 N N . ALA B 1 323 ? 5.117 -5.602 -13.617 1 94.56 323 ALA B N 1
ATOM 5462 C CA . ALA B 1 323 ? 4.418 -5.812 -14.883 1 94.56 323 ALA B CA 1
ATOM 5463 C C . ALA B 1 323 ? 5.176 -6.801 -15.766 1 94.56 323 ALA B C 1
ATOM 5465 O O . ALA B 1 323 ? 4.57 -7.695 -16.359 1 94.56 323 ALA B O 1
ATOM 5466 N N . GLU B 1 324 ? 6.477 -6.637 -15.805 1 97.19 324 GLU B N 1
ATOM 5467 C CA . GLU B 1 324 ? 7.301 -7.516 -16.625 1 97.19 324 GLU B CA 1
ATOM 5468 C C . GLU B 1 324 ? 7.266 -8.953 -16.109 1 97.19 324 GLU B C 1
ATOM 5470 O O . GLU B 1 324 ? 7.258 -9.898 -16.891 1 97.19 324 GLU B O 1
ATOM 5475 N N . CYS B 1 325 ? 7.273 -9.109 -14.797 1 97.44 325 CYS B N 1
ATOM 5476 C CA . CYS B 1 325 ? 7.16 -10.453 -14.227 1 97.44 325 CYS B CA 1
ATOM 5477 C C . CYS B 1 325 ? 5.895 -11.141 -14.711 1 97.44 325 CYS B C 1
ATOM 5479 O O . CYS B 1 325 ? 5.93 -12.312 -15.094 1 97.44 325 CYS B O 1
ATOM 5481 N N . VAL B 1 326 ? 4.809 -10.453 -14.703 1 97.12 326 VAL B N 1
ATOM 5482 C CA . VAL B 1 326 ? 3.529 -11 -15.141 1 97.12 326 VAL B CA 1
ATOM 5483 C C . VAL B 1 326 ? 3.582 -11.305 -16.641 1 97.12 326 VAL B C 1
ATOM 5485 O O . VAL B 1 326 ? 3.139 -12.375 -17.078 1 97.12 326 VAL B O 1
ATOM 5488 N N . ASP B 1 327 ? 4.125 -10.375 -17.406 1 97.31 327 ASP B N 1
ATOM 5489 C CA . ASP B 1 327 ? 4.242 -10.578 -18.844 1 97.31 327 ASP B CA 1
ATOM 5490 C C . ASP B 1 327 ? 5.008 -11.859 -19.156 1 97.31 327 ASP B C 1
ATOM 5492 O O . ASP B 1 327 ? 4.562 -12.68 -19.969 1 97.31 327 ASP B O 1
ATOM 5496 N N . VAL B 1 328 ? 6.094 -12.062 -18.516 1 97.31 328 VAL B N 1
ATOM 5497 C CA . VAL B 1 328 ? 6.926 -13.242 -18.719 1 97.31 328 VAL B CA 1
ATOM 5498 C C . VAL B 1 328 ? 6.152 -14.492 -18.297 1 97.31 328 VAL B C 1
ATOM 5500 O O . VAL B 1 328 ? 6.145 -15.492 -19.031 1 97.31 328 VAL B O 1
ATOM 5503 N N . LEU B 1 329 ? 5.5 -14.445 -17.156 1 97.06 329 LEU B N 1
ATOM 5504 C CA . LEU B 1 329 ? 4.777 -15.609 -16.656 1 97.06 329 LEU B CA 1
ATOM 5505 C C . LEU B 1 329 ? 3.658 -16 -17.609 1 97.06 329 LEU B C 1
ATOM 5507 O O 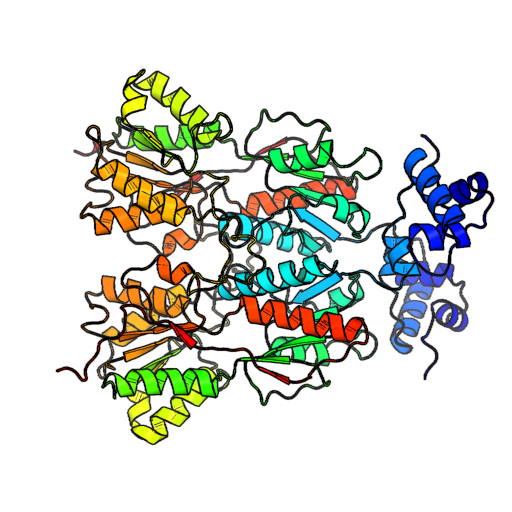. LEU B 1 329 ? 3.463 -17.188 -17.891 1 97.06 329 LEU B O 1
ATOM 5511 N N . ILE B 1 330 ? 2.945 -15.047 -18.078 1 96 330 ILE B N 1
ATOM 5512 C CA . ILE B 1 330 ? 1.843 -15.336 -19 1 96 330 ILE B CA 1
ATOM 5513 C C . ILE B 1 330 ? 2.389 -15.914 -20.297 1 96 330 ILE B C 1
ATOM 5515 O O . ILE B 1 330 ? 1.793 -16.828 -20.875 1 96 330 ILE B O 1
ATOM 5519 N N . ASN B 1 331 ? 3.5 -15.398 -20.781 1 95 331 ASN B N 1
ATOM 5520 C CA . ASN B 1 331 ? 4.145 -16 -21.953 1 95 331 ASN B CA 1
ATOM 5521 C C . ASN B 1 331 ? 4.516 -17.453 -21.703 1 95 331 ASN B C 1
ATOM 5523 O O . ASN B 1 331 ? 4.352 -18.297 -22.578 1 95 331 ASN B O 1
ATOM 5527 N N . VAL B 1 332 ? 5.008 -17.766 -20.516 1 92.38 332 VAL B N 1
ATOM 5528 C CA . VAL B 1 332 ? 5.301 -19.141 -20.141 1 92.38 332 VAL B CA 1
ATOM 5529 C C . VAL B 1 332 ? 4.023 -19.969 -20.188 1 92.38 332 VAL B C 1
ATOM 5531 O O . VAL B 1 332 ? 4.008 -21.062 -20.781 1 92.38 332 VAL B O 1
ATOM 5534 N N . LEU B 1 333 ? 2.986 -19.438 -19.609 1 88.94 333 LEU B N 1
ATOM 5535 C CA . LEU B 1 333 ? 1.722 -20.156 -19.484 1 88.94 333 LEU B CA 1
ATOM 5536 C C . LEU B 1 333 ? 1.082 -20.391 -20.844 1 88.94 333 LEU B C 1
ATOM 5538 O O . LEU B 1 333 ? 0.436 -21.406 -21.062 1 88.94 333 LEU B O 1
ATOM 5542 N N . GLU B 1 334 ? 1.285 -19.5 -21.719 1 89.25 334 GLU B N 1
ATOM 5543 C CA . GLU B 1 334 ? 0.622 -19.547 -23.016 1 89.25 334 GLU B CA 1
ATOM 5544 C C . GLU B 1 334 ? 1.521 -20.203 -24.062 1 89.25 334 GLU B C 1
ATOM 5546 O O . GLU B 1 334 ? 1.134 -20.328 -25.234 1 89.25 334 GLU B O 1
ATOM 5551 N N . GLY B 1 335 ? 2.654 -20.5 -23.703 1 90.5 335 GLY B N 1
ATOM 5552 C CA . GLY B 1 335 ? 3.574 -21.172 -24.609 1 90.5 335 GLY B CA 1
ATOM 5553 C C . GLY B 1 335 ? 4.23 -20.234 -25.594 1 90.5 335 GLY B C 1
ATOM 5554 O O . GLY B 1 335 ? 4.617 -20.641 -26.703 1 90.5 335 GLY B O 1
ATOM 5555 N N . ASN B 1 336 ? 4.262 -19 -25.266 1 91.94 336 ASN B N 1
ATOM 5556 C CA . ASN B 1 336 ? 4.949 -18 -26.094 1 91.94 336 ASN B CA 1
ATOM 5557 C C . ASN B 1 336 ? 6.438 -17.938 -25.766 1 91.94 336 ASN B C 1
ATOM 5559 O O . ASN B 1 336 ? 6.887 -18.516 -24.766 1 91.94 336 ASN B O 1
ATOM 5563 N N . LYS B 1 337 ? 7.141 -17.297 -26.641 1 92.44 337 LYS B N 1
ATOM 5564 C CA . LYS B 1 337 ? 8.562 -17.094 -26.391 1 92.44 337 LYS B CA 1
ATOM 5565 C C . LYS B 1 337 ? 8.789 -16.156 -25.219 1 92.44 337 LYS B C 1
ATOM 5567 O O . LYS B 1 337 ? 8.055 -15.18 -25.047 1 92.44 337 LYS B O 1
ATOM 5572 N N . TYR B 1 338 ? 9.773 -16.469 -24.344 1 90.19 338 TYR B N 1
ATOM 5573 C CA . TYR B 1 338 ? 10.172 -15.625 -23.219 1 90.19 338 TYR B CA 1
ATOM 5574 C C . TYR B 1 338 ? 11.656 -15.773 -22.922 1 90.19 338 TYR B C 1
ATOM 5576 O O . TYR B 1 338 ? 12.305 -16.703 -23.406 1 90.19 338 TYR B O 1
ATOM 5584 N N . LYS B 1 339 ? 12.219 -14.789 -22.312 1 91.38 339 LYS B N 1
ATOM 5585 C CA . LYS B 1 339 ? 13.602 -14.844 -21.828 1 91.38 339 LYS B CA 1
ATOM 5586 C C . LYS B 1 339 ? 13.664 -15.273 -20.375 1 91.38 339 LYS B C 1
ATOM 5588 O O . LYS B 1 339 ? 12.781 -14.938 -19.578 1 91.38 339 LYS B O 1
ATOM 5593 N N . TYR B 1 340 ? 14.742 -16 -20 1 89.19 340 TYR B N 1
ATOM 5594 C CA . TYR B 1 340 ? 14.93 -16.406 -18.609 1 89.19 340 TYR B CA 1
ATOM 5595 C C . TYR B 1 340 ? 15.469 -15.25 -17.781 1 89.19 340 TYR B C 1
ATOM 5597 O O . TYR B 1 340 ? 15.117 -15.117 -16.609 1 89.19 340 TYR B O 1
ATOM 5605 N N . MET B 1 341 ? 16.359 -14.57 -18.453 1 91.56 341 MET B N 1
ATOM 5606 C CA . MET B 1 341 ? 16.938 -13.414 -17.766 1 91.56 341 MET B CA 1
ATOM 5607 C C . MET B 1 341 ? 16.453 -12.117 -18.406 1 91.56 341 MET B C 1
ATOM 5609 O O . MET B 1 341 ? 16.781 -11.828 -19.562 1 91.56 341 MET B O 1
ATOM 5613 N N . ASN B 1 342 ? 15.633 -11.336 -17.688 1 92.5 342 ASN B N 1
ATOM 5614 C CA . ASN B 1 342 ? 15.109 -10.039 -18.109 1 92.5 342 ASN B CA 1
ATOM 5615 C C . ASN B 1 342 ? 15.617 -8.914 -17.203 1 92.5 342 ASN B C 1
ATOM 5617 O O . ASN B 1 342 ? 15.367 -8.922 -16 1 92.5 342 ASN B O 1
ATOM 5621 N N . TYR B 1 343 ? 16.297 -8.016 -17.797 1 93.38 343 TYR B N 1
ATOM 5622 C CA . TYR B 1 343 ? 16.875 -6.945 -16.984 1 93.38 343 TYR B CA 1
ATOM 5623 C C . TYR B 1 343 ? 15.977 -5.715 -16.984 1 93.38 343 TYR B C 1
ATOM 5625 O O . TYR B 1 343 ? 15.57 -5.238 -18.047 1 93.38 343 TYR B O 1
ATOM 5633 N N . SER B 1 344 ? 15.68 -5.25 -15.773 1 93.56 344 SER B N 1
ATOM 5634 C CA . SER B 1 344 ? 14.883 -4.031 -15.609 1 93.56 344 SER B CA 1
ATOM 5635 C C . SER B 1 344 ? 15.75 -2.787 -15.766 1 93.56 344 SER B C 1
ATOM 5637 O O . SER B 1 344 ? 16.922 -2.777 -15.352 1 93.56 344 SER B O 1
ATOM 5639 N N . PRO B 1 345 ? 15.141 -1.736 -16.328 1 93.5 345 PRO B N 1
ATOM 5640 C CA . PRO B 1 345 ? 15.891 -0.479 -16.422 1 93.5 345 PRO B CA 1
ATOM 5641 C C . PRO B 1 345 ? 16 0.243 -15.086 1 93.5 345 PRO B C 1
ATOM 5643 O O . PRO B 1 345 ? 15.281 -0.075 -14.141 1 93.5 345 PRO B O 1
ATOM 5646 N N . PHE B 1 346 ? 16.984 1.099 -14.977 1 94.44 346 PHE B N 1
ATOM 5647 C CA . PHE B 1 346 ? 17.125 1.996 -13.836 1 94.44 346 PHE B CA 1
ATOM 5648 C C . PHE B 1 346 ? 17.766 3.314 -14.258 1 94.44 346 PHE B C 1
ATOM 5650 O O . PHE B 1 346 ? 18.375 3.398 -15.32 1 94.44 346 PHE B O 1
ATOM 5657 N N . LYS B 1 347 ? 17.516 4.32 -13.531 1 95.75 347 LYS B N 1
ATOM 5658 C CA . LYS B 1 347 ? 18.125 5.625 -13.758 1 95.75 347 LYS B CA 1
ATOM 5659 C C . LYS B 1 347 ? 18.172 6.445 -12.469 1 95.75 347 LYS B C 1
ATOM 5661 O O . LYS B 1 347 ? 17.469 6.141 -11.508 1 95.75 347 LYS B O 1
ATOM 5666 N N . ILE B 1 348 ? 19.016 7.43 -12.492 1 96.62 348 ILE B N 1
ATOM 5667 C CA . ILE B 1 348 ? 19.031 8.359 -11.375 1 96.62 348 ILE B CA 1
ATOM 5668 C C . ILE B 1 348 ? 17.938 9.414 -11.562 1 96.62 348 ILE B C 1
ATOM 5670 O O . ILE B 1 348 ? 17.797 9.977 -12.656 1 96.62 348 ILE B O 1
ATOM 5674 N N . LEU B 1 349 ? 17.094 9.555 -10.625 1 95.94 349 LEU B N 1
ATOM 5675 C CA . LEU B 1 349 ? 16.156 10.68 -10.547 1 95.94 349 LEU B CA 1
ATOM 5676 C C . LEU B 1 349 ? 16.688 11.758 -9.602 1 95.94 349 LEU B C 1
ATOM 5678 O O . LEU B 1 349 ? 16.625 11.609 -8.383 1 95.94 349 LEU B O 1
ATOM 5682 N N . GLU B 1 350 ? 17.125 12.773 -10.195 1 96.75 350 GLU B N 1
ATOM 5683 C CA . GLU B 1 350 ? 17.734 13.836 -9.391 1 96.75 350 GLU B CA 1
ATOM 5684 C C . GLU B 1 350 ? 16.672 14.625 -8.625 1 96.75 350 GLU B C 1
ATOM 5686 O O . GLU B 1 350 ? 15.578 14.875 -9.148 1 96.75 350 GLU B O 1
ATOM 5691 N N . GLY B 1 351 ? 17.031 14.867 -7.371 1 96.81 351 GLY B N 1
ATOM 5692 C CA . GLY B 1 351 ? 16.266 15.773 -6.523 1 96.81 351 GLY B CA 1
ATOM 5693 C C . GLY B 1 351 ? 17.109 16.922 -5.969 1 96.81 351 GLY B C 1
ATOM 5694 O O . GLY B 1 351 ? 17.859 17.562 -6.703 1 96.81 351 GLY B O 1
ATOM 5695 N N . GLU B 1 352 ? 16.875 17.172 -4.691 1 97.5 352 GLU B N 1
ATOM 5696 C CA . GLU B 1 352 ? 17.5 18.328 -4.07 1 97.5 352 GLU B CA 1
ATOM 5697 C C . GLU B 1 352 ? 18.391 17.906 -2.904 1 97.5 352 GLU B C 1
ATOM 5699 O O . GLU B 1 352 ? 18.859 18.75 -2.141 1 97.5 352 GLU B O 1
ATOM 5704 N N . THR B 1 353 ? 18.641 16.594 -2.822 1 98.69 353 THR B N 1
ATOM 5705 C CA . THR B 1 353 ? 19.281 16.109 -1.599 1 98.69 353 THR B CA 1
ATOM 5706 C C . THR B 1 353 ? 20.766 15.844 -1.829 1 98.69 353 THR B C 1
ATOM 5708 O O . THR B 1 353 ? 21.438 15.266 -0.975 1 98.69 353 THR B O 1
ATOM 5711 N N . VAL B 1 354 ? 21.344 16.219 -2.984 1 98.69 354 VAL B N 1
ATOM 5712 C CA . VAL B 1 354 ? 22.766 16 -3.252 1 98.69 354 VAL B CA 1
ATOM 5713 C C . VAL B 1 354 ? 23.438 17.328 -3.58 1 98.69 354 VAL B C 1
ATOM 5715 O O . VAL B 1 354 ? 23.016 18.031 -4.5 1 98.69 354 VAL B O 1
ATOM 5718 N N . LYS B 1 355 ? 24.422 17.641 -2.836 1 97.62 355 LYS B N 1
ATOM 5719 C CA . LYS B 1 355 ? 25.203 18.859 -3.031 1 97.62 355 LYS B CA 1
ATOM 5720 C C . LYS B 1 355 ? 26.266 18.656 -4.105 1 97.62 355 LYS B C 1
ATOM 5722 O O . LYS B 1 355 ? 26.906 17.609 -4.168 1 97.62 355 LYS B O 1
ATOM 5727 N N . ASN B 1 356 ? 26.422 19.625 -4.945 1 95.81 356 ASN B N 1
ATOM 5728 C CA . ASN B 1 356 ? 27.562 19.641 -5.855 1 95.81 356 ASN B CA 1
ATOM 5729 C C . ASN B 1 356 ? 28.812 20.219 -5.18 1 95.81 356 ASN B C 1
ATOM 5731 O O . ASN B 1 356 ? 28.922 21.422 -4.984 1 95.81 356 ASN B O 1
ATOM 5735 N N . MET B 1 357 ? 29.703 19.391 -4.848 1 92.44 357 MET B N 1
ATOM 5736 C CA . MET B 1 357 ? 30.906 19.812 -4.125 1 92.44 357 MET B CA 1
ATOM 5737 C C . MET B 1 357 ? 32 20.219 -5.094 1 92.44 357 MET B C 1
ATOM 5739 O O . MET B 1 357 ? 33.031 20.797 -4.684 1 92.44 357 MET B O 1
ATOM 5743 N N . ALA B 1 358 ? 31.812 19.844 -6.316 1 84.5 358 ALA B N 1
ATOM 5744 C CA . ALA B 1 358 ? 32.812 20.188 -7.309 1 84.5 358 ALA B CA 1
ATOM 5745 C C . ALA B 1 358 ? 32.844 21.672 -7.602 1 84.5 358 ALA B C 1
ATOM 5747 O O . ALA B 1 358 ? 33.844 22.219 -8.039 1 84.5 358 ALA B O 1
ATOM 5748 N N . SER B 1 359 ? 31.703 22.375 -7.555 1 64.38 359 SER B N 1
ATOM 5749 C CA . SER B 1 359 ? 31.641 23.797 -7.852 1 64.38 359 SER B CA 1
ATOM 5750 C C . SER B 1 359 ? 32.281 24.625 -6.734 1 64.38 359 SER B C 1
ATOM 5752 O O . SER B 1 359 ? 32.375 25.844 -6.848 1 64.38 359 SER B O 1
ATOM 5754 N N . VAL B 1 360 ? 32.75 24.031 -5.637 1 47.84 360 VAL B N 1
ATOM 5755 C CA . VAL B 1 360 ? 33.406 24.906 -4.684 1 47.84 360 VAL B CA 1
ATOM 5756 C C . VAL B 1 360 ? 34.906 24.828 -4.863 1 47.84 360 VAL B C 1
ATOM 5758 O O . VAL B 1 360 ? 35.438 23.75 -5.156 1 47.84 360 VAL B O 1
#